Protein AF-0000000084926292 (afdb_homodimer)

pLDDT: mean 96.2, std 7.81, range [43.41, 99.0]

Nearest PDB structures (foldseek):
  8ide-assembly1_B  TM=8.780E-01  e=7.194E-19  Pandoravirus salinus
  8ide-assembly1_A  TM=8.470E-01  e=2.092E-17  Pandoravirus salinus
  1r4m-assembly2_C  TM=8.513E-01  e=4.628E-10  Homo sapiens
  1tt5-assembly2_C  TM=8.507E-01  e=5.243E-10  Homo sapiens
  3dbh-assembly1_C  TM=5.628E-01  e=2.990E-10  Homo sapiens

Organism: Caldicellulosiruptor owensensis (strain ATCC 700167 / DSM 13100 / OL) (NCBI:txid632518)

Secondary structure (DSSP, 8-state):
---HHHHSHHHHHHH-HHHHHHHHH-EEEEE--STTHHHHHHHHHHHT--EEEEE--PBP-GGGTTT-TT--GGGTTSBHHHHHHHHHHHH-TT-EEEEE-S---TTTHHHHHTT---SEEEE----HHHHHHHHHHHHHHT-EEEEE---TT---GGGEEEEEGGG--S-HHHHHHHHHHHHTT----EEEEE-SPPPPP-GGG--S----TTPPP--TTHHHHHHHHHHHHHHIIIII--/---HHHHSHHHHHHH-HHHHHHHHH-EEEEE--STTHHHHHHHHHHHT--EEEEE--PBP-GGGTTT-TT--GGGTTSBHHHHHHHHHHHH-TT-EEEEE-S---TTTHHHHHTT---SEEEE----HHHHHHHHHHHHHHT-EEEEE---TT---GGGEEEEEGGG--S-HHHHHHHHHHHHTT----EEEEE-SPPPPP-GGG--S-S--TTPPP--TTHHHHHHHHHHHHHHIIIII--

Solvent-accessible surface area (backbone atoms only — not comparable to full-atom values): 24594 Å² total; per-residue (Å²): 131,92,49,69,67,46,31,36,22,35,38,30,13,60,68,32,63,70,40,42,52,50,28,41,69,36,27,36,33,39,32,22,60,41,34,29,21,30,32,18,50,51,24,34,46,32,58,35,42,20,31,37,38,35,33,24,54,50,53,33,49,57,58,37,26,19,37,18,74,67,32,31,62,86,38,49,72,38,47,44,38,58,52,48,50,55,52,44,42,38,49,35,76,77,51,45,75,45,68,40,74,42,77,65,33,75,86,43,46,56,79,72,42,66,90,48,87,57,59,32,36,40,36,36,48,91,47,67,65,34,47,50,32,50,51,52,48,27,62,74,68,71,34,51,58,40,34,47,46,60,49,48,22,45,77,63,49,86,41,53,43,77,44,46,52,88,74,65,55,61,35,71,56,43,53,56,47,44,58,54,34,54,76,67,68,54,88,75,44,47,25,38,39,33,64,54,67,56,54,82,56,44,68,89,48,54,72,72,74,66,78,62,92,75,72,67,10,36,46,27,36,29,26,33,39,54,9,23,51,49,30,45,52,51,51,42,52,72,62,70,47,128,132,92,48,68,69,45,30,38,22,34,38,31,14,58,69,32,63,70,40,43,52,51,31,41,69,35,27,37,34,39,32,22,61,42,35,29,22,30,34,19,50,50,25,34,47,31,59,34,43,20,31,36,40,34,33,24,53,50,53,33,49,57,60,38,28,18,38,18,74,70,31,30,62,86,39,49,72,38,47,44,39,58,50,46,49,56,52,43,40,37,50,35,76,77,51,44,76,46,70,40,76,43,78,64,34,74,86,44,44,56,78,72,42,67,89,49,86,56,59,32,37,40,38,35,49,90,48,68,64,34,48,49,32,49,52,52,49,26,62,74,69,70,35,50,57,42,34,48,47,58,48,47,23,45,76,66,51,86,42,52,45,77,45,45,50,87,75,64,53,61,33,71,58,43,54,58,47,44,58,54,34,55,77,66,68,53,88,75,44,47,26,37,39,32,64,55,68,58,53,81,55,43,67,90,48,52,71,73,73,68,78,66,94,71,70,66,11,35,47,28,36,30,27,32,40,54,9,22,51,49,32,46,51,52,49,41,51,72,62,67,48,127

Sequence (484 aa):
MIGPADIFQRTMMLIGEDKIEKLSKAKVAVCGLGGVGSFAFEALVRCGVGNFVIVDKDRVVPTNLNRQLIATMPSIGRYKVEIARERAVEINPFVKIEIIPKKITSENIYEIFENVNLDYIVDAIDDIGAKVALIKFSSKENIKIISCMGMGNRINPLLVKVSDIYSTRYCPLAKKLRSILRKENIKSLKVVYSEEKPSKPDYRYLKEESEKKHVPASISFVPPVAGFIMAYEVVKDLVFGDMIGPADIFQRTMMLIGEDKIEKLSKAKVAVCGLGGVGSFAFEALVRCGVGNFVIVDKDRVVPTNLNRQLIATMPSIGRYKVEIARERAVEINPFVKIEIIPKKITSENIYEIFENVNLDYIVDAIDDIGAKVALIKFSSKENIKIISCMGMGNRINPLLVKVSDIYSTRYCPLAKKLRSILRKENIKSLKVVYSEEKPSKPDYRYLKEESEKKHVPASISFVPPVAGFIMAYEVVKDLVFGD

Radius of gyration: 21.44 Å; Cα contacts (8 Å, |Δi|>4): 1085; chains: 2; bounding box: 58×64×50 Å

Structure (mmCIF, N/CA/C/O backbone):
data_AF-0000000084926292-model_v1
#
loop_
_entity.id
_entity.type
_entity.pdbx_description
1 polymer 'UBA/THIF-type NAD/FAD binding protein'
#
loop_
_atom_site.group_PDB
_atom_site.id
_atom_site.type_symbol
_atom_site.label_atom_id
_atom_site.label_alt_id
_atom_site.label_comp_id
_atom_site.label_asym_id
_atom_site.label_entity_id
_atom_site.label_seq_id
_atom_site.pdbx_PDB_ins_code
_atom_site.Cartn_x
_atom_site.Cartn_y
_atom_site.Cartn_z
_atom_site.occupancy
_atom_site.B_iso_or_equiv
_atom_site.auth_seq_id
_atom_site.auth_comp_id
_atom_site.auth_asym_id
_atom_site.auth_atom_id
_atom_site.pdbx_PDB_model_num
ATOM 1 N N . MET A 1 1 ? -16.719 -12.109 21.391 1 83.19 1 MET A N 1
ATOM 2 C CA . MET A 1 1 ? -15.703 -12.609 20.469 1 83.19 1 MET A CA 1
ATOM 3 C C . MET A 1 1 ? -15.797 -11.898 19.109 1 83.19 1 MET A C 1
ATOM 5 O O . MET A 1 1 ? -16.891 -11.703 18.594 1 83.19 1 MET A O 1
ATOM 9 N N . ILE A 1 2 ? -14.719 -11.398 18.578 1 92.44 2 ILE A N 1
ATOM 10 C CA . ILE A 1 2 ? -14.711 -10.672 17.312 1 92.44 2 ILE A CA 1
ATOM 11 C C . ILE A 1 2 ? -14.906 -11.648 16.156 1 92.44 2 ILE A C 1
ATOM 13 O O . ILE A 1 2 ? -14.172 -12.633 16.047 1 92.44 2 ILE A O 1
ATOM 17 N N . GLY A 1 3 ? -15.992 -11.469 15.391 1 94.19 3 GLY A N 1
ATOM 18 C CA . GLY A 1 3 ? -16.266 -12.328 14.242 1 94.19 3 GLY A CA 1
ATOM 19 C C . GLY A 1 3 ? -15.984 -11.648 12.914 1 94.19 3 GLY A C 1
ATOM 20 O O . GLY A 1 3 ? -15.633 -10.469 12.875 1 94.19 3 GLY A O 1
ATOM 21 N N . PRO A 1 4 ? -16.125 -12.438 11.867 1 95.5 4 PRO A N 1
ATOM 22 C CA . PRO A 1 4 ? -15.883 -11.891 10.531 1 95.5 4 PRO A CA 1
ATOM 23 C C . PRO A 1 4 ? -16.719 -10.648 10.242 1 95.5 4 PRO A C 1
ATOM 25 O O . PRO A 1 4 ? -16.234 -9.711 9.609 1 95.5 4 PRO A O 1
ATOM 28 N N . ALA A 1 5 ? -17.938 -10.633 10.711 1 94 5 ALA A N 1
ATOM 29 C CA . ALA A 1 5 ? -18.844 -9.516 10.445 1 94 5 ALA A CA 1
ATOM 30 C C . ALA A 1 5 ? -18.328 -8.234 11.094 1 94 5 ALA A C 1
ATOM 32 O O . ALA A 1 5 ? -18.672 -7.129 10.664 1 94 5 ALA A O 1
ATOM 33 N N . ASP A 1 6 ? -17.562 -8.352 12.148 1 95.75 6 ASP A N 1
ATOM 34 C CA . ASP A 1 6 ? -16.969 -7.195 12.805 1 95.75 6 ASP A CA 1
ATOM 35 C C . ASP A 1 6 ? -15.797 -6.645 11.984 1 95.75 6 ASP A C 1
ATOM 37 O O . ASP A 1 6 ? -15.648 -5.426 11.852 1 95.75 6 ASP A O 1
ATOM 41 N N . ILE A 1 7 ? -15.023 -7.512 11.406 1 97.56 7 ILE A N 1
ATOM 42 C CA . ILE A 1 7 ? -13.82 -7.156 10.664 1 97.56 7 ILE A CA 1
ATOM 43 C C . ILE A 1 7 ? -14.195 -6.582 9.305 1 97.56 7 ILE A C 1
ATOM 45 O O . ILE A 1 7 ? -13.633 -5.578 8.867 1 97.56 7 ILE A O 1
ATOM 49 N N . PHE A 1 8 ? -15.258 -7.152 8.688 1 97.88 8 PHE A N 1
ATOM 50 C CA . PHE A 1 8 ? -15.484 -6.883 7.27 1 97.88 8 PHE A CA 1
ATOM 51 C C . PHE A 1 8 ? -16.734 -6.039 7.074 1 97.88 8 PHE A C 1
ATOM 53 O O . PHE A 1 8 ? -17.25 -5.93 5.957 1 97.88 8 PHE A O 1
ATOM 60 N N . GLN A 1 9 ? -17.219 -5.445 8.117 1 95.94 9 GLN A N 1
ATOM 61 C CA . GLN A 1 9 ? -18.453 -4.672 8.062 1 95.94 9 GLN A CA 1
ATOM 62 C C . GLN A 1 9 ? -18.359 -3.57 7.008 1 95.94 9 GLN A C 1
ATOM 64 O O . GLN A 1 9 ? -19.281 -3.398 6.207 1 95.94 9 GLN A O 1
ATOM 69 N N . ARG A 1 10 ? -17.234 -2.842 6.996 1 96.81 10 ARG A N 1
ATOM 70 C CA . ARG A 1 10 ? -17.094 -1.724 6.07 1 96.81 10 ARG A CA 1
ATOM 71 C C . ARG A 1 10 ? -16.969 -2.215 4.633 1 96.81 10 ARG A C 1
ATOM 73 O O . ARG A 1 10 ? -17.406 -1.544 3.703 1 96.81 10 ARG A O 1
ATOM 80 N N . THR A 1 11 ? -16.328 -3.373 4.445 1 98.31 11 THR A N 1
ATOM 81 C CA . THR A 1 11 ? -16.234 -3.971 3.119 1 98.31 11 THR A CA 1
ATOM 82 C C . THR A 1 11 ? -17.609 -4.449 2.645 1 98.31 11 THR A C 1
ATOM 84 O O . THR A 1 11 ? -17.969 -4.242 1.488 1 98.31 11 THR A O 1
ATOM 87 N N . MET A 1 12 ? -18.375 -5.047 3.572 1 97.62 12 MET A N 1
ATOM 88 C CA . MET A 1 12 ? -19.719 -5.531 3.252 1 97.62 12 MET A CA 1
ATOM 89 C C . MET A 1 12 ? -20.625 -4.387 2.816 1 97.62 12 MET A C 1
ATOM 91 O O . MET A 1 12 ? -21.438 -4.547 1.913 1 97.62 12 MET A O 1
ATOM 95 N N . MET A 1 13 ? -20.422 -3.248 3.424 1 97 13 MET A N 1
ATOM 96 C CA . MET A 1 13 ? -21.203 -2.062 3.064 1 97 13 MET A CA 1
ATOM 97 C C . MET A 1 13 ? -20.938 -1.656 1.619 1 97 13 MET A C 1
ATOM 99 O O . MET A 1 13 ? -21.766 -1.005 0.99 1 97 13 MET A O 1
ATOM 103 N N . LEU A 1 14 ? -19.781 -2.023 1.125 1 98.12 14 LEU A N 1
ATOM 104 C CA . LEU A 1 14 ? -19.359 -1.591 -0.202 1 98.12 14 LEU A CA 1
ATOM 105 C C . LEU A 1 14 ? -19.766 -2.607 -1.262 1 98.12 14 LEU A C 1
ATOM 107 O O . LEU A 1 14 ? -20.312 -2.238 -2.307 1 98.12 14 LEU A O 1
ATOM 111 N N . ILE A 1 15 ? -19.547 -3.957 -0.959 1 98 15 ILE A N 1
ATOM 112 C CA . ILE A 1 15 ? -19.672 -4.91 -2.057 1 98 15 ILE A CA 1
ATOM 113 C C . ILE A 1 15 ? -20.75 -5.93 -1.726 1 98 15 ILE A C 1
ATOM 115 O O . ILE A 1 15 ? -21.172 -6.715 -2.586 1 98 15 ILE A O 1
ATOM 119 N N . GLY A 1 16 ? -21.203 -5.973 -0.53 1 97.38 16 GLY A N 1
ATOM 120 C CA . GLY A 1 16 ? -22.281 -6.867 -0.142 1 97.38 16 GLY A CA 1
ATOM 121 C C . GLY A 1 16 ? -21.797 -8.133 0.539 1 97.38 16 GLY A C 1
ATOM 122 O O . GLY A 1 16 ? -20.641 -8.531 0.36 1 97.38 16 GLY A O 1
ATOM 123 N N . GLU A 1 17 ? -22.672 -8.734 1.275 1 97 17 GLU A N 1
ATOM 124 C CA . GLU A 1 17 ? -22.359 -9.922 2.062 1 97 17 GLU A CA 1
ATOM 125 C C . GLU A 1 17 ? -22.094 -11.125 1.162 1 97 17 GLU A C 1
ATOM 127 O O . GLU A 1 17 ? -21.234 -11.961 1.466 1 97 17 GLU A O 1
ATOM 132 N N . ASP A 1 18 ? -22.844 -11.242 0.11 1 97.25 18 ASP A N 1
ATOM 133 C CA . ASP A 1 18 ? -22.703 -12.367 -0.81 1 97.25 18 ASP A CA 1
ATOM 134 C C . ASP A 1 18 ? -21.312 -12.414 -1.417 1 97.25 18 ASP A C 1
ATOM 136 O O . ASP A 1 18 ? -20.75 -13.492 -1.609 1 97.25 18 ASP A O 1
ATOM 140 N N . LYS A 1 19 ? -20.766 -11.266 -1.646 1 98.06 19 LYS A N 1
ATOM 141 C CA . LYS A 1 19 ? -19.438 -11.203 -2.23 1 98.06 19 LYS A CA 1
ATOM 142 C C . LYS A 1 19 ? -18.359 -11.516 -1.188 1 98.06 19 LYS A C 1
ATOM 144 O O . LYS A 1 19 ? -17.344 -12.133 -1.504 1 98.06 19 LYS A O 1
ATOM 149 N N . ILE A 1 20 ? -18.594 -11.094 0.037 1 98.12 20 ILE A N 1
ATOM 150 C CA . ILE A 1 20 ? -17.688 -11.461 1.111 1 98.12 20 ILE A CA 1
ATOM 151 C C . ILE A 1 20 ? -17.688 -12.977 1.3 1 98.12 20 ILE A C 1
ATOM 153 O O . ILE A 1 20 ? -16.641 -13.586 1.521 1 98.12 20 ILE A O 1
ATOM 157 N N . GLU A 1 21 ? -18.812 -13.555 1.207 1 97.94 21 GLU A N 1
ATOM 158 C CA . GLU A 1 21 ? -18.922 -15.008 1.304 1 97.94 21 GLU A CA 1
ATOM 159 C C . GLU A 1 21 ? -18.156 -15.695 0.181 1 97.94 21 GLU A C 1
ATOM 161 O O . GLU A 1 21 ? -17.438 -16.688 0.417 1 97.94 21 GLU A O 1
ATOM 166 N N . LYS A 1 22 ? -18.297 -15.164 -0.975 1 98.19 22 LYS A N 1
ATOM 167 C CA . LYS A 1 22 ? -17.531 -15.703 -2.105 1 98.19 22 LYS A CA 1
ATOM 168 C C . LYS A 1 22 ? -16.031 -15.609 -1.856 1 98.19 22 LYS A C 1
ATOM 170 O O . LYS A 1 22 ? -15.305 -16.578 -2.1 1 98.19 22 LYS A O 1
ATOM 175 N N . LEU A 1 23 ? -15.609 -14.5 -1.37 1 98.69 23 LEU A N 1
ATOM 176 C CA . LEU A 1 23 ? -14.188 -14.305 -1.084 1 98.69 23 LEU A CA 1
ATOM 177 C C . LEU A 1 23 ? -13.711 -15.266 -0.003 1 98.69 23 LEU A C 1
ATOM 179 O O . LEU A 1 23 ? -12.609 -15.812 -0.094 1 98.69 23 LEU A O 1
ATOM 183 N N . SER A 1 24 ? -14.539 -15.477 0.991 1 98.5 24 SER A N 1
ATOM 184 C CA . SER A 1 24 ? -14.156 -16.328 2.111 1 98.5 24 SER A CA 1
ATOM 185 C C . SER A 1 24 ? -13.945 -17.766 1.659 1 98.5 24 SER A C 1
ATOM 187 O O . SER A 1 24 ? -13.203 -18.516 2.295 1 98.5 24 SER A O 1
ATOM 189 N N . LYS A 1 25 ? -14.484 -18.109 0.525 1 98.31 25 LYS A N 1
ATOM 190 C CA . LYS A 1 25 ? -14.391 -19.484 0.009 1 98.31 25 LYS A CA 1
ATOM 191 C C . LYS A 1 25 ? -13.297 -19.594 -1.053 1 98.31 25 LYS A C 1
ATOM 193 O O . LYS A 1 25 ? -12.883 -20.688 -1.414 1 98.31 25 LYS A O 1
ATOM 198 N N . ALA A 1 26 ? -12.875 -18.484 -1.549 1 98.62 26 ALA A N 1
ATOM 199 C CA . ALA A 1 26 ? -11.891 -18.469 -2.623 1 98.62 26 ALA A CA 1
ATOM 200 C C . ALA A 1 26 ? -10.523 -18.922 -2.115 1 98.62 26 ALA A C 1
ATOM 202 O O . ALA A 1 26 ? -10.188 -18.719 -0.947 1 98.62 26 ALA A O 1
ATOM 203 N N . LYS A 1 27 ? -9.766 -19.594 -2.943 1 98.81 27 LYS A N 1
ATOM 204 C CA . LYS A 1 27 ? -8.383 -20 -2.674 1 98.81 27 LYS A CA 1
ATOM 205 C C . LYS A 1 27 ? -7.418 -19.328 -3.645 1 98.81 27 LYS A C 1
ATOM 207 O O . LYS A 1 27 ? -7.496 -19.531 -4.855 1 98.81 27 LYS A O 1
ATOM 212 N N . VAL A 1 28 ? -6.512 -18.5 -3.117 1 98.94 28 VAL A N 1
ATOM 213 C CA . VAL A 1 28 ? -5.609 -17.688 -3.924 1 98.94 28 VAL A CA 1
ATOM 214 C C . VAL A 1 28 ? -4.16 -18.078 -3.623 1 98.94 28 VAL A C 1
ATOM 216 O O . VAL A 1 28 ? -3.771 -18.188 -2.459 1 98.94 28 VAL A O 1
ATOM 219 N N . ALA A 1 29 ? -3.387 -18.328 -4.648 1 98.94 29 ALA A N 1
ATOM 220 C CA . ALA A 1 29 ? -1.938 -18.453 -4.496 1 98.94 29 ALA A CA 1
ATOM 221 C C . ALA A 1 29 ? -1.252 -17.109 -4.652 1 98.94 29 ALA A C 1
ATOM 223 O O . ALA A 1 29 ? -1.528 -16.359 -5.602 1 98.94 29 ALA A O 1
ATOM 224 N N . VAL A 1 30 ? -0.462 -16.766 -3.727 1 99 30 VAL A N 1
ATOM 225 C CA . VAL A 1 30 ? 0.408 -15.602 -3.85 1 99 30 VAL A CA 1
A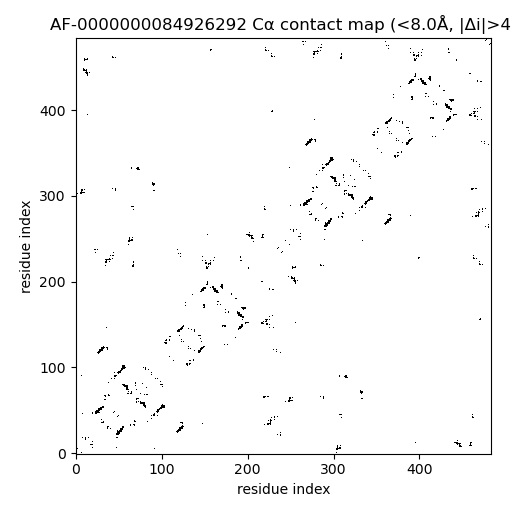TOM 226 C C . VAL A 1 30 ? 1.864 -16.047 -3.936 1 99 30 VAL A C 1
ATOM 228 O O . VAL A 1 30 ? 2.42 -16.562 -2.963 1 99 30 VAL A O 1
ATOM 231 N N . CYS A 1 31 ? 2.475 -15.844 -5.086 1 98.94 31 CYS A N 1
ATOM 232 C CA . CYS A 1 31 ? 3.838 -16.281 -5.359 1 98.94 31 CYS A CA 1
ATOM 233 C C . CYS A 1 31 ? 4.801 -15.102 -5.379 1 98.94 31 CYS A C 1
ATOM 235 O O . CYS A 1 31 ? 4.742 -14.266 -6.285 1 98.94 31 CYS A O 1
ATOM 237 N N . GLY A 1 32 ? 5.719 -15.094 -4.465 1 98.81 32 GLY A N 1
ATOM 238 C CA . GLY A 1 32 ? 6.555 -13.93 -4.219 1 98.81 32 GLY A CA 1
ATOM 239 C C . GLY A 1 32 ? 5.992 -13.008 -3.158 1 98.81 32 GLY A C 1
ATOM 240 O O . GLY A 1 32 ? 4.875 -12.5 -3.295 1 98.81 32 GLY A O 1
ATOM 241 N N . LEU A 1 33 ? 6.785 -12.805 -2.111 1 98.88 33 LEU A N 1
ATOM 242 C CA . LEU A 1 33 ? 6.328 -11.969 -1.007 1 98.88 33 LEU A CA 1
ATOM 243 C C . LEU A 1 33 ? 7.281 -10.805 -0.774 1 98.88 33 LEU A C 1
ATOM 245 O O . LEU A 1 33 ? 7.586 -10.461 0.372 1 98.88 33 LEU A O 1
ATOM 249 N N . GLY A 1 34 ? 7.789 -10.242 -1.88 1 98.56 34 GLY A N 1
ATOM 250 C CA . GLY A 1 34 ? 8.625 -9.055 -1.818 1 98.56 34 GLY A CA 1
ATOM 251 C C . GLY A 1 34 ? 7.836 -7.766 -1.711 1 98.56 34 GLY A C 1
ATOM 252 O O . GLY A 1 34 ? 6.84 -7.699 -0.986 1 98.56 34 GLY A O 1
ATOM 253 N N . GLY A 1 35 ? 8.344 -6.719 -2.396 1 98.75 35 GLY A N 1
ATOM 254 C CA . GLY A 1 35 ? 7.75 -5.391 -2.322 1 98.75 35 GLY A CA 1
ATOM 255 C C . GLY A 1 35 ? 6.359 -5.324 -2.922 1 98.75 35 GLY A C 1
ATOM 256 O O . GLY A 1 35 ? 5.559 -4.461 -2.549 1 98.75 35 GLY A O 1
ATOM 257 N N . VAL A 1 36 ? 6.062 -6.23 -3.828 1 98.94 36 VAL A N 1
ATOM 258 C CA . VAL A 1 36 ? 4.754 -6.258 -4.469 1 98.94 36 VAL A CA 1
ATOM 259 C C . VAL A 1 36 ? 3.857 -7.277 -3.773 1 98.94 36 VAL A C 1
ATOM 261 O O . VAL A 1 36 ? 2.809 -6.922 -3.229 1 98.94 36 VAL A O 1
ATOM 264 N N . GLY A 1 37 ? 4.316 -8.453 -3.643 1 98.94 37 GLY A N 1
ATOM 265 C CA . GLY A 1 37 ? 3.512 -9.578 -3.201 1 98.94 37 GLY A CA 1
ATOM 266 C C . GLY A 1 37 ? 3.074 -9.469 -1.752 1 98.94 37 GLY A C 1
ATOM 267 O O . GLY A 1 37 ? 1.975 -9.898 -1.396 1 98.94 37 GLY A O 1
ATOM 268 N N . SER A 1 38 ? 3.91 -8.93 -0.905 1 98.94 38 SER A N 1
ATOM 269 C CA . SER A 1 38 ? 3.543 -8.812 0.502 1 98.94 38 SER A CA 1
ATOM 270 C C . SER A 1 38 ? 2.363 -7.863 0.687 1 98.94 38 SER A C 1
ATOM 272 O O . SER A 1 38 ? 1.505 -8.086 1.543 1 98.94 38 SER A O 1
ATOM 274 N N . PHE A 1 39 ? 2.27 -6.828 -0.14 1 98.94 39 PHE A N 1
ATOM 275 C CA . PHE A 1 39 ? 1.164 -5.883 -0.045 1 98.94 39 PHE A CA 1
ATOM 276 C C . PHE A 1 39 ? -0.085 -6.441 -0.714 1 98.94 39 PHE A C 1
ATOM 278 O O . PHE A 1 39 ? -1.203 -6.199 -0.257 1 98.94 39 PHE A O 1
ATOM 285 N N . ALA A 1 40 ? 0.085 -7.176 -1.814 1 99 40 ALA A N 1
ATOM 286 C CA . ALA A 1 40 ? -1.059 -7.852 -2.42 1 99 40 ALA A CA 1
ATOM 287 C C . ALA A 1 40 ? -1.695 -8.836 -1.442 1 99 40 ALA A C 1
ATOM 289 O O . ALA A 1 40 ? -2.916 -8.844 -1.267 1 99 40 ALA A O 1
ATOM 290 N N . PHE A 1 41 ? -0.854 -9.617 -0.804 1 99 41 PHE A N 1
ATOM 291 C CA . PHE A 1 41 ? -1.299 -10.609 0.168 1 99 41 PHE A CA 1
ATOM 292 C C . PHE A 1 41 ? -2.033 -9.938 1.324 1 99 41 PHE A C 1
ATOM 294 O O . PHE A 1 41 ? -3.137 -10.352 1.688 1 99 41 PHE A O 1
ATOM 301 N N . GLU A 1 42 ? -1.422 -8.867 1.853 1 98.94 42 GLU A N 1
ATOM 302 C CA . GLU A 1 42 ? -2.035 -8.102 2.934 1 98.94 42 GLU A CA 1
ATOM 303 C C . GLU A 1 42 ? -3.424 -7.609 2.539 1 98.94 42 GLU A C 1
ATOM 305 O O . GLU A 1 42 ? -4.379 -7.75 3.305 1 98.94 42 GLU A O 1
ATOM 310 N N . ALA A 1 43 ? -3.502 -7.035 1.375 1 98.94 43 ALA A N 1
ATOM 311 C CA . ALA A 1 43 ? -4.762 -6.461 0.91 1 98.94 43 ALA A CA 1
ATOM 312 C C . ALA A 1 43 ? -5.836 -7.539 0.769 1 98.94 43 ALA A C 1
ATOM 314 O O . ALA A 1 43 ? -6.996 -7.32 1.128 1 98.94 43 ALA A O 1
ATOM 315 N N . LEU A 1 44 ? -5.465 -8.688 0.266 1 98.94 44 LEU A N 1
ATOM 316 C CA . LEU A 1 44 ? -6.414 -9.773 0.046 1 98.94 44 LEU A CA 1
ATOM 317 C C . LEU A 1 44 ? -6.891 -10.352 1.373 1 98.94 44 LEU A C 1
ATOM 319 O O . LEU A 1 44 ? -8.07 -10.695 1.519 1 98.94 44 LEU A O 1
ATOM 323 N N . VAL A 1 45 ? -5.965 -10.445 2.332 1 98.94 45 VAL A N 1
ATOM 324 C CA . VAL A 1 45 ? -6.344 -10.898 3.668 1 98.94 45 VAL A CA 1
ATOM 325 C C . VAL A 1 45 ? -7.359 -9.938 4.273 1 98.94 45 VAL A C 1
ATOM 327 O O . VAL A 1 45 ? -8.391 -10.359 4.793 1 98.94 45 VAL A O 1
ATOM 330 N N . ARG A 1 46 ? -7.098 -8.695 4.137 1 98.94 46 ARG A N 1
ATOM 331 C CA . ARG A 1 46 ? -7.934 -7.656 4.738 1 98.94 46 ARG A CA 1
ATOM 332 C C . ARG A 1 46 ? -9.273 -7.551 4.02 1 98.94 46 ARG A C 1
ATOM 334 O O . ARG A 1 46 ? -10.258 -7.074 4.594 1 98.94 46 ARG A O 1
ATOM 341 N N . CYS A 1 47 ? -9.289 -8.031 2.791 1 97.88 47 CYS A N 1
ATOM 342 C CA . CYS A 1 47 ? -10.508 -7.91 2 1 97.88 47 CYS A CA 1
ATOM 343 C C . CYS A 1 47 ? -11.453 -9.07 2.268 1 97.88 47 CYS A C 1
ATOM 345 O O . CYS A 1 47 ? -12.633 -9.016 1.922 1 97.88 47 CYS A O 1
ATOM 347 N N . GLY A 1 48 ? -10.906 -10.18 2.824 1 98.38 48 GLY A N 1
ATOM 348 C CA . GLY A 1 48 ? -11.805 -11.25 3.221 1 98.38 48 GLY A CA 1
ATOM 349 C C . GLY A 1 48 ? -11.562 -12.547 2.473 1 98.38 48 GLY A C 1
ATOM 350 O O . GLY A 1 48 ? -12.32 -13.508 2.619 1 98.38 48 GLY A O 1
ATOM 351 N N . VAL A 1 49 ? -10.508 -12.609 1.621 1 98.88 49 VAL A N 1
ATOM 352 C CA . VAL A 1 49 ? -10.156 -13.898 1.032 1 98.88 49 VAL A CA 1
ATOM 353 C C . VAL A 1 49 ? -9.828 -14.898 2.139 1 98.88 49 VAL A C 1
ATOM 355 O O . VAL A 1 49 ? -9.102 -14.578 3.082 1 98.88 49 VAL A O 1
ATOM 358 N N . GLY A 1 50 ? -10.328 -16.141 1.987 1 98.81 50 GLY A N 1
ATOM 359 C CA . GLY A 1 50 ? -10.297 -17.016 3.141 1 98.81 50 GLY A CA 1
ATOM 360 C C . GLY A 1 50 ? -9.195 -18.062 3.07 1 98.81 50 GLY A C 1
ATOM 361 O O . GLY A 1 50 ? -8.812 -18.641 4.09 1 98.81 50 GLY A O 1
ATOM 362 N N . ASN A 1 51 ? -8.734 -18.375 1.875 1 98.88 51 ASN A N 1
ATOM 363 C CA . ASN A 1 51 ? -7.766 -19.438 1.706 1 98.88 51 ASN A CA 1
ATOM 364 C C . ASN A 1 51 ? -6.594 -19.016 0.832 1 98.88 51 ASN A C 1
ATOM 366 O O . ASN A 1 51 ? -6.789 -18.375 -0.21 1 98.88 51 ASN A O 1
ATOM 370 N N . PHE A 1 52 ? -5.371 -19.438 1.361 1 98.88 52 PHE A N 1
ATOM 371 C CA . PHE A 1 52 ? -4.188 -19.016 0.616 1 98.88 52 PHE A CA 1
ATOM 372 C C . PHE A 1 52 ? -3.176 -20.156 0.534 1 98.88 52 PHE A C 1
ATOM 374 O O . PHE A 1 52 ? -3.109 -21 1.429 1 98.88 52 PHE A O 1
ATOM 381 N N . VAL A 1 53 ? -2.477 -20.156 -0.547 1 98.88 53 VAL A N 1
ATOM 382 C CA . VAL A 1 53 ? -1.148 -20.766 -0.641 1 98.88 53 VAL A CA 1
ATOM 383 C C . VAL A 1 53 ? -0.117 -19.672 -0.949 1 98.88 53 VAL A C 1
ATOM 385 O O . VAL A 1 53 ? -0.223 -18.984 -1.96 1 98.88 53 VAL A O 1
ATOM 388 N N . ILE A 1 54 ? 0.827 -19.516 -0.043 1 98.88 54 ILE A N 1
ATOM 389 C CA . ILE A 1 54 ? 1.843 -18.5 -0.307 1 98.88 54 ILE A CA 1
ATOM 390 C C . ILE A 1 54 ? 3.197 -19.188 -0.526 1 98.88 54 ILE A C 1
ATOM 392 O O . ILE A 1 54 ? 3.543 -20.141 0.174 1 98.88 54 ILE A O 1
ATOM 396 N N . VAL A 1 55 ? 3.924 -18.734 -1.569 1 98.88 55 VAL A N 1
ATOM 397 C CA . VAL A 1 55 ? 5.172 -19.359 -1.993 1 98.88 55 VAL A CA 1
ATOM 398 C C . VAL A 1 55 ? 6.27 -18.312 -2.088 1 98.88 55 VAL A C 1
ATOM 400 O O . VAL A 1 55 ? 6.129 -17.312 -2.814 1 98.88 55 VAL A O 1
ATOM 403 N N . ASP A 1 56 ? 7.309 -18.469 -1.428 1 98.81 56 ASP A N 1
ATOM 404 C CA . ASP A 1 56 ? 8.516 -17.656 -1.458 1 98.81 56 ASP A CA 1
ATOM 405 C C . ASP A 1 56 ? 9.688 -18.375 -0.804 1 98.81 56 ASP A C 1
ATOM 407 O O . ASP A 1 56 ? 9.57 -18.875 0.32 1 98.81 56 ASP A O 1
ATOM 411 N N . LYS A 1 57 ? 10.812 -18.391 -1.42 1 98.25 57 LYS A N 1
ATOM 412 C CA . LYS A 1 57 ? 11.953 -19.156 -0.923 1 98.25 57 LYS A CA 1
ATOM 413 C C . LYS A 1 57 ? 12.812 -18.312 0.015 1 98.25 57 LYS A C 1
ATOM 415 O O . LYS A 1 57 ? 13.695 -18.844 0.697 1 98.25 57 LYS A O 1
ATOM 420 N N . ASP A 1 58 ? 12.648 -17.031 0.037 1 98.31 58 ASP A N 1
ATOM 421 C CA . ASP A 1 58 ? 13.648 -16.141 0.608 1 98.31 58 ASP A CA 1
ATOM 422 C C . ASP A 1 58 ? 13.398 -15.914 2.098 1 98.31 58 ASP A C 1
ATOM 424 O O . ASP A 1 58 ? 12.273 -16.094 2.578 1 98.31 58 ASP A O 1
ATOM 428 N N . ARG A 1 59 ? 14.438 -15.531 2.701 1 98.75 59 ARG A N 1
ATOM 429 C CA . ARG A 1 59 ? 14.414 -14.961 4.047 1 98.75 59 ARG A CA 1
ATOM 430 C C . ARG A 1 59 ? 14.555 -13.445 3.998 1 98.75 59 ARG A C 1
ATOM 432 O O . ARG A 1 59 ? 15.086 -12.898 3.029 1 98.75 59 ARG A O 1
ATOM 439 N N . VAL A 1 60 ? 14.094 -12.797 5.031 1 98.69 60 VAL A N 1
ATOM 440 C CA . VAL A 1 60 ? 14.195 -11.344 5.098 1 98.69 60 VAL A CA 1
ATOM 441 C C . VAL A 1 60 ? 15.648 -10.93 5.324 1 98.69 60 VAL A C 1
ATOM 443 O O . 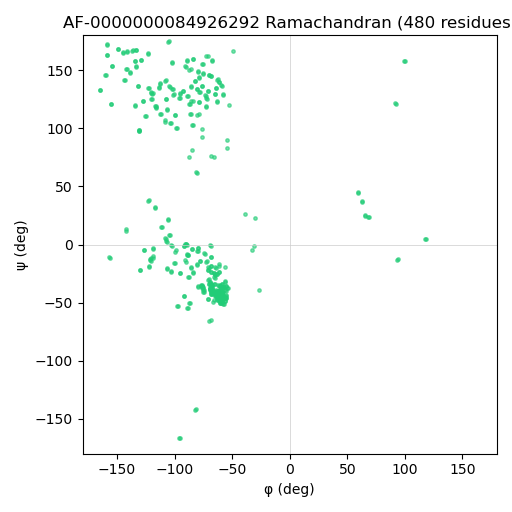VAL A 1 60 ? 16.344 -11.523 6.156 1 98.69 60 VAL A O 1
ATOM 446 N N . VAL A 1 61 ? 16.109 -10 4.555 1 97.5 61 VAL A N 1
ATOM 447 C CA . VAL A 1 61 ? 17.422 -9.398 4.734 1 97.5 61 VAL A CA 1
ATOM 448 C C . VAL A 1 61 ? 17.281 -7.883 4.887 1 97.5 61 VAL A C 1
ATOM 450 O O . VAL A 1 61 ? 16.234 -7.316 4.547 1 97.5 61 VAL A O 1
ATOM 453 N N . PRO A 1 62 ? 18.219 -7.191 5.34 1 97.31 62 PRO A N 1
ATOM 454 C CA . PRO A 1 62 ? 18.094 -5.773 5.68 1 97.31 62 PRO A CA 1
ATOM 455 C C . PRO A 1 62 ? 17.672 -4.918 4.488 1 97.31 62 PRO A C 1
ATOM 457 O O . PRO A 1 62 ? 16.922 -3.953 4.652 1 97.31 62 PRO A O 1
ATOM 460 N N . THR A 1 63 ? 18.125 -5.293 3.25 1 96.12 63 THR A N 1
ATOM 461 C CA . THR A 1 63 ? 17.828 -4.484 2.07 1 96.12 63 THR A CA 1
ATOM 462 C C . THR A 1 63 ? 16.344 -4.535 1.733 1 96.12 63 THR A C 1
ATOM 464 O O . THR A 1 63 ? 15.859 -3.752 0.914 1 96.12 63 THR A O 1
ATOM 467 N N . ASN A 1 64 ? 15.586 -5.473 2.412 1 98.25 64 ASN A N 1
ATOM 468 C CA . ASN A 1 64 ? 14.156 -5.59 2.174 1 98.25 64 ASN A CA 1
ATOM 469 C C . ASN A 1 64 ? 13.367 -4.531 2.941 1 98.25 64 ASN A C 1
ATOM 471 O O . ASN A 1 64 ? 12.203 -4.273 2.633 1 98.25 64 ASN A O 1
ATOM 475 N N . LEU A 1 65 ? 13.969 -3.898 3.941 1 98.75 65 LEU A N 1
ATOM 476 C CA . LEU A 1 65 ? 13.273 -3.033 4.887 1 98.75 65 LEU A CA 1
ATOM 477 C C . LEU A 1 65 ? 12.781 -1.765 4.203 1 98.75 65 LEU A C 1
ATOM 479 O O . LEU A 1 65 ? 11.805 -1.15 4.648 1 98.75 65 LEU A O 1
ATOM 483 N N . ASN A 1 66 ? 13.336 -1.45 3.066 1 98.44 66 ASN A N 1
ATOM 484 C CA . ASN A 1 66 ? 12.969 -0.193 2.422 1 98.44 66 ASN A CA 1
ATOM 485 C C . ASN A 1 66 ? 11.617 -0.295 1.718 1 98.44 66 ASN A C 1
ATOM 487 O O . ASN A 1 66 ? 11.023 0.721 1.354 1 98.44 66 ASN A O 1
ATOM 491 N N . ARG A 1 67 ? 11.133 -1.619 1.549 1 98.69 67 ARG A N 1
ATOM 492 C CA . ARG A 1 67 ? 9.945 -1.567 0.71 1 98.69 67 ARG A CA 1
ATOM 493 C C . ARG A 1 67 ? 9.055 -2.785 0.947 1 98.69 67 ARG A C 1
ATOM 495 O O . ARG A 1 67 ? 7.938 -2.855 0.426 1 98.69 67 ARG A O 1
ATOM 502 N N . GLN A 1 68 ? 9.453 -3.814 1.629 1 98.88 68 GLN A N 1
ATOM 503 C CA . GLN A 1 68 ? 8.641 -5.02 1.792 1 98.88 68 GLN A CA 1
ATOM 504 C C . GLN A 1 68 ? 7.852 -4.98 3.098 1 98.88 68 GLN A C 1
ATOM 506 O O . GLN A 1 68 ? 8.43 -4.785 4.172 1 98.88 68 GLN A O 1
ATOM 511 N N . LEU A 1 69 ? 6.594 -5.23 3.014 1 98.94 69 LEU A N 1
ATOM 512 C CA . LEU A 1 69 ? 5.672 -5.09 4.137 1 98.94 69 LEU A CA 1
ATOM 513 C C . LEU A 1 69 ? 6.113 -5.949 5.316 1 98.94 69 LEU A C 1
ATOM 515 O O . LEU A 1 69 ? 6.039 -5.516 6.469 1 98.94 69 LEU A O 1
ATOM 519 N N . ILE A 1 70 ? 6.629 -7.09 5.066 1 98.81 70 ILE A N 1
ATOM 520 C CA . ILE A 1 70 ? 6.895 -8.078 6.102 1 98.81 70 ILE A CA 1
ATOM 521 C C . ILE A 1 70 ? 8.281 -7.852 6.695 1 98.81 70 ILE A C 1
ATOM 523 O O . ILE A 1 70 ? 8.656 -8.492 7.676 1 98.81 70 ILE A O 1
ATOM 527 N N . ALA A 1 71 ? 9.055 -7.008 6.121 1 98.88 71 ALA A N 1
ATOM 528 C CA . ALA A 1 71 ? 10.438 -6.801 6.543 1 98.88 71 ALA A CA 1
ATOM 529 C C . ALA A 1 71 ? 10.516 -5.785 7.68 1 98.88 71 ALA A C 1
ATOM 531 O O . ALA A 1 71 ? 10.195 -4.609 7.488 1 98.88 71 ALA A O 1
ATOM 532 N N . THR A 1 72 ? 10.859 -6.184 8.812 1 98.81 72 THR A N 1
ATOM 533 C CA . THR A 1 72 ? 11.203 -5.41 10 1 98.81 72 THR A CA 1
ATOM 534 C C . THR A 1 72 ? 12.484 -5.945 10.641 1 98.81 72 THR A C 1
ATOM 536 O O . THR A 1 72 ? 12.977 -7.008 10.258 1 98.81 72 THR A O 1
ATOM 539 N N . MET A 1 73 ? 13.055 -5.195 11.555 1 98.62 73 MET A N 1
ATOM 540 C CA . MET A 1 73 ? 14.289 -5.621 12.219 1 98.62 73 MET A CA 1
ATOM 541 C C . MET A 1 73 ? 14.109 -6.996 12.852 1 98.62 73 MET A C 1
ATOM 543 O O . MET A 1 73 ? 14.938 -7.887 12.656 1 98.62 73 MET A O 1
ATOM 547 N N . PRO A 1 74 ? 12.969 -7.246 13.539 1 98.5 74 PRO A N 1
ATOM 548 C CA . PRO A 1 74 ? 12.797 -8.555 14.18 1 98.5 74 PRO A CA 1
ATOM 549 C C . PRO A 1 74 ? 12.594 -9.68 13.18 1 98.5 74 PRO A C 1
ATOM 551 O O . PRO A 1 74 ? 12.766 -10.859 13.523 1 98.5 74 PRO A O 1
ATOM 554 N N . SER A 1 75 ? 12.203 -9.383 11.969 1 98.69 75 SER A N 1
ATOM 555 C CA . SER A 1 75 ? 11.891 -10.438 11.008 1 98.69 75 SER A CA 1
ATOM 556 C C . SER A 1 75 ? 13.125 -10.859 10.227 1 98.69 75 SER A C 1
ATOM 558 O O . SER A 1 75 ? 13.109 -11.867 9.516 1 98.69 75 SER A O 1
ATOM 560 N N . ILE A 1 76 ? 14.211 -10.109 10.398 1 98.62 76 ILE A N 1
ATOM 561 C CA . ILE A 1 76 ? 15.43 -10.414 9.648 1 98.62 76 ILE A CA 1
ATOM 562 C C . ILE A 1 76 ? 15.867 -11.844 9.938 1 98.62 76 ILE A C 1
ATOM 564 O O . ILE A 1 76 ? 15.93 -12.266 11.094 1 98.62 76 ILE A O 1
ATOM 568 N N . GLY A 1 77 ? 16.125 -12.602 8.836 1 98.69 77 GLY A N 1
ATOM 569 C CA . GLY A 1 77 ? 16.594 -13.969 8.945 1 98.69 77 GLY A CA 1
ATOM 570 C C . GLY A 1 77 ? 15.477 -14.992 8.906 1 98.69 77 GLY A C 1
ATOM 571 O O . GLY A 1 77 ? 15.727 -16.188 8.734 1 98.69 77 GLY A O 1
ATOM 572 N N . ARG A 1 78 ? 14.258 -14.57 9.047 1 98.81 78 ARG A N 1
ATOM 573 C CA . ARG A 1 78 ? 13.109 -15.469 9.031 1 98.81 78 ARG A CA 1
ATOM 574 C C . ARG A 1 78 ? 12.562 -15.633 7.613 1 98.81 78 ARG A C 1
ATOM 576 O O . ARG A 1 78 ? 12.719 -14.742 6.773 1 98.81 78 ARG A O 1
ATOM 583 N N . TYR A 1 79 ? 11.945 -16.734 7.352 1 98.94 79 TYR A N 1
ATOM 584 C CA . TYR A 1 79 ? 11.32 -16.953 6.051 1 98.94 79 TYR A CA 1
ATOM 585 C C . TYR A 1 79 ? 10.18 -15.969 5.824 1 98.94 79 TYR A C 1
ATOM 587 O O . TYR A 1 79 ? 9.336 -15.773 6.703 1 98.94 79 TYR A O 1
ATOM 595 N N . LYS A 1 80 ? 10.18 -15.422 4.645 1 98.88 80 LYS A N 1
ATOM 596 C CA . LYS A 1 80 ? 9.148 -14.445 4.301 1 98.88 80 LYS A CA 1
ATOM 597 C C . LYS A 1 80 ? 7.754 -15.055 4.434 1 98.88 80 LYS A C 1
ATOM 599 O O . LYS A 1 80 ? 6.832 -14.406 4.926 1 98.88 80 LYS A O 1
ATOM 604 N N . VAL A 1 81 ? 7.582 -16.312 4.102 1 98.94 81 VAL A N 1
ATOM 605 C CA . VAL A 1 81 ? 6.273 -16.969 4.117 1 98.94 81 VAL A CA 1
ATOM 606 C C . VAL A 1 81 ? 5.793 -17.125 5.559 1 98.94 81 VAL A C 1
ATOM 608 O O . VAL A 1 81 ? 4.598 -17.016 5.836 1 98.94 81 VAL A O 1
ATOM 611 N N . GLU A 1 82 ? 6.672 -17.312 6.473 1 98.94 82 GLU A N 1
ATOM 612 C CA . GLU A 1 82 ? 6.301 -17.469 7.875 1 98.94 82 GLU A CA 1
ATOM 613 C C . GLU A 1 82 ? 5.816 -16.141 8.469 1 98.94 82 GLU A C 1
ATOM 615 O O . GLU A 1 82 ? 4.793 -16.094 9.148 1 98.94 82 GLU A O 1
ATOM 620 N N . ILE A 1 83 ? 6.57 -15.125 8.211 1 98.94 83 ILE A N 1
ATOM 621 C CA . ILE A 1 83 ? 6.219 -13.797 8.711 1 98.94 83 ILE A CA 1
ATOM 622 C C . ILE A 1 83 ? 4.871 -13.367 8.133 1 98.94 83 ILE A C 1
ATOM 624 O O . ILE A 1 83 ? 4.027 -12.836 8.852 1 98.94 83 ILE A O 1
ATOM 628 N N . ALA A 1 84 ? 4.707 -13.633 6.816 1 98.94 84 ALA A N 1
ATOM 629 C CA . ALA A 1 84 ? 3.463 -13.266 6.148 1 98.94 84 ALA A CA 1
ATOM 630 C C . ALA A 1 84 ? 2.271 -13.984 6.77 1 98.94 84 ALA A C 1
ATOM 632 O O . ALA A 1 84 ? 1.228 -13.375 7.016 1 98.94 84 ALA A O 1
ATOM 633 N N . ARG A 1 85 ? 2.414 -15.234 7.035 1 98.94 85 ARG A N 1
ATOM 634 C CA . ARG A 1 85 ? 1.337 -16.016 7.641 1 98.94 85 ARG A CA 1
ATOM 635 C C . ARG A 1 85 ? 1.002 -15.484 9.031 1 98.94 85 ARG A C 1
ATOM 637 O O . ARG A 1 85 ? -0.171 -15.32 9.375 1 98.94 85 ARG A O 1
ATOM 644 N N . GLU A 1 86 ? 2.014 -15.258 9.828 1 98.88 86 GLU A N 1
ATOM 645 C CA . GLU A 1 86 ? 1.801 -14.766 11.188 1 98.88 86 GLU A CA 1
ATOM 646 C C . GLU A 1 86 ? 1.023 -13.453 11.18 1 98.88 86 GLU A C 1
ATOM 648 O O . GLU A 1 86 ? 0.052 -13.297 11.922 1 98.88 86 GLU A O 1
ATOM 653 N N . ARG A 1 87 ? 1.413 -12.586 10.312 1 98.88 87 ARG A N 1
ATOM 654 C CA . ARG A 1 87 ? 0.739 -11.297 10.234 1 98.88 87 ARG A CA 1
ATOM 655 C C . ARG A 1 87 ? -0.694 -11.453 9.734 1 98.88 87 ARG A C 1
ATOM 657 O O . ARG A 1 87 ? -1.613 -10.828 10.266 1 98.88 87 ARG A O 1
ATOM 664 N N . ALA A 1 88 ? -0.846 -12.281 8.758 1 98.94 88 ALA A N 1
ATOM 665 C CA . ALA A 1 88 ? -2.18 -12.5 8.203 1 98.94 88 ALA A CA 1
ATOM 666 C C . ALA A 1 88 ? -3.148 -12.992 9.273 1 98.94 88 ALA A C 1
ATOM 668 O O . ALA A 1 88 ? -4.285 -12.523 9.352 1 98.94 88 ALA A O 1
ATOM 669 N N . VAL A 1 89 ? -2.709 -13.852 10.094 1 98.88 89 VAL A N 1
ATOM 670 C CA . VAL A 1 89 ? -3.545 -14.43 11.141 1 98.88 89 VAL A CA 1
ATOM 671 C C . VAL A 1 89 ? -3.885 -13.359 12.18 1 98.88 89 VAL A C 1
ATOM 673 O O . VAL A 1 89 ? -4.984 -13.359 12.742 1 98.88 89 VAL A O 1
ATOM 676 N N . GLU A 1 90 ? -2.947 -12.445 12.422 1 98.75 90 GLU A N 1
ATOM 677 C CA . GLU A 1 90 ? -3.203 -11.336 13.336 1 98.75 90 GLU A CA 1
ATOM 678 C C . GLU A 1 90 ? -4.238 -10.375 12.766 1 98.75 90 GLU A C 1
ATOM 680 O O . GLU A 1 90 ? -4.879 -9.633 13.516 1 98.75 90 GLU A O 1
ATOM 685 N N . ILE A 1 91 ? -4.398 -10.336 11.477 1 98.81 91 ILE A N 1
ATOM 686 C CA . ILE A 1 91 ? -5.355 -9.453 10.82 1 98.81 91 ILE A CA 1
ATOM 687 C C . ILE A 1 91 ? -6.723 -10.133 10.75 1 98.81 91 ILE A C 1
ATOM 689 O O . ILE A 1 91 ? -7.738 -9.539 11.109 1 98.81 91 ILE A O 1
ATOM 693 N N . ASN A 1 92 ? -6.711 -11.344 10.266 1 98.62 92 ASN A N 1
ATOM 694 C CA . ASN A 1 92 ? -7.895 -12.188 10.094 1 98.62 92 ASN A CA 1
ATOM 695 C C . ASN A 1 92 ? -7.68 -13.586 10.664 1 98.62 92 ASN A C 1
ATOM 697 O O . ASN A 1 92 ? -7.148 -14.461 9.984 1 98.62 92 ASN A O 1
ATOM 701 N N . PRO A 1 93 ? -8.148 -13.789 11.836 1 98.38 93 PRO A N 1
ATOM 702 C CA . PRO A 1 93 ? -7.887 -15.078 12.492 1 98.38 93 PRO A CA 1
ATOM 703 C C . PRO A 1 93 ? -8.617 -16.234 11.82 1 98.38 93 PRO A C 1
ATOM 705 O O . PRO A 1 93 ? -8.383 -17.406 12.172 1 98.38 93 PRO A O 1
ATOM 708 N N . PHE A 1 94 ? -9.383 -16 10.812 1 98.19 94 PHE A N 1
ATOM 709 C CA . PHE A 1 94 ? -10.188 -17.031 10.18 1 98.19 94 PHE A CA 1
ATOM 710 C C . PHE A 1 94 ? -9.539 -17.5 8.883 1 98.19 94 PHE A C 1
ATOM 712 O O . PHE A 1 94 ? -10.055 -18.406 8.219 1 98.19 94 PHE A O 1
ATOM 719 N N . VAL A 1 95 ? -8.453 -16.953 8.523 1 98.75 95 VAL A N 1
ATOM 720 C CA . VAL A 1 95 ? -7.82 -17.266 7.246 1 98.75 95 VAL A CA 1
ATOM 721 C C . VAL A 1 95 ? -7.07 -18.594 7.355 1 98.75 95 VAL A C 1
ATOM 723 O O . VAL A 1 95 ? -6.531 -18.922 8.414 1 98.75 95 VAL A O 1
ATOM 726 N N . LYS A 1 96 ? -7.082 -19.359 6.32 1 98.75 96 LYS A N 1
ATOM 727 C CA . LYS A 1 96 ? -6.285 -20.578 6.176 1 98.75 96 LYS A CA 1
ATOM 728 C C . LYS A 1 96 ? -5.141 -20.375 5.188 1 98.75 96 LYS A C 1
ATOM 730 O O . LYS A 1 96 ? -5.363 -20 4.031 1 98.75 96 LYS A O 1
ATOM 735 N N . ILE A 1 97 ? -3.918 -20.672 5.684 1 98.88 97 ILE A N 1
ATOM 736 C CA . ILE A 1 97 ? -2.76 -20.344 4.859 1 98.88 97 ILE A CA 1
ATOM 737 C C . ILE A 1 97 ? -1.789 -21.516 4.84 1 98.88 97 ILE A C 1
ATOM 739 O O . ILE A 1 97 ? -1.315 -21.953 5.891 1 98.88 97 ILE A O 1
ATOM 743 N N . GLU A 1 98 ? -1.556 -22 3.717 1 98.62 98 GLU A N 1
ATOM 744 C CA . GLU A 1 98 ? -0.449 -22.922 3.486 1 98.62 98 GLU A CA 1
ATOM 745 C C . GLU A 1 98 ? 0.803 -22.188 3.029 1 98.62 98 GLU A C 1
ATOM 747 O O . GLU A 1 98 ? 0.736 -21.328 2.146 1 98.62 98 GLU A O 1
ATOM 752 N N . ILE A 1 99 ? 1.92 -22.484 3.629 1 98.75 99 ILE A N 1
ATOM 753 C CA . ILE A 1 99 ? 3.156 -21.797 3.268 1 98.75 99 ILE A CA 1
ATOM 754 C C . ILE A 1 99 ? 4.113 -22.781 2.598 1 98.75 99 ILE A C 1
ATOM 756 O O . ILE A 1 99 ? 4.188 -23.938 2.988 1 98.75 99 ILE A O 1
ATOM 760 N N . ILE A 1 100 ? 4.785 -22.344 1.564 1 98.56 100 ILE A N 1
ATOM 761 C CA . ILE A 1 100 ? 5.746 -23.141 0.814 1 98.56 100 ILE A CA 1
ATOM 762 C C . ILE A 1 100 ? 7.039 -22.359 0.626 1 98.56 100 ILE A C 1
ATOM 764 O O . ILE A 1 100 ? 7.152 -21.547 -0.294 1 98.56 100 ILE A O 1
ATOM 768 N N . PRO A 1 101 ? 8.07 -22.594 1.467 1 98.5 101 PRO A N 1
ATOM 769 C CA . PRO A 1 101 ? 9.344 -21.891 1.362 1 98.5 101 PRO A CA 1
ATOM 770 C C . PRO A 1 101 ? 10.266 -22.484 0.301 1 98.5 101 PRO A C 1
ATOM 772 O O . PRO A 1 101 ? 11.383 -22.906 0.613 1 98.5 101 PRO A O 1
ATOM 775 N N . LYS A 1 102 ? 9.812 -22.453 -0.98 1 97.88 102 LYS A N 1
ATOM 776 C CA . LYS A 1 102 ? 10.547 -23.016 -2.109 1 97.88 102 LYS A CA 1
ATOM 777 C C . LYS A 1 102 ? 10.555 -22.047 -3.293 1 97.88 102 LYS A C 1
ATOM 779 O O . LYS A 1 102 ? 9.734 -21.125 -3.363 1 97.88 102 LYS A O 1
ATOM 784 N N . LYS A 1 103 ? 11.516 -22.281 -4.086 1 97.5 103 LYS A N 1
ATOM 785 C CA . LYS A 1 103 ? 11.523 -21.625 -5.391 1 97.5 103 LYS A CA 1
ATOM 786 C C . LYS A 1 103 ? 10.617 -22.359 -6.379 1 97.5 103 LYS A C 1
ATOM 788 O O . LYS A 1 103 ? 10.625 -23.594 -6.445 1 97.5 103 LYS A O 1
ATOM 793 N N . ILE A 1 104 ? 9.812 -21.656 -7.105 1 98.06 104 ILE A N 1
ATOM 794 C CA . ILE A 1 104 ? 8.984 -22.25 -8.148 1 98.06 104 ILE A CA 1
ATOM 795 C C . ILE A 1 104 ? 9.828 -22.5 -9.398 1 98.06 104 ILE A C 1
ATOM 797 O O . ILE A 1 104 ? 10.594 -21.641 -9.828 1 98.06 104 ILE A O 1
ATOM 801 N N . THR A 1 105 ? 9.75 -23.656 -9.938 1 97.75 105 THR A N 1
ATOM 802 C CA . THR A 1 105 ? 10.383 -24.031 -11.188 1 97.75 105 THR A CA 1
ATOM 803 C C . THR A 1 105 ? 9.422 -24.844 -12.062 1 97.75 105 THR A C 1
ATOM 805 O O . THR A 1 105 ? 8.352 -25.234 -11.602 1 97.75 105 THR A O 1
ATOM 808 N N . SER A 1 106 ? 9.836 -25 -13.328 1 96.69 106 SER A N 1
ATOM 809 C CA . SER A 1 106 ? 9.039 -25.812 -14.234 1 96.69 106 SER A CA 1
ATOM 810 C C . SER A 1 106 ? 8.945 -27.25 -13.727 1 96.69 106 SER A C 1
ATOM 812 O O . SER A 1 106 ? 7.953 -27.938 -13.992 1 96.69 106 SER A O 1
ATOM 814 N N . GLU A 1 107 ? 9.891 -27.672 -12.93 1 97.19 107 GLU A N 1
ATOM 815 C CA . GLU A 1 107 ? 9.961 -29.062 -12.477 1 97.19 107 GLU A CA 1
ATOM 816 C C . GLU A 1 107 ? 9.062 -29.297 -11.258 1 97.19 107 GLU A C 1
ATOM 818 O O . GLU A 1 107 ? 8.586 -30.406 -11.039 1 97.19 107 GLU A O 1
ATOM 823 N N . ASN A 1 108 ? 8.758 -28.25 -10.508 1 97.5 108 ASN A N 1
ATOM 824 C CA . ASN A 1 108 ? 8.078 -28.516 -9.242 1 97.5 108 ASN A CA 1
ATOM 825 C C . ASN A 1 108 ? 6.703 -27.859 -9.195 1 97.5 108 ASN A C 1
ATOM 827 O O . ASN A 1 108 ? 5.977 -28 -8.211 1 97.5 108 ASN A O 1
ATOM 831 N N . ILE A 1 109 ? 6.383 -27.125 -10.211 1 97.06 109 ILE A N 1
ATOM 832 C CA . ILE A 1 109 ? 5.164 -26.328 -10.219 1 97.06 109 ILE A CA 1
ATOM 833 C C . ILE A 1 109 ? 3.957 -27.234 -9.969 1 97.06 109 ILE A C 1
ATOM 835 O O . ILE A 1 109 ? 3.053 -26.875 -9.211 1 97.06 109 ILE A O 1
ATOM 839 N N . TYR A 1 110 ? 3.865 -28.422 -10.477 1 96.25 110 TYR A N 1
ATOM 840 C CA . TYR A 1 110 ? 2.732 -29.328 -10.297 1 96.25 110 TYR A CA 1
ATOM 841 C C . TYR A 1 110 ? 2.762 -29.969 -8.914 1 96.25 110 TYR A C 1
ATOM 843 O O . TYR A 1 110 ? 1.711 -30.234 -8.328 1 96.25 110 TYR A O 1
ATOM 851 N N . GLU A 1 111 ? 3.918 -30.219 -8.461 1 96.19 111 GLU A N 1
ATOM 852 C CA . GLU A 1 111 ? 4.027 -30.703 -7.082 1 96.19 111 GLU A CA 1
ATOM 853 C C . GLU A 1 111 ? 3.453 -29.672 -6.102 1 96.19 111 GLU A C 1
ATOM 855 O O . GLU A 1 111 ? 2.812 -30.047 -5.117 1 96.19 111 GLU A O 1
ATOM 860 N N . ILE A 1 112 ? 3.654 -28.438 -6.395 1 96.75 112 ILE A N 1
ATOM 861 C CA . ILE A 1 112 ? 3.23 -27.359 -5.516 1 96.75 112 ILE A CA 1
ATOM 862 C C . ILE A 1 112 ? 1.719 -27.172 -5.621 1 96.75 112 ILE A C 1
ATOM 864 O O . ILE A 1 112 ? 1.036 -27 -4.605 1 96.75 112 ILE A O 1
ATOM 868 N N . PHE A 1 113 ? 1.157 -27.25 -6.855 1 96.75 113 PHE A N 1
ATOM 869 C CA . PHE A 1 113 ? -0.186 -26.703 -7.02 1 96.75 113 PHE A CA 1
ATOM 870 C C . PHE A 1 113 ? -1.15 -27.781 -7.496 1 96.75 113 PHE A C 1
ATOM 872 O O . PHE A 1 113 ? -2.365 -27.578 -7.52 1 96.75 113 PHE A O 1
ATOM 879 N N . GLU A 1 114 ? -0.749 -28.953 -7.984 1 87.69 114 GLU A N 1
ATOM 880 C CA . GLU A 1 114 ? -1.596 -29.922 -8.672 1 87.69 114 GLU A CA 1
ATOM 881 C C . GLU A 1 114 ? -2.793 -30.312 -7.812 1 87.69 114 GLU A C 1
ATOM 883 O O . GLU A 1 114 ? -3.895 -30.516 -8.328 1 87.69 114 GLU A O 1
ATOM 888 N N . ASN A 1 115 ? -2.648 -30.406 -6.551 1 88.25 115 ASN A N 1
ATOM 889 C CA . ASN A 1 115 ? -3.762 -30.844 -5.715 1 88.25 115 ASN A CA 1
ATOM 890 C C . ASN A 1 115 ? -4.367 -29.672 -4.938 1 88.25 115 ASN A C 1
ATOM 892 O O . ASN A 1 115 ? -5.016 -29.891 -3.91 1 88.25 115 ASN A O 1
ATOM 896 N N . VAL A 1 116 ? -4.043 -28.562 -5.547 1 89.62 116 VAL A N 1
ATOM 897 C CA . VAL A 1 116 ? -4.562 -27.359 -4.902 1 89.62 116 VAL A CA 1
ATOM 898 C C . VAL A 1 116 ? -5.691 -26.766 -5.742 1 89.62 116 VAL A C 1
ATOM 900 O O . VAL A 1 116 ? -5.516 -26.516 -6.938 1 89.62 116 VAL A O 1
ATOM 903 N N . ASN A 1 117 ? -6.949 -26.797 -5.449 1 95.19 117 ASN A N 1
ATOM 904 C CA . ASN A 1 117 ? -8.086 -26.203 -6.141 1 95.19 117 ASN A CA 1
ATOM 905 C C . ASN A 1 117 ? -8.062 -24.688 -6.062 1 95.19 117 ASN A C 1
ATOM 907 O O . ASN A 1 117 ? -8.906 -24.078 -5.398 1 95.19 117 ASN A O 1
ATOM 911 N N . LEU A 1 118 ? -7.129 -24.094 -6.91 1 98.25 118 LEU A N 1
ATOM 912 C CA . LEU A 1 118 ? -6.926 -22.641 -6.891 1 98.25 118 LEU A CA 1
ATOM 913 C C . LEU A 1 118 ? -7.98 -21.938 -7.734 1 98.25 118 LEU A C 1
ATOM 915 O O . LEU A 1 118 ? -8.328 -22.406 -8.82 1 98.25 118 LEU A O 1
ATOM 919 N N . ASP A 1 119 ? -8.414 -20.797 -7.188 1 98.38 119 ASP A N 1
ATOM 920 C CA . ASP A 1 119 ? -9.305 -19.938 -7.957 1 98.38 119 ASP A CA 1
ATOM 921 C C . ASP A 1 119 ? -8.523 -18.844 -8.68 1 98.38 119 ASP A C 1
ATOM 923 O O . ASP A 1 119 ? -8.977 -18.312 -9.695 1 98.38 119 ASP A O 1
ATOM 927 N N . TYR A 1 120 ? -7.336 -18.5 -8.148 1 98.81 120 TYR A N 1
ATOM 928 C CA . TYR A 1 120 ? -6.59 -17.359 -8.68 1 98.81 120 TYR A CA 1
ATOM 929 C C . TYR A 1 120 ? -5.117 -17.453 -8.305 1 98.81 120 TYR A C 1
ATOM 931 O O . TYR A 1 120 ? -4.773 -17.953 -7.23 1 98.81 120 TYR A O 1
ATOM 939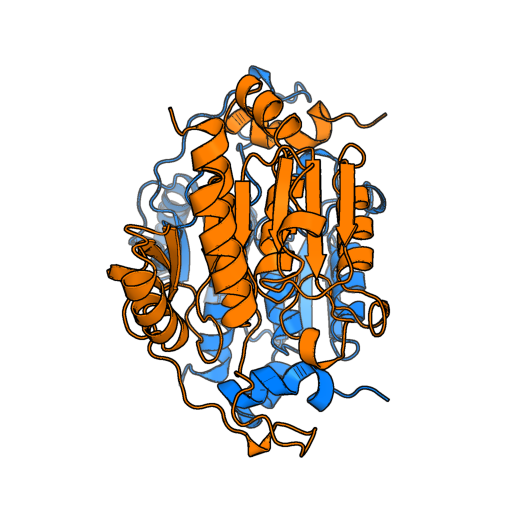 N N . ILE A 1 121 ? -4.238 -17 -9.164 1 98.94 121 ILE A N 1
ATOM 940 C CA . ILE A 1 121 ? -2.809 -16.922 -8.898 1 98.94 121 ILE A CA 1
ATOM 941 C C . ILE A 1 121 ? -2.34 -15.469 -8.992 1 98.94 121 ILE A C 1
ATOM 943 O O . ILE A 1 121 ? -2.613 -14.789 -9.984 1 98.94 121 ILE A O 1
ATOM 947 N N . VAL A 1 122 ? -1.729 -15.023 -7.965 1 98.94 122 VAL A N 1
ATOM 948 C CA . VAL A 1 122 ? -1.023 -13.742 -7.953 1 98.94 122 VAL A CA 1
ATOM 949 C C . VAL A 1 122 ? 0.475 -13.977 -8.133 1 98.94 122 VAL A C 1
ATOM 951 O O . VAL A 1 122 ? 1.134 -14.523 -7.242 1 98.94 122 VAL A O 1
ATOM 954 N N . ASP A 1 123 ? 0.987 -13.555 -9.273 1 98.94 123 ASP A N 1
ATOM 955 C CA . ASP A 1 123 ? 2.398 -13.719 -9.602 1 98.94 123 ASP A CA 1
ATOM 956 C C . ASP A 1 123 ? 3.178 -12.438 -9.328 1 98.94 123 ASP A C 1
ATOM 958 O O . ASP A 1 123 ? 3.166 -11.508 -10.141 1 98.94 123 ASP A O 1
ATOM 962 N N . ALA A 1 124 ? 3.84 -12.438 -8.234 1 98.88 124 ALA A N 1
ATOM 963 C CA . ALA A 1 124 ? 4.691 -11.312 -7.848 1 98.88 124 ALA A CA 1
ATOM 964 C C . ALA A 1 124 ? 6.152 -11.75 -7.746 1 98.88 124 ALA A C 1
ATOM 966 O O . ALA A 1 124 ? 6.895 -11.25 -6.891 1 98.88 124 ALA A O 1
ATOM 967 N N . ILE A 1 125 ? 6.547 -12.68 -8.555 1 97.69 125 ILE A N 1
ATOM 968 C CA . ILE A 1 125 ? 7.914 -13.188 -8.586 1 97.69 125 ILE A CA 1
ATOM 969 C C . ILE A 1 125 ? 8.758 -12.32 -9.523 1 97.69 125 ILE A C 1
ATOM 971 O O . ILE A 1 125 ? 8.25 -11.766 -10.5 1 97.69 125 ILE A O 1
ATOM 975 N N . ASP A 1 126 ? 10.039 -12.188 -9.289 1 91.88 126 ASP A N 1
ATOM 976 C CA . ASP A 1 126 ? 10.891 -11.367 -10.148 1 91.88 126 ASP A CA 1
ATOM 977 C C . ASP A 1 126 ? 11.789 -12.242 -11.023 1 91.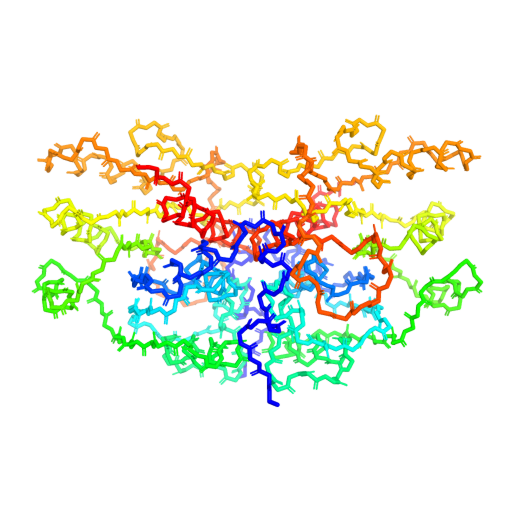88 126 ASP A C 1
ATOM 979 O O . ASP A 1 126 ? 12.516 -11.734 -11.875 1 91.88 126 ASP A O 1
ATOM 983 N N . ASP A 1 127 ? 11.672 -13.508 -10.938 1 93.25 127 ASP A N 1
ATOM 984 C CA . ASP A 1 127 ? 12.453 -14.461 -11.719 1 93.25 127 ASP A CA 1
ATOM 985 C C . ASP A 1 127 ? 11.695 -14.891 -12.977 1 93.25 127 ASP A C 1
ATOM 987 O O . ASP A 1 127 ? 10.594 -15.43 -12.891 1 93.25 127 ASP A O 1
ATOM 991 N N . ILE A 1 128 ? 12.344 -14.75 -14.133 1 96.06 128 ILE A N 1
ATOM 992 C CA . ILE A 1 128 ? 11.68 -14.984 -15.414 1 96.06 128 ILE A CA 1
ATOM 993 C C . ILE A 1 128 ? 11.281 -16.453 -15.531 1 96.06 128 ILE A C 1
ATOM 995 O O . ILE A 1 128 ? 10.18 -16.766 -15.977 1 96.06 128 ILE A O 1
ATOM 999 N N . GLY A 1 129 ? 12.172 -17.359 -15.148 1 96.88 129 GLY A N 1
ATOM 1000 C CA . GLY A 1 129 ? 11.875 -18.781 -15.234 1 96.88 129 GLY A CA 1
ATOM 1001 C C . GLY A 1 129 ? 10.672 -19.188 -14.406 1 96.88 129 GLY A C 1
ATOM 1002 O O . GLY A 1 129 ? 9.812 -19.938 -14.875 1 96.88 129 GLY A O 1
ATOM 1003 N N . ALA A 1 130 ? 10.648 -18.75 -13.211 1 97.62 130 ALA A N 1
ATOM 1004 C CA . ALA A 1 130 ? 9.531 -19.047 -12.312 1 97.62 130 ALA A CA 1
ATOM 1005 C C . ALA A 1 130 ? 8.227 -18.453 -12.844 1 97.62 130 ALA A C 1
ATOM 1007 O O . ALA A 1 130 ? 7.176 -19.094 -12.773 1 97.62 130 ALA A O 1
ATOM 1008 N N . LYS A 1 131 ? 8.266 -17.219 -13.375 1 98.19 131 LYS A N 1
ATOM 1009 C CA . LYS A 1 131 ? 7.09 -16.578 -13.961 1 98.19 131 LYS A CA 1
ATOM 1010 C C . LYS A 1 131 ? 6.527 -17.422 -15.109 1 98.19 131 LYS A C 1
ATOM 1012 O O . LYS A 1 131 ? 5.316 -17.625 -15.195 1 98.19 131 LYS A O 1
ATOM 1017 N N . VAL A 1 132 ? 7.441 -17.812 -15.938 1 98.44 132 VAL A N 1
ATOM 1018 C CA . VAL A 1 132 ? 7.031 -18.578 -17.109 1 98.44 132 VAL A CA 1
ATOM 1019 C C . VAL A 1 132 ? 6.391 -19.891 -16.672 1 98.44 132 VAL A C 1
ATOM 1021 O O . VAL A 1 132 ? 5.344 -20.281 -17.188 1 98.44 132 VAL A O 1
ATOM 1024 N N . ALA A 1 133 ? 7.004 -20.547 -15.734 1 98.25 133 ALA A N 1
ATOM 1025 C CA . ALA A 1 133 ? 6.457 -21.797 -15.211 1 98.25 133 ALA A CA 1
ATOM 1026 C C . ALA A 1 133 ? 5.047 -21.594 -14.672 1 98.25 133 ALA A C 1
ATOM 1028 O O . ALA A 1 133 ? 4.145 -22.391 -14.953 1 98.25 133 ALA A O 1
ATOM 1029 N N . LEU A 1 134 ? 4.867 -20.578 -13.953 1 98.5 134 LEU A N 1
ATOM 1030 C CA . LEU A 1 134 ? 3.584 -20.281 -13.328 1 98.5 134 LEU A CA 1
ATOM 1031 C C . LEU A 1 134 ? 2.523 -19.969 -14.383 1 98.5 134 LEU A C 1
ATOM 1033 O O . LEU A 1 134 ? 1.396 -20.469 -14.297 1 98.5 134 LEU A O 1
ATOM 1037 N N . ILE A 1 135 ? 2.852 -19.125 -15.305 1 98.69 135 ILE A N 1
ATOM 1038 C CA . ILE A 1 135 ? 1.929 -18.688 -16.344 1 98.69 135 ILE A CA 1
ATOM 1039 C C . ILE A 1 135 ? 1.519 -19.875 -17.203 1 98.69 135 ILE A C 1
ATOM 1041 O O . ILE A 1 135 ? 0.338 -20.047 -17.531 1 98.69 135 ILE A O 1
ATOM 1045 N N . LYS A 1 136 ? 2.484 -20.734 -17.547 1 98 136 LYS A N 1
ATOM 1046 C CA . LYS A 1 136 ? 2.174 -21.922 -18.328 1 98 136 LYS A CA 1
ATOM 1047 C C . LYS A 1 136 ? 1.237 -22.859 -17.562 1 98 136 LYS A C 1
ATOM 1049 O O . LYS A 1 136 ? 0.289 -23.391 -18.125 1 98 136 LYS A O 1
ATOM 1054 N N . PHE A 1 137 ? 1.523 -23.031 -16.344 1 97.75 137 PHE A N 1
ATOM 1055 C CA . PHE A 1 137 ? 0.687 -23.875 -15.492 1 97.75 137 PHE A CA 1
ATOM 1056 C C . PHE A 1 137 ? -0.74 -23.344 -15.445 1 97.75 137 PHE A C 1
ATOM 1058 O O . PHE A 1 137 ? -1.696 -24.094 -15.625 1 97.75 137 PHE A O 1
ATOM 1065 N N . SER A 1 138 ? -0.847 -22.016 -15.156 1 98 138 SER A N 1
ATOM 1066 C CA . SER A 1 138 ? -2.164 -21.406 -15.07 1 98 138 SER A CA 1
ATOM 1067 C C . SER A 1 138 ? -2.939 -21.578 -16.375 1 98 138 SER A C 1
ATOM 1069 O O . SER A 1 138 ? -4.145 -21.844 -16.359 1 98 138 SER A O 1
ATOM 1071 N N . SER A 1 139 ? -2.262 -21.328 -17.484 1 97.5 139 SER A N 1
ATOM 1072 C CA . SER A 1 139 ? -2.887 -21.484 -18.797 1 97.5 139 SER A CA 1
ATOM 1073 C C . SER A 1 139 ? -3.371 -22.906 -19.016 1 97.5 139 SER A C 1
ATOM 1075 O O . SER A 1 139 ? -4.5 -23.125 -19.453 1 97.5 139 SER A O 1
ATOM 1077 N N . LYS A 1 140 ? -2.545 -23.859 -18.703 1 96.12 140 LYS A N 1
ATOM 1078 C CA . LYS A 1 140 ? -2.861 -25.281 -18.922 1 96.12 140 LYS A CA 1
ATOM 1079 C C . LYS A 1 140 ? -4.039 -25.703 -18.047 1 96.12 140 LYS A C 1
ATOM 1081 O O . LYS A 1 140 ? -4.91 -26.453 -18.5 1 96.12 140 LYS A O 1
ATOM 1086 N N . GLU A 1 141 ? -4.055 -25.266 -16.844 1 97 141 GLU A N 1
ATOM 1087 C CA . GLU A 1 141 ? -5.066 -25.703 -15.883 1 97 141 GLU A CA 1
ATOM 1088 C C . GLU A 1 141 ? -6.27 -24.766 -15.891 1 97 141 GLU A C 1
ATOM 1090 O O . GLU A 1 141 ? -7.211 -24.953 -15.117 1 97 141 GLU A O 1
ATOM 1095 N N . ASN A 1 142 ? -6.258 -23.734 -16.688 1 96.44 142 ASN A N 1
ATOM 1096 C CA . ASN A 1 142 ? -7.328 -22.75 -16.812 1 96.44 142 ASN A CA 1
ATOM 1097 C C . ASN A 1 142 ? -7.621 -22.062 -15.492 1 96.44 142 ASN A C 1
ATOM 1099 O O . ASN A 1 142 ? -8.773 -22 -15.055 1 96.44 142 ASN A O 1
ATOM 1103 N N . ILE A 1 143 ? -6.578 -21.656 -14.797 1 97.81 143 ILE A N 1
ATOM 1104 C CA . ILE A 1 143 ? -6.68 -20.891 -13.555 1 97.81 143 ILE A CA 1
ATOM 1105 C C . ILE A 1 143 ? -6.391 -19.422 -13.836 1 97.81 143 ILE A C 1
ATOM 1107 O O . ILE A 1 143 ? -5.426 -19.094 -14.531 1 97.81 143 ILE A O 1
ATOM 1111 N N . LYS A 1 144 ? -7.203 -18.516 -13.32 1 98.31 144 LYS A N 1
ATOM 1112 C CA . LYS A 1 144 ? -6.969 -17.078 -13.484 1 98.31 144 LYS A CA 1
ATOM 1113 C C . LYS A 1 144 ? -5.645 -16.672 -12.844 1 98.31 144 LYS A C 1
ATOM 1115 O O . LYS A 1 144 ? -5.277 -17.172 -11.781 1 98.31 144 LYS A O 1
ATOM 1120 N N . ILE A 1 145 ? -4.934 -15.766 -13.562 1 98.81 145 ILE A N 1
ATOM 1121 C CA . ILE A 1 145 ? -3.643 -15.305 -13.062 1 98.81 145 ILE A CA 1
ATOM 1122 C C . ILE A 1 145 ? -3.459 -13.828 -13.391 1 98.81 145 ILE A C 1
ATOM 1124 O O . ILE A 1 145 ? -3.906 -13.352 -14.438 1 98.81 145 ILE A O 1
ATOM 1128 N N . ILE A 1 146 ? -2.873 -13.086 -12.477 1 98.94 146 ILE A N 1
ATOM 1129 C CA . ILE A 1 146 ? -2.336 -11.75 -12.727 1 98.94 146 ILE A CA 1
ATOM 1130 C C . ILE A 1 146 ? -0.848 -11.719 -12.383 1 98.94 146 ILE A C 1
ATOM 1132 O O . ILE A 1 146 ? -0.431 -12.273 -11.359 1 98.94 146 ILE A O 1
ATOM 1136 N N . SER A 1 147 ? -0.074 -11.148 -13.234 1 98.94 147 SER A N 1
ATOM 1137 C CA . SER A 1 147 ? 1.373 -11.109 -13.047 1 98.94 147 SER A CA 1
ATOM 1138 C C . SER A 1 147 ? 1.888 -9.68 -12.977 1 98.94 147 SER A C 1
ATOM 1140 O O . SER A 1 147 ? 1.469 -8.82 -13.758 1 98.94 147 SER A O 1
ATOM 1142 N N . CYS A 1 148 ? 2.689 -9.422 -11.977 1 98.94 148 CYS A N 1
ATOM 1143 C CA . CYS A 1 148 ? 3.311 -8.109 -11.859 1 98.94 148 CYS A CA 1
ATOM 1144 C C . CYS A 1 148 ? 4.598 -8.039 -12.68 1 98.94 148 CYS A C 1
ATOM 1146 O O . CYS A 1 148 ? 5.391 -8.984 -12.672 1 98.94 148 CYS A O 1
ATOM 1148 N N . MET A 1 149 ? 4.785 -6.949 -13.406 1 98.62 149 MET A N 1
ATOM 1149 C CA . MET A 1 149 ? 6.027 -6.73 -14.148 1 98.62 149 MET A CA 1
ATOM 1150 C C . MET A 1 149 ? 6.992 -5.867 -13.336 1 98.62 149 MET A C 1
ATOM 1152 O O . MET A 1 149 ? 6.875 -5.777 -12.117 1 98.62 149 MET A O 1
ATOM 1156 N N . GLY A 1 150 ? 8.023 -5.363 -13.969 1 97.31 150 GLY A N 1
ATOM 1157 C CA . GLY A 1 150 ? 9.07 -4.68 -13.227 1 97.31 150 GLY A CA 1
ATOM 1158 C C . GLY A 1 150 ? 8.594 -3.402 -12.555 1 97.31 150 GLY A C 1
ATOM 1159 O O . GLY A 1 150 ? 8.039 -2.52 -13.219 1 97.31 150 GLY A O 1
ATOM 1160 N N . MET A 1 151 ? 8.891 -3.252 -11.234 1 98.44 151 MET A N 1
ATOM 1161 C CA . MET A 1 151 ? 8.508 -2.062 -10.484 1 98.44 151 MET A CA 1
ATOM 1162 C C . MET A 1 151 ? 9.742 -1.345 -9.938 1 98.44 151 MET A C 1
ATOM 1164 O O . MET A 1 151 ? 9.641 -0.231 -9.422 1 98.44 151 MET A O 1
ATOM 1168 N N . GLY A 1 152 ? 10.93 -1.999 -10.031 1 97.94 152 GLY A N 1
ATOM 1169 C CA . GLY A 1 152 ? 12.172 -1.379 -9.609 1 97.94 152 GLY A CA 1
ATOM 1170 C C . GLY A 1 152 ? 12.648 -0.294 -10.562 1 97.94 152 GLY A C 1
ATOM 1171 O O . GLY A 1 152 ? 12.141 -0.177 -11.68 1 97.94 152 GLY A O 1
ATOM 1172 N N . ASN A 1 153 ? 13.516 0.51 -10.078 1 98.06 153 ASN A N 1
ATOM 1173 C CA . ASN A 1 153 ? 14.148 1.567 -10.859 1 98.06 153 ASN A CA 1
ATOM 1174 C C . ASN A 1 153 ? 13.141 2.621 -11.305 1 98.06 153 ASN A C 1
ATOM 1176 O O . ASN A 1 153 ? 13.32 3.256 -12.344 1 98.06 153 ASN A O 1
ATOM 1180 N N . ARG A 1 154 ? 12.078 2.703 -10.562 1 98.31 154 ARG A N 1
ATOM 1181 C CA . ARG A 1 154 ? 11 3.646 -10.852 1 98.31 154 ARG A CA 1
ATOM 1182 C C . ARG A 1 154 ? 10.641 4.457 -9.609 1 98.31 154 ARG A C 1
ATOM 1184 O O . ARG A 1 154 ? 10.883 4.02 -8.484 1 98.31 154 ARG A O 1
ATOM 1191 N N . ILE A 1 155 ? 10 5.625 -9.812 1 98.06 155 ILE A N 1
ATOM 1192 C CA . ILE A 1 155 ? 9.758 6.516 -8.68 1 98.06 155 ILE A CA 1
ATOM 1193 C C . ILE A 1 155 ? 8.289 6.934 -8.656 1 98.06 155 ILE A C 1
ATOM 1195 O O . ILE A 1 155 ? 7.762 7.316 -7.609 1 98.06 155 ILE A O 1
ATOM 1199 N N . ASN A 1 156 ? 7.598 6.848 -9.781 1 98.56 156 ASN A N 1
ATOM 1200 C CA . ASN A 1 156 ? 6.258 7.414 -9.883 1 98.56 156 ASN A CA 1
ATOM 1201 C C . ASN A 1 156 ? 5.184 6.336 -9.812 1 98.56 156 ASN A C 1
ATOM 1203 O O . ASN A 1 156 ? 4.91 5.656 -10.805 1 98.56 156 ASN A O 1
ATOM 1207 N N . PRO A 1 157 ? 4.512 6.223 -8.703 1 98.81 157 PRO A N 1
ATOM 1208 C CA . PRO A 1 157 ? 3.49 5.184 -8.57 1 98.81 157 PRO A CA 1
ATOM 1209 C C . PRO A 1 157 ? 2.234 5.477 -9.383 1 98.81 157 PRO A C 1
ATOM 1211 O O . PRO A 1 157 ? 1.394 4.594 -9.57 1 98.81 157 PRO A O 1
ATOM 1214 N N . LEU A 1 158 ? 2.061 6.715 -9.859 1 98.75 158 LEU A N 1
ATOM 1215 C CA . LEU A 1 158 ? 0.864 7.121 -10.594 1 98.75 158 LEU A CA 1
ATOM 1216 C C . LEU A 1 158 ? 0.857 6.531 -12 1 98.75 158 LEU A C 1
ATOM 1218 O O . LEU A 1 158 ? -0.161 6.582 -12.688 1 98.75 158 LEU A O 1
ATOM 1222 N N . LEU A 1 159 ? 1.959 5.91 -12.391 1 98.69 159 LEU A N 1
ATOM 1223 C CA . LEU A 1 159 ? 2.074 5.41 -13.75 1 98.69 159 LEU A CA 1
ATOM 1224 C C . LEU A 1 159 ? 1.907 3.895 -13.789 1 98.69 159 LEU A C 1
ATOM 1226 O O . LEU A 1 159 ? 2.146 3.266 -14.82 1 98.69 159 LEU A O 1
ATOM 1230 N N . VAL A 1 160 ? 1.53 3.295 -12.695 1 98.88 160 VAL A N 1
ATOM 1231 C CA . VAL A 1 160 ? 1.218 1.872 -12.633 1 98.88 160 VAL A CA 1
ATOM 1232 C C . VAL A 1 160 ? -0.154 1.616 -13.25 1 98.88 160 VAL A C 1
ATOM 1234 O O . VAL A 1 160 ? -1.117 2.328 -12.961 1 98.88 160 VAL A O 1
ATOM 1237 N N . LYS A 1 161 ? -0.239 0.566 -14.055 1 98.19 161 LYS A N 1
ATOM 1238 C CA . LYS A 1 161 ? -1.458 0.276 -14.805 1 98.19 161 LYS A CA 1
ATOM 1239 C C . LYS A 1 161 ? -1.684 -1.229 -14.93 1 98.19 161 LYS A C 1
ATOM 1241 O O . LYS A 1 161 ? -0.786 -2.021 -14.641 1 98.19 161 LYS A O 1
ATOM 1246 N N . VAL A 1 162 ? -2.93 -1.54 -15.312 1 98.81 162 VAL A N 1
ATOM 1247 C CA . VAL A 1 162 ? -3.291 -2.906 -15.672 1 98.81 162 VAL A CA 1
ATOM 1248 C C . VAL A 1 162 ? -3.412 -3.027 -17.188 1 98.81 162 VAL A C 1
ATOM 1250 O O . VAL A 1 162 ? -3.945 -2.133 -17.844 1 98.81 162 VAL A O 1
ATOM 1253 N N . SER A 1 163 ? -2.879 -4.062 -17.75 1 98.62 163 SER A N 1
ATOM 1254 C CA . SER A 1 163 ? -2.918 -4.258 -19.188 1 98.62 163 SER A CA 1
ATOM 1255 C C . SER A 1 163 ? -2.721 -5.723 -19.562 1 98.62 163 SER A C 1
ATOM 1257 O O . SER A 1 163 ? -2.586 -6.578 -18.688 1 98.62 163 SER A O 1
ATOM 1259 N N . ASP A 1 164 ? -2.908 -5.98 -20.828 1 98.81 164 ASP A N 1
ATOM 1260 C CA . ASP A 1 164 ? -2.389 -7.23 -21.375 1 98.81 164 ASP A CA 1
ATOM 1261 C C . ASP A 1 164 ? -0.875 -7.156 -21.562 1 98.81 164 ASP A C 1
ATOM 1263 O O . ASP A 1 164 ? -0.336 -6.102 -21.906 1 98.81 164 ASP A O 1
ATOM 1267 N N . ILE A 1 165 ? -0.28 -8.273 -21.391 1 98.75 165 ILE A N 1
ATOM 1268 C CA . ILE A 1 165 ? 1.176 -8.328 -21.484 1 98.75 165 ILE A CA 1
ATOM 1269 C C . ILE A 1 165 ? 1.634 -7.793 -22.844 1 98.75 165 ILE A C 1
ATOM 1271 O O . ILE A 1 165 ? 2.672 -7.137 -22.938 1 98.75 165 ILE A O 1
ATOM 1275 N N . TYR A 1 166 ? 0.894 -7.949 -23.844 1 98.56 166 TYR A N 1
ATOM 1276 C CA . TYR A 1 166 ? 1.321 -7.637 -25.203 1 98.56 166 TYR A CA 1
ATOM 1277 C C . TYR A 1 166 ? 1.112 -6.16 -25.5 1 98.56 166 TYR A C 1
ATOM 1279 O O . TYR A 1 166 ? 1.543 -5.672 -26.547 1 98.56 166 TYR A O 1
ATOM 1287 N N . SER A 1 167 ? 0.537 -5.363 -24.594 1 98.44 167 SER A N 1
ATOM 1288 C CA . SER A 1 167 ? 0.327 -3.93 -24.766 1 98.44 167 SER A CA 1
ATOM 1289 C C . SER A 1 167 ? 1.271 -3.125 -23.875 1 98.44 167 SER A C 1
ATOM 1291 O O . SER A 1 167 ? 1.148 -1.903 -23.781 1 98.44 167 SER A O 1
ATOM 1293 N N . THR A 1 168 ? 2.156 -3.828 -23.219 1 98.31 168 THR A N 1
ATOM 1294 C CA . THR A 1 168 ? 3.061 -3.164 -22.281 1 98.31 168 THR A CA 1
ATOM 1295 C C . THR A 1 168 ? 4.164 -2.428 -23.031 1 98.31 168 THR A C 1
ATOM 1297 O O . THR A 1 168 ? 4.508 -2.789 -24.156 1 98.31 168 THR A O 1
ATOM 1300 N N . ARG A 1 169 ? 4.695 -1.398 -22.344 1 96.94 169 ARG A N 1
ATOM 1301 C CA . ARG A 1 169 ? 5.809 -0.619 -22.875 1 96.94 169 ARG A CA 1
ATOM 1302 C C . ARG A 1 169 ? 6.785 -0.24 -21.766 1 96.94 169 ARG A C 1
ATOM 1304 O O . ARG A 1 169 ? 6.422 -0.231 -20.594 1 96.94 169 ARG A O 1
ATOM 1311 N N . TYR A 1 170 ? 7.992 -0.08 -22.078 1 94.81 170 TYR A N 1
ATOM 1312 C CA . TYR A 1 170 ? 9.055 0.486 -21.25 1 94.81 170 TYR A CA 1
ATOM 1313 C C . TYR A 1 170 ? 9.391 -0.442 -20.078 1 94.81 170 TYR A C 1
ATOM 1315 O O . TYR A 1 170 ? 9.797 0.016 -19.016 1 94.81 170 TYR A O 1
ATOM 1323 N N . CYS A 1 171 ? 9.109 -1.688 -20.203 1 96.69 171 CYS A N 1
ATOM 1324 C CA . CYS A 1 171 ? 9.438 -2.645 -19.156 1 96.69 171 CYS A CA 1
ATOM 1325 C C . CYS A 1 171 ? 10.281 -3.787 -19.688 1 96.69 171 CYS A C 1
ATOM 1327 O O . CYS A 1 171 ? 9.781 -4.645 -20.422 1 96.69 171 CYS A O 1
ATOM 1329 N N . PRO A 1 172 ? 11.516 -3.852 -19.312 1 95.75 172 PRO A N 1
ATOM 1330 C CA . PRO A 1 172 ? 12.398 -4.91 -19.797 1 95.75 172 PRO A CA 1
ATOM 1331 C C . PRO A 1 172 ? 11.906 -6.309 -19.438 1 95.75 172 PRO A C 1
ATOM 1333 O O . PRO A 1 172 ? 12.008 -7.234 -20.25 1 95.75 172 PRO A O 1
ATOM 1336 N N . LEU A 1 173 ? 11.422 -6.469 -18.281 1 97.12 173 LEU A N 1
ATOM 1337 C CA . LEU A 1 173 ? 10.891 -7.762 -17.859 1 97.12 173 LEU A CA 1
ATOM 1338 C C . LEU A 1 173 ? 9.727 -8.188 -18.75 1 97.12 173 LEU A C 1
ATOM 1340 O O . LEU A 1 173 ? 9.672 -9.336 -19.203 1 97.12 173 LEU A O 1
ATOM 1344 N N . ALA A 1 174 ? 8.797 -7.281 -18.969 1 98.06 174 ALA A N 1
ATOM 1345 C CA . ALA A 1 174 ? 7.652 -7.57 -19.828 1 98.06 174 ALA A CA 1
ATOM 1346 C C . ALA A 1 174 ? 8.102 -7.91 -21.25 1 98.06 174 ALA A C 1
ATOM 1348 O O . ALA A 1 174 ? 7.539 -8.805 -21.875 1 98.06 174 ALA A O 1
ATOM 1349 N N . LYS A 1 175 ? 9.07 -7.156 -21.703 1 97.94 175 LYS A N 1
ATOM 1350 C CA . LYS A 1 175 ? 9.594 -7.398 -23.047 1 97.94 175 LYS A CA 1
ATOM 1351 C C . LYS A 1 175 ? 10.094 -8.836 -23.188 1 97.94 175 LYS A C 1
ATOM 1353 O O . LYS A 1 175 ? 9.719 -9.539 -24.125 1 97.94 175 LYS A O 1
ATOM 1358 N N . LYS A 1 176 ? 10.906 -9.227 -22.266 1 97.75 176 LYS A N 1
ATOM 1359 C CA . LYS A 1 176 ? 11.461 -10.578 -22.281 1 97.75 176 LYS A CA 1
ATOM 1360 C C . LYS A 1 176 ? 10.352 -11.617 -22.172 1 97.75 176 LYS A C 1
ATOM 1362 O O . LYS A 1 176 ? 10.367 -12.633 -22.875 1 97.75 176 LYS A O 1
ATOM 1367 N N . LEU A 1 177 ? 9.414 -11.375 -21.312 1 98.25 177 LEU A N 1
ATOM 1368 C CA . LEU A 1 177 ? 8.32 -12.312 -21.078 1 98.25 177 LEU A CA 1
ATOM 1369 C C . LEU A 1 177 ? 7.445 -12.438 -22.328 1 98.25 177 LEU A C 1
ATOM 1371 O O . LEU A 1 177 ? 7.004 -13.531 -22.672 1 98.25 177 LEU A O 1
ATOM 1375 N N . ARG A 1 178 ? 7.152 -11.305 -23 1 97.94 178 ARG A N 1
ATOM 1376 C CA . ARG A 1 178 ? 6.348 -11.336 -24.219 1 97.94 178 ARG A CA 1
ATOM 1377 C C . ARG A 1 178 ? 6.969 -12.258 -25.266 1 97.94 178 ARG A C 1
ATOM 1379 O O . ARG A 1 178 ? 6.266 -13.055 -25.891 1 97.94 178 ARG A O 1
ATOM 1386 N N . SER A 1 179 ? 8.227 -12.109 -25.406 1 98.06 179 SER A N 1
ATOM 1387 C CA . SER A 1 179 ? 8.922 -12.938 -26.391 1 98.06 179 SER A CA 1
ATOM 1388 C C . SER A 1 179 ? 8.766 -14.422 -26.062 1 98.06 179 SER A C 1
ATOM 1390 O O . SER A 1 179 ? 8.484 -15.227 -26.953 1 98.06 179 SER A O 1
ATOM 1392 N N . ILE A 1 180 ? 8.922 -14.758 -24.859 1 98.38 180 ILE A N 1
ATOM 1393 C CA . ILE A 1 180 ? 8.836 -16.156 -24.422 1 98.38 180 ILE A CA 1
ATOM 1394 C C . ILE A 1 180 ? 7.402 -16.656 -24.562 1 98.38 180 ILE A C 1
ATOM 1396 O O . ILE A 1 180 ? 7.168 -17.75 -25.062 1 98.38 180 ILE A O 1
ATOM 1400 N N . LEU A 1 181 ? 6.449 -15.812 -24.172 1 98.25 181 LEU A N 1
ATOM 1401 C CA . LEU A 1 181 ? 5.055 -16.234 -24.141 1 98.25 181 LEU A CA 1
ATOM 1402 C C . LEU A 1 181 ? 4.512 -16.406 -25.562 1 98.25 181 LEU A C 1
ATOM 1404 O O . LEU A 1 181 ? 3.658 -17.266 -25.797 1 98.25 181 LEU A O 1
ATOM 1408 N N . ARG A 1 182 ? 5.02 -15.648 -26.5 1 97.81 182 ARG A N 1
ATOM 1409 C CA . ARG A 1 182 ? 4.656 -15.852 -27.891 1 97.81 182 ARG A CA 1
ATOM 1410 C C . ARG A 1 182 ? 5.07 -17.234 -28.375 1 97.81 182 ARG A C 1
ATOM 1412 O O . ARG A 1 182 ? 4.297 -17.922 -29.047 1 97.81 182 ARG A O 1
ATOM 1419 N N . LYS A 1 183 ? 6.219 -17.594 -28 1 97.62 183 LYS A N 1
ATOM 1420 C CA . LYS A 1 183 ? 6.734 -18.906 -28.391 1 97.62 183 LYS A CA 1
ATOM 1421 C C . LYS A 1 183 ? 5.922 -20.031 -27.75 1 97.62 183 LYS A C 1
ATOM 1423 O O . LYS A 1 183 ? 5.781 -21.109 -28.312 1 97.62 183 LYS A O 1
ATOM 1428 N N . GLU A 1 184 ? 5.371 -19.734 -26.625 1 96.75 184 GLU A N 1
ATOM 1429 C CA . GLU A 1 184 ? 4.59 -20.719 -25.891 1 96.75 184 GLU A CA 1
ATOM 1430 C C . GLU A 1 184 ? 3.117 -20.656 -26.281 1 96.75 184 GLU A C 1
ATOM 1432 O O . GLU A 1 184 ? 2.285 -21.359 -25.719 1 96.75 184 GLU A O 1
ATOM 1437 N N . ASN A 1 185 ? 2.764 -19.797 -27.172 1 96.5 185 ASN A N 1
ATOM 1438 C CA . ASN A 1 185 ? 1.414 -19.641 -27.719 1 96.5 185 ASN A CA 1
ATOM 1439 C C . ASN A 1 185 ? 0.426 -19.234 -26.625 1 96.5 185 ASN A C 1
ATOM 1441 O O . ASN A 1 185 ? -0.676 -19.781 -26.547 1 96.5 185 ASN A O 1
ATOM 1445 N N . ILE A 1 186 ? 0.878 -18.422 -25.75 1 97.81 186 ILE A N 1
ATOM 1446 C CA . ILE A 1 186 ? -0.004 -17.797 -24.766 1 97.81 186 ILE A CA 1
ATOM 1447 C C . ILE A 1 186 ? -0.586 -16.516 -25.359 1 97.81 186 ILE A C 1
ATOM 1449 O O . ILE A 1 186 ? 0.151 -15.57 -25.672 1 97.81 186 ILE A O 1
ATOM 1453 N N . LYS A 1 187 ? -1.86 -16.438 -25.438 1 96.5 187 LYS A N 1
ATOM 1454 C CA . LYS A 1 187 ? -2.51 -15.398 -26.234 1 96.5 187 LYS A CA 1
ATOM 1455 C C . LYS A 1 187 ? -2.73 -14.133 -25.422 1 96.5 187 LYS A C 1
ATOM 1457 O O . LYS A 1 187 ? -2.889 -13.047 -25.984 1 96.5 187 LYS A O 1
ATOM 1462 N N . SER A 1 188 ? -2.865 -14.32 -24.156 1 98.25 188 SER A N 1
ATOM 1463 C CA . SER A 1 188 ? -3.133 -13.172 -23.297 1 98.25 188 SER A CA 1
ATOM 1464 C C . SER A 1 188 ? -2.656 -13.43 -21.875 1 98.25 188 SER A C 1
ATOM 1466 O O . SER A 1 188 ? -2.525 -14.578 -21.453 1 98.25 188 SER A O 1
ATOM 1468 N N . LEU A 1 189 ? -2.361 -12.43 -21.203 1 98.75 189 LEU A N 1
ATOM 1469 C CA . LEU A 1 189 ? -1.99 -12.43 -19.797 1 98.75 189 LEU A CA 1
ATOM 1470 C C . LEU A 1 189 ? -2.281 -11.078 -19.156 1 98.75 189 LEU A C 1
ATOM 1472 O O . LEU A 1 189 ? -1.787 -10.047 -19.609 1 98.75 189 LEU A O 1
ATOM 1476 N N . LYS A 1 190 ? -3.104 -11.086 -18.156 1 98.81 190 LYS A N 1
ATOM 1477 C CA . LYS A 1 190 ? -3.361 -9.875 -17.391 1 98.81 190 LYS A CA 1
ATOM 1478 C C . LYS A 1 190 ? -2.16 -9.5 -16.531 1 98.81 190 LYS A C 1
ATOM 1480 O O . LYS A 1 190 ? -1.674 -10.32 -15.742 1 98.81 190 LYS A O 1
ATOM 1485 N N . VAL A 1 191 ? -1.655 -8.227 -16.688 1 98.94 191 VAL A N 1
ATOM 1486 C CA . VAL A 1 191 ? -0.463 -7.836 -15.938 1 98.94 191 VAL A CA 1
ATOM 1487 C C . VAL A 1 191 ? -0.674 -6.465 -15.305 1 98.94 191 VAL A C 1
ATOM 1489 O O . VAL A 1 191 ? -1.526 -5.691 -15.75 1 98.94 191 VAL A O 1
ATOM 1492 N N . VAL A 1 192 ? -0.014 -6.238 -14.242 1 98.94 192 VAL A N 1
ATOM 1493 C CA . VAL A 1 192 ? 0.232 -4.906 -13.703 1 98.94 192 VAL A CA 1
ATOM 1494 C C . VAL A 1 192 ? 1.645 -4.453 -14.062 1 98.94 192 VAL A C 1
ATOM 1496 O O . VAL A 1 192 ? 2.609 -5.195 -13.875 1 98.94 192 VAL A O 1
ATOM 1499 N N . TYR A 1 193 ? 1.792 -3.307 -14.602 1 98.75 193 TYR A N 1
ATOM 1500 C CA . TYR A 1 193 ? 3.102 -2.785 -14.977 1 98.75 193 TYR A CA 1
ATOM 1501 C C . TYR A 1 193 ? 3.133 -1.266 -14.875 1 98.75 193 TYR A C 1
ATOM 1503 O O . TYR A 1 193 ? 2.109 -0.634 -14.602 1 98.75 193 TYR A O 1
ATOM 1511 N N . SER A 1 194 ? 4.328 -0.685 -14.961 1 98.75 194 SER A N 1
ATOM 1512 C CA . SER A 1 194 ? 4.5 0.765 -14.945 1 98.75 194 SER A CA 1
ATOM 1513 C C . SER A 1 194 ? 4.887 1.295 -16.312 1 98.75 194 SER A C 1
ATOM 1515 O O . SER A 1 194 ? 5.723 0.702 -17 1 98.75 194 SER A O 1
ATOM 1517 N N . GLU A 1 195 ? 4.348 2.418 -16.656 1 98 195 GLU A N 1
ATOM 1518 C CA . GLU A 1 195 ? 4.691 3.055 -17.922 1 98 195 GLU A CA 1
ATOM 1519 C C . GLU A 1 195 ? 5.879 3.998 -17.766 1 98 195 GLU A C 1
ATOM 1521 O O . GLU A 1 195 ? 6.309 4.637 -18.734 1 98 195 GLU A O 1
ATOM 1526 N N . GLU A 1 196 ? 6.383 4.059 -16.562 1 98.44 196 GLU A N 1
ATOM 1527 C CA . GLU A 1 196 ? 7.59 4.848 -16.328 1 98.44 196 GLU A CA 1
ATOM 1528 C C . GLU A 1 196 ? 8.82 4.148 -16.906 1 98.44 196 GLU A C 1
ATOM 1530 O O . GLU A 1 196 ? 9.078 2.982 -16.594 1 98.44 196 GLU A O 1
ATOM 1535 N N . LYS A 1 197 ? 9.594 4.898 -17.719 1 97.62 197 LYS A N 1
ATOM 1536 C CA . LYS A 1 197 ? 10.883 4.352 -18.141 1 97.62 197 LYS A CA 1
ATOM 1537 C C . LYS A 1 197 ? 11.805 4.141 -16.953 1 97.62 197 LYS A C 1
ATOM 1539 O O . LYS A 1 197 ? 12.031 5.062 -16.156 1 97.62 197 LYS A O 1
ATOM 1544 N N . PRO A 1 198 ? 12.266 2.961 -16.781 1 97.44 198 PRO A N 1
ATOM 1545 C CA . PRO A 1 198 ? 13.133 2.721 -15.625 1 97.44 198 PRO A CA 1
ATOM 1546 C C . PRO A 1 198 ? 14.43 3.527 -15.68 1 97.44 198 PRO A C 1
ATOM 1548 O O . PRO A 1 198 ? 15.008 3.699 -16.75 1 97.44 198 PRO A O 1
ATOM 1551 N N . SER A 1 199 ? 14.867 4.016 -14.531 1 96.81 199 SER A N 1
ATOM 1552 C CA . SER A 1 199 ? 16.156 4.699 -14.422 1 96.81 199 SER A CA 1
ATOM 1553 C C . SER A 1 199 ? 17.297 3.703 -14.25 1 96.81 199 SER A C 1
ATOM 1555 O O . SER A 1 199 ? 17.062 2.549 -13.883 1 96.81 199 SER A O 1
ATOM 1557 N N . LYS A 1 200 ? 18.484 4.16 -14.562 1 95.31 200 LYS A N 1
ATOM 1558 C CA . LYS A 1 200 ? 19.656 3.346 -14.297 1 95.31 200 LYS A CA 1
ATOM 1559 C C . LYS A 1 200 ? 20.047 3.406 -12.82 1 95.31 200 LYS A C 1
ATOM 1561 O O . LYS A 1 200 ? 20.297 4.484 -12.281 1 95.31 200 LYS A O 1
ATOM 1566 N N . PRO A 1 201 ? 20.094 2.316 -12.195 1 96.06 201 PRO A N 1
ATOM 1567 C CA . PRO A 1 201 ? 20.5 2.338 -10.789 1 96.06 201 PRO A CA 1
ATOM 1568 C C . PRO A 1 201 ? 21.969 2.711 -10.594 1 96.06 201 PRO A C 1
ATOM 1570 O O . PRO A 1 201 ? 22.797 2.391 -11.445 1 96.06 201 PRO A O 1
ATOM 1573 N N . ASP A 1 202 ? 22.297 3.432 -9.531 1 95.19 202 ASP A N 1
ATOM 1574 C CA . ASP A 1 202 ? 23.688 3.701 -9.133 1 95.19 202 ASP A CA 1
ATOM 1575 C C . ASP A 1 202 ? 24.25 2.555 -8.297 1 95.19 202 ASP A C 1
ATOM 1577 O O . ASP A 1 202 ? 24.047 2.508 -7.082 1 95.19 202 ASP A O 1
ATOM 1581 N N . TYR A 1 203 ? 25.047 1.727 -8.883 1 93.06 203 TYR A N 1
ATOM 1582 C CA . TYR A 1 203 ? 25.5 0.484 -8.266 1 93.06 203 TYR A CA 1
ATOM 1583 C C . TYR A 1 203 ? 26.641 0.742 -7.281 1 93.06 203 TYR A C 1
ATOM 1585 O O . TYR A 1 203 ? 27.078 -0.169 -6.574 1 93.06 203 TYR A O 1
ATOM 1593 N N . ARG A 1 204 ? 27.188 2.068 -7.18 1 92.56 204 ARG A N 1
ATOM 1594 C CA . ARG A 1 204 ? 28.203 2.418 -6.188 1 92.56 204 ARG A CA 1
ATOM 1595 C C . ARG A 1 204 ? 27.672 2.223 -4.773 1 92.56 204 ARG A C 1
ATOM 1597 O O . ARG A 1 204 ? 28.438 2.039 -3.832 1 92.56 204 ARG A O 1
ATOM 1604 N N . TYR A 1 205 ? 26.266 2.119 -4.656 1 92.25 205 TYR A N 1
ATOM 1605 C CA . TYR A 1 205 ? 25.656 2.051 -3.33 1 92.25 205 TYR A CA 1
ATOM 1606 C C . TYR A 1 205 ? 25.312 0.614 -2.965 1 92.25 205 TYR A C 1
ATOM 1608 O O . TYR A 1 205 ? 24.875 0.341 -1.843 1 92.25 205 TYR A O 1
ATOM 1616 N N . LEU A 1 206 ? 25.484 -0.29 -3.889 1 89 206 LEU A N 1
ATOM 1617 C CA . LEU A 1 206 ? 25.234 -1.693 -3.582 1 89 206 LEU A CA 1
ATOM 1618 C C . LEU A 1 206 ? 26.406 -2.305 -2.818 1 89 206 LEU A C 1
ATOM 1620 O O . LEU A 1 206 ? 27.531 -2.307 -3.307 1 89 206 LEU A O 1
ATOM 1624 N N . LYS A 1 207 ? 26.328 -2.689 -1.579 1 81.38 207 LYS A N 1
ATOM 1625 C CA . LYS A 1 207 ? 27.391 -3.203 -0.72 1 81.38 207 LYS A CA 1
ATOM 1626 C C . LYS A 1 207 ? 27.828 -4.594 -1.161 1 81.38 207 LYS A C 1
ATOM 1628 O O . LYS A 1 207 ? 29.016 -4.91 -1.147 1 81.38 207 LYS A O 1
ATOM 1633 N N . GLU A 1 208 ? 26.938 -5.535 -1.035 1 67.94 208 GLU A N 1
ATOM 1634 C CA . GLU A 1 208 ? 27.344 -6.887 -1.394 1 67.94 208 GLU A CA 1
ATOM 1635 C C . GLU A 1 208 ? 27.906 -6.938 -2.816 1 67.94 208 GLU A C 1
ATOM 1637 O O . GLU A 1 208 ? 27.266 -6.441 -3.75 1 67.94 208 GLU A O 1
ATOM 1642 N N . GLU A 1 209 ? 29.328 -6.715 -2.814 1 54.56 209 GLU A N 1
ATOM 1643 C CA . GLU A 1 209 ? 30.047 -6.848 -4.07 1 54.56 209 GLU A CA 1
ATOM 1644 C C . GLU A 1 209 ? 29.391 -7.879 -4.984 1 54.56 209 GLU A C 1
ATOM 1646 O O . GLU A 1 209 ? 30 -8.328 -5.961 1 54.56 209 GLU A O 1
ATOM 1651 N N . SER A 1 210 ? 28.312 -8.492 -4.492 1 46.16 210 SER A N 1
ATOM 1652 C CA . SER A 1 210 ? 27.891 -9.445 -5.504 1 46.16 210 SER A CA 1
ATOM 1653 C C . SER A 1 210 ? 27.719 -8.773 -6.863 1 46.16 210 SER A C 1
ATOM 1655 O O . SER A 1 210 ? 27.297 -7.617 -6.945 1 46.16 210 SER A O 1
ATOM 1657 N N . GLU A 1 211 ? 28.469 -9.258 -7.777 1 45.59 211 GLU A N 1
ATOM 1658 C CA . GLU A 1 211 ? 28.531 -9.07 -9.227 1 45.59 211 GLU A CA 1
ATOM 1659 C C . GLU A 1 211 ? 27.141 -8.805 -9.812 1 45.59 211 GLU A C 1
ATOM 1661 O O . GLU A 1 211 ? 27 -8.664 -11.023 1 45.59 211 GLU A O 1
ATOM 1666 N N . LYS A 1 212 ? 26.047 -8.859 -9.023 1 56.41 212 LYS A N 1
ATOM 1667 C CA . LYS A 1 212 ? 24.875 -9.117 -9.852 1 56.41 212 LYS A CA 1
ATOM 1668 C C . LYS A 1 212 ? 24.328 -7.816 -10.438 1 56.41 212 LYS A C 1
ATOM 1670 O O . LYS A 1 212 ? 23.734 -7.004 -9.719 1 56.41 212 LYS A O 1
ATOM 1675 N N . LYS A 1 213 ? 24.906 -7.328 -11.5 1 62.19 213 LYS A N 1
ATOM 1676 C CA . LYS A 1 213 ? 24.5 -6.305 -12.461 1 62.19 213 LYS A CA 1
ATOM 1677 C C . LYS A 1 213 ? 23 -6.398 -12.758 1 62.19 213 LYS A C 1
ATOM 1679 O O . LYS A 1 213 ? 22.5 -5.734 -13.672 1 62.19 213 LYS A O 1
ATOM 1684 N N . HIS A 1 214 ? 22.219 -6.977 -11.711 1 81.88 214 HIS A N 1
ATOM 1685 C CA . HIS A 1 214 ? 20.844 -7.098 -12.148 1 81.88 214 HIS A CA 1
ATOM 1686 C C . HIS A 1 214 ? 19.875 -6.809 -11.008 1 81.88 214 HIS A C 1
ATOM 1688 O O . HIS A 1 214 ? 18.656 -6.965 -11.156 1 81.88 214 HIS A O 1
ATOM 1694 N N . VAL A 1 215 ? 20.516 -6.234 -9.859 1 90 215 VAL A N 1
ATOM 1695 C CA . VAL A 1 215 ? 19.641 -5.91 -8.742 1 90 215 VAL A CA 1
ATOM 1696 C C . VAL A 1 215 ? 19 -4.539 -8.961 1 90 215 VAL A C 1
ATOM 1698 O O . VAL A 1 215 ? 19.703 -3.537 -9.109 1 90 215 VAL A O 1
ATOM 1701 N N . PRO A 1 216 ? 17.719 -4.457 -8.961 1 95.25 216 PRO A N 1
ATOM 1702 C CA . PRO A 1 216 ? 17.094 -3.162 -9.219 1 95.25 216 PRO A CA 1
ATOM 1703 C C . PRO A 1 216 ? 17.078 -2.252 -7.992 1 95.25 216 PRO A C 1
ATOM 1705 O O . PRO A 1 216 ? 17.062 -2.738 -6.859 1 95.25 216 PRO A O 1
ATOM 1708 N N . ALA A 1 217 ? 17.141 -0.921 -8.203 1 97.44 217 ALA A N 1
ATOM 1709 C CA . ALA A 1 217 ? 16.781 0.061 -7.188 1 97.44 217 ALA A CA 1
ATOM 1710 C C . ALA A 1 217 ? 15.281 0.02 -6.902 1 97.44 217 ALA A C 1
ATOM 1712 O O . ALA A 1 217 ? 14.508 -0.536 -7.688 1 97.44 217 ALA A O 1
ATOM 1713 N N . SER A 1 218 ? 14.93 0.494 -5.754 1 98.12 218 SER A N 1
ATOM 1714 C CA . SER A 1 218 ? 13.508 0.493 -5.402 1 98.12 218 SER A CA 1
ATOM 1715 C C . SER A 1 218 ? 13.211 1.519 -4.312 1 98.12 218 SER A C 1
ATOM 1717 O O . SER A 1 218 ? 14.125 2.012 -3.648 1 98.12 218 SER A O 1
ATOM 1719 N N . ILE A 1 219 ? 11.969 1.814 -4.211 1 98.38 219 ILE A N 1
ATOM 1720 C CA . ILE A 1 219 ? 11.508 2.762 -3.203 1 98.38 219 ILE A CA 1
ATOM 1721 C C . ILE A 1 219 ? 10.18 2.285 -2.621 1 98.38 219 ILE A C 1
ATOM 1723 O O . ILE A 1 219 ? 9.516 1.422 -3.201 1 98.38 219 ILE A O 1
ATOM 1727 N N . SER A 1 220 ? 9.781 2.826 -1.579 1 98.81 220 SER A N 1
ATOM 1728 C CA . SER A 1 220 ? 8.797 2.244 -0.676 1 98.81 220 SER A CA 1
ATOM 1729 C C . SER A 1 220 ? 7.379 2.449 -1.203 1 98.81 220 SER A C 1
ATOM 1731 O O . SER A 1 220 ? 6.414 1.949 -0.618 1 98.81 220 SER A O 1
ATOM 1733 N N . PHE A 1 221 ? 7.164 3.152 -2.322 1 98.75 221 PHE A N 1
ATOM 1734 C CA . PHE A 1 221 ? 5.77 3.455 -2.633 1 98.75 221 PHE A CA 1
ATOM 1735 C C . PHE A 1 221 ? 5.418 3.004 -4.047 1 98.75 221 PHE A C 1
ATOM 1737 O O . PHE A 1 221 ? 4.246 2.998 -4.426 1 98.75 221 PHE A O 1
ATOM 1744 N N . VAL A 1 222 ? 6.316 2.506 -4.848 1 98.88 222 VAL A N 1
ATOM 1745 C CA . VAL A 1 222 ? 5.961 2.057 -6.191 1 98.88 222 VAL A CA 1
ATOM 1746 C C . VAL A 1 222 ? 5.535 0.592 -6.152 1 98.88 222 VAL A C 1
ATOM 1748 O O . VAL A 1 222 ? 4.414 0.255 -6.539 1 98.88 222 VAL A O 1
ATOM 1751 N N . PRO A 1 223 ? 6.418 -0.332 -5.594 1 98.88 223 PRO A N 1
ATOM 1752 C CA . PRO A 1 223 ? 6.012 -1.74 -5.594 1 98.88 223 PRO A CA 1
ATOM 1753 C C . PRO A 1 223 ? 4.727 -1.983 -4.805 1 98.88 223 PRO A C 1
ATOM 1755 O O . PRO A 1 223 ? 3.85 -2.721 -5.262 1 98.88 223 PRO A O 1
ATOM 1758 N N . PRO A 1 224 ? 4.512 -1.307 -3.633 1 98.94 224 PRO A N 1
ATOM 1759 C CA . PRO A 1 224 ? 3.279 -1.549 -2.883 1 98.94 224 PRO A CA 1
ATOM 1760 C C . PRO A 1 224 ? 2.025 -1.18 -3.674 1 98.94 224 PRO A C 1
ATOM 1762 O O . PRO 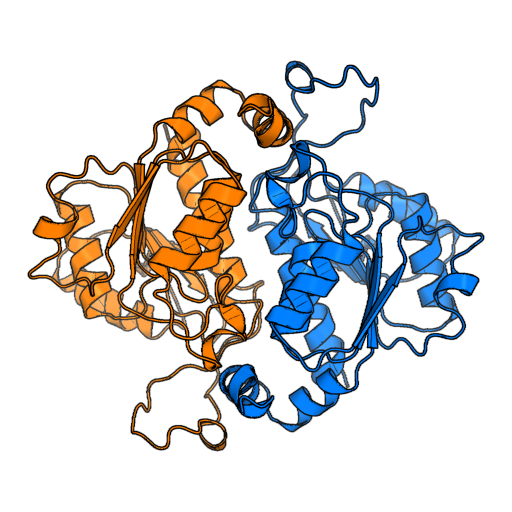A 1 224 ? 1.03 -1.907 -3.635 1 98.94 224 PRO A O 1
ATOM 1765 N N . VAL A 1 225 ? 2.078 -0.063 -4.395 1 98.94 225 VAL A N 1
ATOM 1766 C CA . VAL A 1 225 ? 0.922 0.354 -5.184 1 98.94 225 VAL A CA 1
ATOM 1767 C C . VAL A 1 225 ? 0.566 -0.733 -6.195 1 98.94 225 VAL A C 1
ATOM 1769 O O . VAL A 1 225 ? -0.608 -1.069 -6.367 1 98.94 225 VAL A O 1
ATOM 1772 N N . ALA A 1 226 ? 1.577 -1.312 -6.828 1 98.94 226 ALA A N 1
ATOM 1773 C CA . ALA A 1 226 ? 1.337 -2.43 -7.734 1 98.94 226 ALA A CA 1
ATOM 1774 C C . ALA A 1 226 ? 0.656 -3.588 -7.008 1 98.94 226 ALA A C 1
ATOM 1776 O O . ALA A 1 226 ? -0.263 -4.211 -7.547 1 98.94 226 ALA A O 1
ATOM 1777 N N . GLY A 1 227 ? 1.08 -3.883 -5.793 1 98.94 227 GLY A N 1
ATOM 1778 C CA . GLY A 1 227 ? 0.474 -4.941 -5.004 1 98.94 227 GLY A CA 1
ATOM 1779 C C . GLY A 1 227 ? -1 -4.715 -4.73 1 98.94 227 GLY A C 1
ATOM 1780 O O . GLY A 1 227 ? -1.812 -5.629 -4.875 1 98.94 227 GLY A O 1
ATOM 1781 N N . PHE A 1 228 ? -1.336 -3.52 -4.379 1 98.94 228 PHE A N 1
ATOM 1782 C CA . PHE A 1 228 ? -2.725 -3.193 -4.074 1 98.94 228 PHE A CA 1
ATOM 1783 C C . PHE A 1 228 ? -3.58 -3.246 -5.336 1 98.94 228 PHE A C 1
ATOM 1785 O O . PHE A 1 228 ? -4.746 -3.646 -5.285 1 98.94 228 PHE A O 1
ATOM 1792 N N . ILE A 1 229 ? -3 -2.834 -6.48 1 98.94 229 ILE A N 1
ATOM 1793 C CA . ILE A 1 229 ? -3.727 -2.896 -7.742 1 98.94 229 ILE A CA 1
ATOM 1794 C C . ILE A 1 229 ? -3.967 -4.355 -8.133 1 98.94 229 ILE A C 1
ATOM 1796 O O . ILE A 1 229 ? -5.039 -4.703 -8.633 1 98.94 229 ILE A O 1
ATOM 1800 N N . MET A 1 230 ? -3.002 -5.23 -7.871 1 98.94 230 MET A N 1
ATOM 1801 C CA . MET A 1 230 ? -3.205 -6.656 -8.109 1 98.94 230 MET A CA 1
ATOM 1802 C C . MET A 1 230 ? -4.355 -7.191 -7.266 1 98.94 230 MET A C 1
ATOM 1804 O O . MET A 1 230 ? -5.207 -7.934 -7.766 1 98.94 230 MET A O 1
ATOM 1808 N N . ALA A 1 231 ? -4.395 -6.82 -6.004 1 98.94 231 ALA A N 1
ATOM 1809 C CA . ALA A 1 231 ? -5.473 -7.258 -5.121 1 98.94 231 ALA A CA 1
ATOM 1810 C C . ALA A 1 231 ? -6.832 -6.805 -5.648 1 98.94 231 ALA A C 1
ATOM 1812 O O . ALA A 1 231 ? -7.797 -7.57 -5.633 1 98.94 231 ALA A O 1
ATOM 1813 N N . TYR A 1 232 ? -6.879 -5.582 -6.16 1 98.94 232 TYR A N 1
ATOM 1814 C CA . TYR A 1 232 ? -8.102 -5.055 -6.762 1 98.94 232 TYR A CA 1
ATOM 1815 C C . TYR A 1 232 ? -8.555 -5.93 -7.922 1 98.94 232 TYR A C 1
ATOM 1817 O O . TYR A 1 232 ? -9.727 -6.309 -7.996 1 98.94 232 TYR A O 1
ATOM 1825 N N . GLU A 1 233 ? -7.648 -6.273 -8.773 1 98.88 233 GLU A N 1
ATOM 1826 C CA . GLU A 1 233 ? -7.984 -7.059 -9.953 1 98.88 233 GLU A CA 1
ATOM 1827 C C . GLU A 1 233 ? -8.445 -8.461 -9.57 1 98.88 233 GLU A C 1
ATOM 1829 O O . GLU A 1 233 ? -9.352 -9.016 -10.188 1 98.88 233 GLU A O 1
ATOM 1834 N N . VAL A 1 234 ? -7.801 -9.07 -8.57 1 98.88 234 VAL A N 1
ATOM 1835 C CA . VAL A 1 234 ? -8.188 -10.391 -8.078 1 98.88 234 VAL A CA 1
ATOM 1836 C C . VAL A 1 234 ? -9.617 -10.352 -7.562 1 98.88 234 VAL A C 1
ATOM 1838 O O . VAL A 1 234 ? -10.445 -11.188 -7.941 1 98.88 234 VAL A O 1
ATOM 1841 N N . VAL A 1 235 ? -9.906 -9.383 -6.715 1 98.69 235 VAL A N 1
ATOM 1842 C CA . VAL A 1 235 ? -11.234 -9.258 -6.113 1 98.69 235 VAL A CA 1
ATOM 1843 C C . VAL A 1 235 ? -12.273 -8.992 -7.203 1 98.69 235 VAL A C 1
ATOM 1845 O O . VAL A 1 235 ? -13.336 -9.609 -7.219 1 98.69 235 VAL A O 1
ATOM 1848 N N . LYS A 1 236 ? -11.938 -8.086 -8.117 1 98.19 236 LYS A N 1
ATOM 1849 C CA . LYS A 1 236 ? -12.82 -7.777 -9.234 1 98.19 236 LYS A CA 1
ATOM 1850 C C . LYS A 1 236 ? -13.172 -9.039 -10.016 1 98.19 236 LYS A C 1
ATOM 1852 O O . LYS A 1 236 ? -14.352 -9.289 -10.297 1 98.19 236 LYS A O 1
ATOM 1857 N N . ASP A 1 237 ? -12.203 -9.859 -10.32 1 98.25 237 ASP A N 1
ATOM 1858 C CA . ASP A 1 237 ? -12.398 -11.078 -11.102 1 98.25 237 ASP A CA 1
ATOM 1859 C C . ASP A 1 237 ? -13.195 -12.117 -10.312 1 98.25 237 ASP A C 1
ATOM 1861 O O . ASP A 1 237 ? -14.023 -12.828 -10.883 1 98.25 237 ASP A O 1
ATOM 1865 N N . LEU A 1 238 ? -12.93 -12.188 -9.016 1 97.94 238 LEU A N 1
ATOM 1866 C CA . LEU A 1 238 ? -13.539 -13.219 -8.188 1 97.94 238 LEU A CA 1
ATOM 1867 C C . LEU A 1 238 ? -15.008 -12.891 -7.902 1 97.94 238 LEU A C 1
ATOM 1869 O O . LEU A 1 238 ? -15.844 -13.797 -7.836 1 97.94 238 LEU A O 1
ATOM 1873 N N . VAL A 1 239 ? -15.328 -11.523 -7.715 1 94.75 239 VAL A N 1
ATOM 1874 C CA . VAL A 1 239 ? -16.656 -11.297 -7.152 1 94.75 239 VAL A CA 1
ATOM 1875 C C . VAL A 1 239 ? -17.469 -10.422 -8.102 1 94.75 239 VAL A C 1
ATOM 1877 O O . VAL A 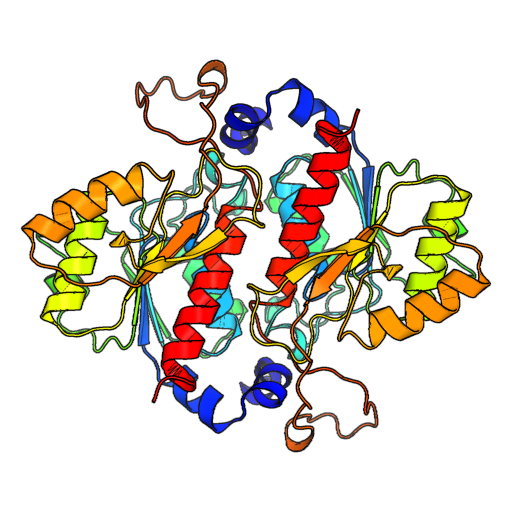1 239 ? -18.688 -10.32 -7.965 1 94.75 239 VAL A O 1
ATOM 1880 N N . PHE A 1 240 ? -16.844 -9.719 -9.016 1 87.56 240 PHE A N 1
ATOM 1881 C CA . PHE A 1 240 ? -17.594 -8.906 -9.969 1 87.56 240 PHE A CA 1
ATOM 1882 C C . PHE A 1 240 ? -17.578 -9.539 -11.359 1 87.56 240 PHE A C 1
ATOM 1884 O O . PHE A 1 240 ? -18.297 -9.109 -12.258 1 87.56 240 PHE A O 1
ATOM 1891 N N . GLY A 1 241 ? -16.578 -10.453 -11.641 1 76 241 GLY A N 1
ATOM 1892 C CA . GLY A 1 241 ? -16.391 -11.062 -12.945 1 76 241 GLY A CA 1
ATOM 1893 C C . GLY A 1 241 ? -17.406 -12.156 -13.242 1 76 241 GLY A C 1
ATOM 1894 O O . GLY A 1 241 ? -17.875 -12.844 -12.336 1 76 241 GLY A O 1
ATOM 1895 N N . ASP A 1 242 ? -18.547 -11.93 -14.031 1 55.03 242 ASP A N 1
ATOM 1896 C CA . ASP A 1 242 ? -19.438 -12.977 -14.531 1 55.03 242 ASP A CA 1
ATOM 1897 C C . ASP A 1 242 ? -18.625 -14.125 -15.141 1 55.03 242 ASP A C 1
ATOM 1899 O O . ASP A 1 242 ? -17.531 -13.914 -15.664 1 55.03 242 ASP A O 1
ATOM 1903 N N . MET B 1 1 ? 26.422 -4.637 13.094 1 83 1 MET B N 1
ATOM 1904 C CA . MET B 1 1 ? 25.234 -3.857 13.414 1 83 1 MET B CA 1
ATOM 1905 C C . MET B 1 1 ? 24.594 -3.291 12.148 1 83 1 MET B C 1
ATOM 1907 O O . MET B 1 1 ? 25.297 -2.805 11.258 1 83 1 MET B O 1
ATOM 1911 N N . ILE B 1 2 ? 23.328 -3.445 11.945 1 92.31 2 ILE B N 1
ATOM 1912 C CA . ILE B 1 2 ? 22.641 -2.975 10.75 1 92.31 2 ILE B CA 1
ATOM 1913 C C . ILE B 1 2 ? 22.516 -1.453 10.789 1 92.31 2 ILE B C 1
ATOM 1915 O O . ILE B 1 2 ? 22.031 -0.888 11.773 1 92.31 2 ILE B O 1
ATOM 1919 N N . GLY B 1 3 ? 23.125 -0.779 9.797 1 94.06 3 GLY B N 1
ATOM 1920 C CA . GLY B 1 3 ? 23.062 0.672 9.727 1 94.06 3 GLY B CA 1
ATOM 1921 C C . GLY B 1 3 ? 22.125 1.175 8.641 1 94.06 3 GLY B C 1
ATOM 1922 O O . GLY B 1 3 ? 21.562 0.383 7.887 1 94.06 3 GLY B O 1
ATOM 1923 N N . PRO B 1 4 ? 21.953 2.486 8.633 1 95.44 4 PRO B N 1
ATOM 1924 C CA . PRO B 1 4 ? 21.078 3.082 7.629 1 95.44 4 PRO B CA 1
ATOM 1925 C C . PRO B 1 4 ? 21.438 2.676 6.203 1 95.44 4 PRO B C 1
ATOM 1927 O O . PRO B 1 4 ? 20.547 2.447 5.375 1 95.44 4 PRO B O 1
ATOM 1930 N N . ALA B 1 5 ? 22.719 2.564 5.93 1 94 5 ALA B N 1
ATOM 1931 C CA . ALA B 1 5 ? 23.172 2.232 4.586 1 94 5 ALA B CA 1
ATOM 1932 C C . ALA B 1 5 ? 22.734 0.828 4.184 1 94 5 ALA B C 1
ATOM 1934 O O . ALA B 1 5 ? 22.641 0.516 2.996 1 94 5 ALA B O 1
ATOM 1935 N N . ASP B 1 6 ? 22.516 -0.035 5.137 1 95.75 6 ASP B N 1
ATOM 1936 C CA . ASP B 1 6 ? 22.016 -1.381 4.871 1 95.75 6 ASP B CA 1
ATOM 1937 C C . ASP B 1 6 ? 20.531 -1.357 4.523 1 95.75 6 ASP B C 1
ATOM 1939 O O . ASP B 1 6 ? 20.078 -2.074 3.625 1 95.75 6 ASP B O 1
ATOM 1943 N N . ILE B 1 7 ? 19.781 -0.527 5.191 1 97.62 7 ILE B N 1
ATOM 1944 C CA . ILE B 1 7 ? 18.328 -0.452 5.055 1 97.62 7 ILE B CA 1
ATOM 1945 C C . ILE B 1 7 ? 17.969 0.271 3.756 1 97.62 7 ILE B C 1
ATOM 1947 O O . ILE B 1 7 ? 17.078 -0.156 3.025 1 97.62 7 ILE B O 1
ATOM 1951 N N . PHE B 1 8 ? 18.781 1.309 3.414 1 97.94 8 PHE B N 1
ATOM 1952 C CA . PHE B 1 8 ? 18.328 2.232 2.379 1 97.94 8 PHE B CA 1
ATOM 1953 C C . PHE B 1 8 ? 19.172 2.096 1.124 1 97.94 8 PHE B C 1
ATOM 1955 O O . PHE B 1 8 ? 19.141 2.959 0.245 1 97.94 8 PHE B O 1
ATOM 1962 N N . GLN B 1 9 ? 19.922 1.037 1.022 1 95.94 9 GLN B N 1
ATOM 1963 C CA . GLN B 1 9 ? 20.828 0.842 -0.1 1 95.94 9 GLN B CA 1
ATOM 1964 C C . GLN B 1 9 ? 20.078 0.898 -1.431 1 95.94 9 GLN B C 1
ATOM 1966 O O . GLN B 1 9 ? 20.516 1.573 -2.365 1 95.94 9 GLN B O 1
ATOM 1971 N N . ARG B 1 10 ? 18.922 0.215 -1.493 1 96.81 10 ARG B N 1
ATOM 1972 C CA . ARG B 1 10 ? 18.172 0.159 -2.746 1 96.81 10 ARG B CA 1
ATOM 1973 C C . ARG B 1 10 ? 17.562 1.517 -3.08 1 96.81 10 ARG B C 1
ATOM 1975 O O . ARG B 1 10 ? 17.438 1.875 -4.254 1 96.81 10 ARG B O 1
ATOM 1982 N N . THR B 1 11 ? 17.156 2.262 -2.061 1 98.38 11 THR B N 1
ATOM 1983 C CA . THR B 1 11 ? 16.641 3.611 -2.27 1 98.38 11 THR B CA 1
ATOM 1984 C C . THR B 1 11 ? 17.75 4.547 -2.74 1 98.38 11 THR B C 1
ATOM 1986 O O . THR B 1 11 ? 17.547 5.348 -3.656 1 98.38 11 THR B O 1
ATOM 1989 N N . MET B 1 12 ? 18.953 4.395 -2.139 1 97.69 12 MET B N 1
ATOM 1990 C CA . MET B 1 12 ? 20.094 5.219 -2.512 1 97.69 12 MET B CA 1
ATOM 1991 C C . MET B 1 12 ? 20.484 4.988 -3.971 1 97.69 12 MET B C 1
ATOM 1993 O O . MET B 1 12 ? 20.859 5.926 -4.672 1 97.69 12 MET B O 1
ATOM 1997 N N . MET B 1 13 ? 20.328 3.766 -4.406 1 97.06 13 MET B N 1
ATOM 1998 C CA . MET B 1 13 ? 20.625 3.43 -5.797 1 97.06 13 MET B CA 1
ATOM 1999 C C . MET B 1 13 ? 19.703 4.188 -6.746 1 97.06 13 MET B C 1
ATOM 2001 O O . MET B 1 13 ? 20.047 4.41 -7.906 1 97.06 13 MET B O 1
ATOM 2005 N N . LEU B 1 14 ? 18.547 4.551 -6.246 1 98.19 14 LEU B N 1
ATOM 2006 C CA . LEU B 1 14 ? 17.516 5.172 -7.082 1 98.19 14 LEU B CA 1
ATOM 2007 C C . LEU B 1 14 ? 17.641 6.691 -7.059 1 98.19 14 LEU B C 1
ATOM 2009 O O . LEU B 1 14 ? 17.609 7.34 -8.109 1 98.19 14 LEU B O 1
ATOM 2013 N N . ILE B 1 15 ? 17.859 7.289 -5.812 1 98 15 ILE B N 1
ATOM 2014 C CA . ILE B 1 15 ? 17.703 8.734 -5.738 1 98 15 ILE B CA 1
ATOM 2015 C C . ILE B 1 15 ? 19.016 9.367 -5.262 1 98 15 ILE B C 1
ATOM 2017 O O . ILE B 1 15 ? 19.172 10.594 -5.301 1 98 15 ILE B O 1
ATOM 2021 N N . GLY B 1 16 ? 19.922 8.602 -4.781 1 97.44 16 GLY B N 1
ATOM 2022 C CA . GLY B 1 16 ? 21.219 9.109 -4.367 1 97.44 16 GLY B CA 1
ATOM 2023 C C . GLY B 1 16 ? 21.328 9.312 -2.867 1 97.44 16 GLY B C 1
ATOM 2024 O O . GLY B 1 16 ? 20.312 9.469 -2.182 1 97.44 16 GLY B O 1
ATOM 2025 N N . GLU B 1 17 ? 22.547 9.328 -2.408 1 97 17 GLU B N 1
ATOM 2026 C CA . GLU B 1 17 ? 22.844 9.445 -0.984 1 97 17 GLU B CA 1
ATOM 2027 C C . GLU B 1 17 ? 22.469 10.828 -0.455 1 97 17 GLU B C 1
ATOM 2029 O O . GLU B 1 17 ? 22.016 10.961 0.68 1 97 17 GLU B O 1
ATOM 2034 N N . ASP B 1 18 ? 22.719 11.844 -1.222 1 97.19 18 ASP B N 1
ATOM 2035 C CA . ASP B 1 18 ? 22.438 13.219 -0.816 1 97.19 18 ASP B CA 1
ATOM 2036 C C . ASP B 1 18 ? 20.953 13.406 -0.512 1 97.19 18 ASP B C 1
ATOM 2038 O O . ASP B 1 18 ? 20.594 14.125 0.424 1 97.19 18 ASP B O 1
ATOM 2042 N N . LYS B 1 19 ? 20.141 12.727 -1.257 1 98.06 19 LYS B N 1
ATOM 2043 C CA . LYS B 1 19 ? 18.703 12.852 -1.045 1 98.06 19 LYS B CA 1
ATOM 2044 C C . LYS B 1 19 ? 18.25 12.055 0.182 1 98.06 19 LYS B C 1
ATOM 2046 O O . LYS B 1 19 ? 17.344 12.477 0.904 1 98.06 19 LYS B O 1
ATOM 2051 N N . ILE B 1 20 ? 18.891 10.922 0.404 1 98.12 20 ILE B N 1
ATOM 2052 C CA . ILE B 1 20 ? 18.609 10.18 1.623 1 98.12 20 ILE B CA 1
ATOM 2053 C C . ILE B 1 20 ? 19 11.008 2.842 1 98.12 20 ILE B C 1
ATOM 2055 O O . ILE B 1 20 ? 18.297 11.016 3.852 1 98.12 20 ILE B O 1
ATOM 2059 N N . GLU B 1 21 ? 20.094 11.672 2.75 1 97.94 21 GLU B N 1
ATOM 2060 C CA . GLU B 1 21 ? 20.516 12.547 3.836 1 97.94 21 GLU B CA 1
ATOM 2061 C C . GLU B 1 21 ? 19.5 13.664 4.082 1 97.94 21 GLU B C 1
ATOM 2063 O O . GLU B 1 21 ? 19.188 13.977 5.234 1 97.94 21 GLU B O 1
ATOM 2068 N N . LYS B 1 22 ? 19.031 14.219 3.031 1 98.12 22 LYS B N 1
ATOM 2069 C CA . LYS B 1 22 ? 18 15.242 3.156 1 98.12 22 LYS B CA 1
ATOM 2070 C C . LYS B 1 22 ? 16.766 14.695 3.85 1 98.12 22 LYS B C 1
ATOM 2072 O O . LYS B 1 22 ? 16.219 15.336 4.746 1 98.12 22 LYS B O 1
ATOM 2077 N N . LEU B 1 23 ? 16.359 13.539 3.463 1 98.69 23 LEU B N 1
ATOM 2078 C CA . LEU B 1 23 ? 15.188 12.906 4.059 1 98.69 23 LEU B CA 1
ATOM 2079 C C . LEU B 1 23 ? 15.414 12.625 5.539 1 98.69 23 LEU B C 1
ATOM 2081 O O . LEU B 1 23 ? 14.516 12.812 6.359 1 98.69 23 LEU B O 1
ATOM 2085 N N . SER B 1 24 ? 16.609 12.188 5.867 1 98.44 24 SER B N 1
ATOM 2086 C CA . SER B 1 24 ? 16.922 11.828 7.242 1 98.44 24 SER B CA 1
ATOM 2087 C C . SER B 1 24 ? 16.828 13.039 8.164 1 98.44 24 SER B C 1
ATOM 2089 O O . SER B 1 24 ? 16.594 12.891 9.367 1 98.44 24 SER B O 1
ATOM 2091 N N . LYS B 1 25 ? 16.906 14.203 7.609 1 98.31 25 LYS B N 1
ATOM 2092 C CA . LYS B 1 25 ? 16.891 15.438 8.391 1 98.31 25 LYS B CA 1
ATOM 2093 C C . LYS B 1 25 ? 15.5 16.078 8.375 1 98.31 25 LYS B C 1
ATOM 2095 O O . LYS B 1 25 ? 15.211 16.953 9.18 1 98.31 25 LYS B O 1
ATOM 2100 N N . ALA B 1 26 ? 14.688 15.648 7.473 1 98.62 26 ALA B N 1
ATOM 2101 C CA . ALA B 1 26 ? 13.359 16.234 7.32 1 98.62 26 ALA B CA 1
ATOM 2102 C C . ALA B 1 26 ? 12.461 15.875 8.5 1 98.62 26 ALA B C 1
ATOM 2104 O O . ALA B 1 26 ? 12.609 14.805 9.094 1 98.62 26 ALA B O 1
ATOM 2105 N N . LYS B 1 27 ? 11.578 16.766 8.883 1 98.81 27 LYS B N 1
ATOM 2106 C CA . LYS B 1 27 ? 10.555 16.531 9.898 1 98.81 27 LYS B CA 1
ATOM 2107 C C . LYS B 1 27 ? 9.156 16.625 9.297 1 98.81 27 LYS B C 1
ATOM 2109 O O . LYS B 1 27 ? 8.758 17.672 8.789 1 98.81 27 LYS B O 1
ATOM 2114 N N . VAL B 1 28 ? 8.406 15.531 9.344 1 98.94 28 VAL B N 1
ATOM 2115 C CA . VAL B 1 28 ? 7.102 15.422 8.703 1 98.94 28 VAL B CA 1
ATOM 2116 C C . VAL B 1 28 ? 6.027 15.141 9.75 1 98.94 28 VAL B C 1
ATOM 2118 O O . VAL B 1 28 ? 6.195 14.266 10.602 1 98.94 28 VAL B O 1
ATOM 2121 N N . ALA B 1 29 ? 4.969 15.906 9.734 1 98.94 29 ALA B N 1
ATOM 2122 C CA . ALA B 1 29 ? 3.777 15.578 10.516 1 98.94 29 ALA B CA 1
ATOM 2123 C C . ALA B 1 29 ? 2.83 14.688 9.719 1 98.94 29 ALA B C 1
ATOM 2125 O O . ALA B 1 29 ? 2.527 14.977 8.555 1 98.94 29 ALA B O 1
ATOM 2126 N N . VAL B 1 30 ? 2.443 13.625 10.281 1 99 30 VAL B N 1
ATOM 2127 C CA . VAL B 1 30 ? 1.387 12.797 9.719 1 99 30 VAL B CA 1
ATOM 2128 C C . VAL B 1 30 ? 0.154 12.844 10.617 1 99 30 VAL B C 1
ATOM 2130 O O . VAL B 1 30 ? 0.177 12.336 11.742 1 99 30 VAL B O 1
ATOM 2133 N N . CYS B 1 31 ? -0.911 13.445 10.117 1 98.94 31 CYS B N 1
ATOM 2134 C CA . CYS B 1 31 ? -2.141 13.641 10.875 1 98.94 31 CYS B CA 1
ATOM 2135 C C . CYS B 1 31 ? -3.24 12.703 10.391 1 98.94 31 CYS B C 1
ATOM 2137 O O . CYS B 1 31 ? -3.74 12.852 9.273 1 98.94 31 CYS B O 1
ATOM 2139 N N . GLY B 1 32 ? -3.67 11.844 11.25 1 98.81 32 GLY B N 1
ATOM 2140 C CA . GLY B 1 32 ? -4.543 10.75 10.867 1 98.81 32 GLY B CA 1
ATOM 2141 C C . GLY B 1 32 ? -3.787 9.484 10.5 1 98.81 32 GLY B C 1
ATOM 2142 O O . GLY B 1 32 ? -2.957 9.492 9.586 1 98.81 32 GLY B O 1
ATOM 2143 N N . LEU B 1 33 ? -4.09 8.414 11.219 1 98.88 33 LEU B N 1
ATOM 2144 C CA . LEU B 1 33 ? -3.389 7.156 10.984 1 98.88 33 LEU B CA 1
ATOM 2145 C C . LEU B 1 33 ? -4.371 6.043 10.641 1 98.88 33 LEU B C 1
ATOM 2147 O O . LEU B 1 33 ? -4.219 4.91 11.109 1 98.88 33 LEU B O 1
ATOM 2151 N N . GLY B 1 34 ? -5.41 6.402 9.875 1 98.5 34 GLY B N 1
ATOM 2152 C CA . GLY B 1 34 ? -6.371 5.426 9.391 1 98.5 34 GLY B CA 1
ATOM 2153 C C . GLY B 1 34 ? -5.891 4.688 8.156 1 98.5 34 GLY B C 1
ATOM 2154 O O . GLY B 1 34 ? -4.723 4.305 8.07 1 98.5 34 GLY B O 1
ATOM 2155 N N . GLY B 1 35 ? -6.84 4.43 7.227 1 98.75 35 GLY B N 1
ATOM 2156 C CA . GLY B 1 35 ? -6.562 3.648 6.031 1 98.75 35 GLY B CA 1
ATOM 2157 C C . GLY B 1 35 ? -5.594 4.332 5.086 1 98.75 35 GLY B C 1
ATOM 2158 O O . GLY B 1 35 ? -4.902 3.668 4.312 1 98.75 35 GLY B O 1
ATOM 2159 N N . VAL B 1 36 ? -5.52 5.645 5.164 1 98.94 36 VAL B N 1
ATOM 2160 C CA . VAL B 1 36 ? -4.625 6.406 4.297 1 98.94 36 VAL B CA 1
ATOM 2161 C C . VAL B 1 36 ? -3.33 6.719 5.039 1 98.94 36 VAL B C 1
ATOM 2163 O O . VAL B 1 36 ? -2.248 6.301 4.621 1 98.94 36 VAL B O 1
ATOM 2166 N N . GLY B 1 37 ? -3.443 7.281 6.172 1 98.94 37 GLY B N 1
ATOM 2167 C CA . GLY B 1 37 ? -2.316 7.836 6.902 1 98.94 37 GLY B CA 1
ATOM 2168 C C . GLY B 1 37 ? -1.344 6.777 7.395 1 98.94 37 GLY B C 1
ATOM 2169 O O . GLY B 1 37 ? -0.134 7.012 7.434 1 98.94 37 GLY B O 1
ATOM 2170 N N . SER B 1 38 ? -1.838 5.629 7.773 1 98.94 38 SER B N 1
ATOM 2171 C CA . SER B 1 38 ? -0.949 4.582 8.266 1 98.94 38 SER B CA 1
ATOM 2172 C C . SER B 1 38 ? -0.021 4.082 7.16 1 98.94 38 SER B C 1
ATOM 2174 O O . SER B 1 38 ? 1.144 3.77 7.418 1 98.94 38 SER B O 1
ATOM 2176 N N . PHE B 1 39 ? -0.5 4.059 5.926 1 98.94 39 PHE B N 1
ATOM 2177 C CA . PHE B 1 39 ? 0.324 3.613 4.809 1 98.94 39 PHE B CA 1
ATOM 2178 C C . PHE B 1 39 ? 1.263 4.723 4.352 1 98.94 39 PHE B C 1
ATOM 2180 O O . PHE B 1 39 ? 2.393 4.457 3.938 1 98.94 39 PHE B O 1
ATOM 2187 N N . ALA B 1 40 ? 0.802 5.977 4.391 1 99 40 ALA B N 1
ATOM 2188 C CA . ALA B 1 40 ? 1.696 7.094 4.094 1 99 40 ALA B CA 1
ATOM 2189 C C . ALA B 1 40 ? 2.871 7.125 5.066 1 99 40 ALA B C 1
ATOM 2191 O O . ALA B 1 40 ? 4.027 7.25 4.652 1 99 40 ALA B O 1
ATOM 2192 N N . PHE B 1 41 ? 2.561 6.969 6.332 1 99 41 PHE B N 1
ATOM 2193 C CA . PHE B 1 41 ? 3.564 6.977 7.387 1 99 41 PHE B CA 1
ATOM 2194 C C . PHE B 1 41 ? 4.566 5.844 7.188 1 99 41 PHE B C 1
ATOM 2196 O O . PHE B 1 41 ? 5.777 6.066 7.223 1 99 41 PHE B O 1
ATOM 2203 N N . GLU B 1 42 ? 4.027 4.645 6.93 1 98.94 42 GLU B N 1
ATOM 2204 C CA . GLU B 1 42 ? 4.867 3.482 6.668 1 98.94 42 GLU B CA 1
ATOM 2205 C C . GLU B 1 42 ? 5.824 3.742 5.508 1 98.94 42 GLU B C 1
ATOM 2207 O O . GLU B 1 42 ? 7.023 3.463 5.613 1 98.94 42 GLU B O 1
ATOM 2212 N N . ALA B 1 43 ? 5.285 4.25 4.449 1 98.94 43 ALA B N 1
ATOM 2213 C CA . ALA B 1 43 ? 6.086 4.488 3.25 1 98.94 43 ALA B CA 1
ATOM 2214 C C . ALA B 1 43 ? 7.195 5.5 3.523 1 98.94 43 ALA B C 1
ATOM 2216 O O . ALA B 1 43 ? 8.328 5.328 3.061 1 98.94 43 ALA B O 1
ATOM 2217 N N . LEU B 1 44 ? 6.891 6.531 4.266 1 98.94 44 LEU B N 1
ATOM 2218 C CA . LEU B 1 44 ? 7.859 7.582 4.555 1 98.94 44 LEU B CA 1
ATOM 2219 C C . LEU B 1 44 ? 8.961 7.066 5.48 1 98.94 44 LEU B C 1
ATOM 2221 O O . LEU B 1 44 ? 10.125 7.422 5.316 1 98.94 44 LEU B O 1
ATOM 2225 N N . VAL B 1 45 ? 8.57 6.227 6.438 1 98.94 45 VAL B N 1
ATOM 2226 C CA . VAL B 1 45 ? 9.555 5.605 7.316 1 98.94 45 VAL B CA 1
ATOM 2227 C C . VAL B 1 45 ? 10.508 4.742 6.488 1 98.94 45 VAL B C 1
ATOM 2229 O O . VAL B 1 45 ? 11.734 4.84 6.641 1 98.94 45 VAL B O 1
ATOM 2232 N N . ARG B 1 46 ? 9.969 3.998 5.605 1 98.94 46 ARG B N 1
ATOM 2233 C CA . ARG B 1 46 ? 10.742 3.062 4.801 1 98.94 46 ARG B CA 1
ATOM 2234 C C . ARG B 1 46 ? 11.609 3.803 3.783 1 98.94 46 ARG B C 1
ATOM 2236 O O . ARG B 1 46 ? 12.617 3.277 3.318 1 98.94 46 ARG B O 1
ATOM 2243 N N . CYS B 1 47 ? 11.195 5.027 3.488 1 97.88 47 CYS B N 1
ATOM 2244 C CA . CYS B 1 47 ? 11.914 5.789 2.471 1 97.88 47 CYS B CA 1
ATOM 2245 C C . CYS B 1 47 ? 13.109 6.52 3.074 1 97.88 47 CYS B C 1
ATOM 2247 O O . CYS B 1 47 ? 13.992 6.973 2.35 1 97.88 47 CYS B O 1
ATOM 2249 N N . GLY B 1 48 ? 13.078 6.707 4.41 1 98.38 48 GLY B N 1
ATOM 2250 C CA . GLY B 1 48 ? 14.266 7.281 5.027 1 98.38 48 GLY B CA 1
ATOM 2251 C C . GLY B 1 48 ? 14 8.609 5.703 1 98.38 48 GLY B C 1
ATOM 2252 O O . GLY B 1 48 ? 14.93 9.273 6.172 1 98.38 48 GLY B O 1
ATOM 2253 N N . VAL B 1 49 ? 12.727 9.07 5.754 1 98.88 49 VAL B N 1
ATOM 2254 C CA . VAL B 1 49 ? 12.422 10.25 6.555 1 98.88 49 VAL B CA 1
ATOM 2255 C C . VAL B 1 49 ? 12.805 10 8.016 1 98.88 49 VAL B C 1
ATOM 2257 O O . VAL B 1 49 ? 12.492 8.945 8.57 1 98.88 49 VAL B O 1
ATOM 2260 N N . GLY B 1 50 ? 13.438 11 8.648 1 98.81 50 GLY B N 1
ATOM 2261 C CA . GLY B 1 50 ? 14.078 10.695 9.922 1 98.81 50 GLY B CA 1
ATOM 2262 C C . GLY B 1 50 ? 13.289 11.188 11.117 1 98.81 50 GLY B C 1
ATOM 2263 O O . GLY B 1 50 ? 13.492 10.727 12.242 1 98.81 50 GLY B O 1
ATOM 2264 N N . ASN B 1 51 ? 12.445 12.195 10.914 1 98.88 51 ASN B N 1
ATOM 2265 C CA . ASN B 1 51 ? 11.742 12.805 12.031 1 98.88 51 ASN B CA 1
ATOM 2266 C C . ASN B 1 51 ? 10.25 12.938 11.742 1 98.88 51 ASN B C 1
ATOM 2268 O O . ASN B 1 51 ? 9.852 13.344 10.648 1 98.88 51 ASN B O 1
ATOM 2272 N N . PHE B 1 52 ? 9.477 12.562 12.859 1 98.88 52 PHE B N 1
ATOM 2273 C CA . PHE B 1 52 ? 8.039 12.602 12.656 1 98.88 52 PHE B CA 1
ATOM 2274 C C . PHE B 1 52 ? 7.34 13.18 13.883 1 98.88 52 PHE B C 1
ATOM 2276 O O . PHE B 1 52 ? 7.828 13.047 15.008 1 98.88 52 PHE B O 1
ATOM 2283 N N . VAL B 1 53 ? 6.262 13.852 13.609 1 98.88 53 VAL B N 1
ATOM 2284 C CA . VAL B 1 53 ? 5.168 14.031 14.562 1 98.88 53 VAL B CA 1
ATOM 2285 C C . VAL B 1 53 ? 3.908 13.359 14.031 1 98.88 53 VAL B C 1
ATOM 2287 O O . VAL B 1 53 ? 3.434 13.688 12.938 1 98.88 53 VAL B O 1
ATOM 2290 N N . ILE B 1 54 ? 3.42 12.391 14.789 1 98.88 54 ILE B N 1
ATOM 2291 C CA . ILE B 1 54 ? 2.203 11.727 14.328 1 98.88 54 ILE B CA 1
ATOM 2292 C C . ILE B 1 54 ? 1.054 12.039 15.281 1 98.88 54 ILE B C 1
ATOM 2294 O O . ILE B 1 54 ? 1.237 12.047 16.5 1 98.88 54 ILE B O 1
ATOM 2298 N N . VAL B 1 55 ? -0.115 12.383 14.719 1 98.88 55 VAL B N 1
ATOM 2299 C CA . VAL B 1 55 ? -1.268 12.844 15.484 1 98.88 55 VAL B CA 1
ATOM 2300 C C . VAL B 1 55 ? -2.496 12.016 15.117 1 98.88 55 VAL B C 1
ATOM 2302 O O . VAL B 1 55 ? -2.881 11.953 13.945 1 98.88 55 VAL B O 1
ATOM 2305 N N . ASP B 1 56 ? -3.105 11.414 16.016 1 98.81 56 ASP B N 1
ATOM 2306 C CA . ASP B 1 56 ? -4.355 10.672 15.898 1 98.81 56 ASP B CA 1
ATOM 2307 C C . ASP B 1 56 ? -4.965 10.406 17.281 1 98.81 56 ASP B C 1
ATOM 2309 O O . ASP B 1 56 ? -4.285 9.922 18.188 1 98.81 56 ASP B O 1
ATOM 2313 N N . LYS B 1 57 ? -6.223 10.641 17.438 1 98.25 57 LYS B N 1
ATOM 2314 C CA . LYS B 1 57 ? -6.859 10.523 18.75 1 98.25 57 LYS B CA 1
ATOM 2315 C C . LYS B 1 57 ? -7.402 9.117 18.969 1 98.25 57 LYS B C 1
ATOM 2317 O O . LYS B 1 57 ? -7.793 8.766 20.078 1 98.25 57 LYS B O 1
ATOM 2322 N N . ASP B 1 58 ? -7.5 8.312 17.953 1 98.31 58 ASP B N 1
ATOM 2323 C CA . ASP B 1 58 ? -8.32 7.109 18 1 98.31 58 ASP B CA 1
ATOM 2324 C C . ASP B 1 58 ? -7.523 5.914 18.516 1 98.31 58 ASP B C 1
ATOM 2326 O O . ASP B 1 58 ? -6.293 5.906 18.438 1 98.31 58 ASP B O 1
ATOM 2330 N N . ARG B 1 59 ? -8.273 5.012 18.984 1 98.75 59 ARG B N 1
ATOM 2331 C CA . ARG B 1 59 ? -7.809 3.656 19.25 1 98.75 59 ARG B CA 1
ATOM 2332 C C . ARG B 1 59 ? -8.266 2.693 18.172 1 98.75 59 ARG B C 1
ATOM 2334 O O . ARG B 1 59 ? -9.25 2.951 17.469 1 98.75 59 ARG B O 1
ATOM 2341 N N . VAL B 1 60 ? -7.551 1.605 18.016 1 98.69 60 VAL B N 1
ATOM 2342 C CA . VAL B 1 60 ? -7.914 0.61 17.016 1 98.69 60 VAL B CA 1
ATOM 2343 C C . VAL B 1 60 ? -9.18 -0.12 17.438 1 98.69 60 VAL B C 1
ATOM 2345 O O . VAL B 1 60 ? -9.32 -0.505 18.609 1 98.69 60 VAL B O 1
ATOM 2348 N N . VAL B 1 61 ? -10.102 -0.235 16.547 1 97.56 61 VAL B N 1
ATOM 2349 C CA . VAL B 1 61 ? -11.305 -1.029 16.75 1 97.56 61 VAL B CA 1
ATOM 2350 C C . VAL B 1 61 ? -11.422 -2.08 15.648 1 97.56 61 VAL B C 1
ATOM 2352 O O . VAL B 1 61 ? -10.758 -1.978 14.609 1 97.56 61 VAL B O 1
ATOM 2355 N N . PRO B 1 62 ? -12.219 -3.055 15.766 1 97.31 62 PRO B N 1
ATOM 2356 C CA . PRO B 1 62 ? -12.258 -4.188 14.836 1 97.31 62 PRO B CA 1
ATOM 2357 C C . PRO B 1 62 ? -12.555 -3.762 13.398 1 97.31 62 PRO B C 1
ATOM 2359 O O . PRO B 1 62 ? -12.016 -4.344 12.453 1 97.31 62 PRO B O 1
ATOM 2362 N N . THR B 1 63 ? -13.398 -2.697 13.211 1 96.19 63 THR B N 1
ATOM 2363 C CA . THR B 1 63 ? -13.797 -2.279 11.875 1 96.19 63 THR B CA 1
ATOM 2364 C C . THR B 1 63 ? -12.609 -1.692 11.117 1 96.19 63 THR B C 1
ATOM 2366 O O . THR B 1 63 ? -12.68 -1.492 9.898 1 96.19 63 THR B O 1
ATOM 2369 N N . ASN B 1 64 ? -11.469 -1.435 11.844 1 98.25 64 ASN B N 1
ATOM 2370 C CA . ASN B 1 64 ? -10.273 -0.887 11.203 1 98.25 64 ASN B CA 1
ATOM 2371 C C . ASN B 1 64 ? -9.477 -1.971 10.492 1 98.25 64 ASN B C 1
ATOM 2373 O O . ASN B 1 64 ? -8.625 -1.669 9.648 1 98.25 64 ASN B O 1
ATOM 2377 N N . LEU B 1 65 ? -9.711 -3.242 10.805 1 98.75 65 LEU B N 1
ATOM 2378 C CA . LEU B 1 65 ? -8.875 -4.355 10.359 1 98.75 65 LEU B CA 1
ATOM 2379 C C . LEU B 1 65 ? -8.992 -4.559 8.852 1 98.75 65 LEU B C 1
ATOM 2381 O O . LEU B 1 65 ? -8.078 -5.086 8.227 1 98.75 65 LEU B O 1
ATOM 2385 N N . ASN B 1 66 ? -10.023 -4.023 8.258 1 98.44 66 ASN B N 1
ATOM 2386 C CA . ASN B 1 66 ? -10.234 -4.273 6.84 1 98.44 66 ASN B CA 1
ATOM 2387 C C . ASN B 1 66 ? -9.312 -3.408 5.98 1 98.44 66 ASN B C 1
ATOM 2389 O O . ASN B 1 66 ? -9.148 -3.668 4.785 1 98.44 66 ASN B O 1
ATOM 2393 N N . ARG B 1 67 ? -8.68 -2.336 6.672 1 98.69 67 ARG B N 1
ATOM 2394 C CA . ARG B 1 67 ? -7.992 -1.501 5.691 1 98.69 67 ARG B CA 1
ATOM 2395 C C . ARG B 1 67 ? -6.863 -0.71 6.344 1 98.69 67 ARG B C 1
ATOM 2397 O O . ARG B 1 67 ? -6.09 -0.044 5.656 1 98.69 67 ARG B O 1
ATOM 2404 N N . GLN B 1 68 ? -6.719 -0.645 7.641 1 98.88 68 GLN B N 1
ATOM 2405 C CA . GLN B 1 68 ? -5.691 0.171 8.273 1 98.88 68 GLN B CA 1
ATOM 2406 C C . GLN B 1 68 ? -4.453 -0.659 8.594 1 98.88 68 GLN B C 1
ATOM 2408 O O . GLN B 1 68 ? -4.543 -1.695 9.258 1 98.88 68 GLN B O 1
ATOM 2413 N N . LEU B 1 69 ? -3.318 -0.185 8.211 1 98.94 69 LEU B N 1
ATOM 2414 C CA . LEU B 1 69 ? -2.061 -0.92 8.297 1 98.94 69 LEU B CA 1
ATOM 2415 C C . LEU B 1 69 ? -1.777 -1.337 9.734 1 98.94 69 LEU B C 1
ATOM 2417 O O . LEU B 1 69 ? -1.309 -2.449 9.984 1 98.94 69 LEU B O 1
ATOM 2421 N N . ILE B 1 70 ? -2.098 -0.529 10.664 1 98.81 70 ILE B N 1
ATOM 2422 C CA . ILE B 1 70 ? -1.69 -0.723 12.055 1 98.81 70 ILE B CA 1
ATOM 2423 C C . ILE B 1 70 ? -2.717 -1.59 12.781 1 98.81 70 ILE B C 1
ATOM 2425 O O . ILE B 1 70 ? -2.506 -1.983 13.93 1 98.81 70 ILE B O 1
ATOM 2429 N N . ALA B 1 71 ? -3.814 -1.865 12.172 1 98.88 71 ALA B N 1
ATOM 2430 C CA . ALA B 1 71 ? -4.902 -2.588 12.828 1 98.88 71 ALA B CA 1
ATOM 2431 C C . ALA B 1 71 ? -4.707 -4.098 12.703 1 98.88 71 ALA B C 1
ATOM 2433 O O . ALA B 1 71 ? -4.742 -4.645 11.602 1 98.88 71 ALA B O 1
ATOM 2434 N N . THR B 1 72 ? -4.457 -4.754 13.742 1 98.81 72 THR B N 1
ATOM 2435 C CA . THR B 1 72 ? -4.422 -6.199 13.93 1 98.81 72 THR B CA 1
ATOM 2436 C C . THR B 1 72 ? -5.172 -6.598 15.195 1 98.81 72 THR B C 1
ATOM 2438 O O . THR B 1 72 ? -5.555 -5.734 15.992 1 98.81 72 THR B O 1
ATOM 2441 N N . MET B 1 73 ? -5.449 -7.871 15.359 1 98.62 73 MET B N 1
ATOM 2442 C CA . MET B 1 73 ? -6.168 -8.344 16.547 1 98.62 73 MET B CA 1
ATOM 2443 C C . MET B 1 73 ? -5.461 -7.906 17.828 1 98.62 73 MET B C 1
ATOM 2445 O O . MET B 1 73 ? -6.094 -7.352 18.719 1 98.62 73 MET B O 1
ATOM 2449 N N . PRO B 1 74 ? -4.121 -8.008 17.891 1 98.5 74 PRO B N 1
ATOM 2450 C CA . PRO B 1 74 ? -3.432 -7.621 19.125 1 98.5 74 PRO B CA 1
ATOM 2451 C C . PRO B 1 74 ? -3.439 -6.109 19.344 1 98.5 74 PRO B C 1
ATOM 2453 O O . PRO B 1 74 ? -3.213 -5.652 20.469 1 98.5 74 PRO B O 1
ATOM 2456 N N . SER B 1 75 ? -3.666 -5.328 18.312 1 98.69 75 SER B N 1
ATOM 2457 C CA . SER B 1 75 ? -3.574 -3.879 18.469 1 98.69 75 SER B CA 1
ATOM 2458 C C . SER B 1 75 ? -4.914 -3.283 18.891 1 98.69 75 SER B C 1
ATOM 2460 O O . SER B 1 75 ? -4.988 -2.107 19.25 1 98.69 75 SER B O 1
ATOM 2462 N N . ILE B 1 76 ? -5.953 -4.109 18.891 1 98.62 76 ILE B N 1
ATOM 2463 C CA . ILE B 1 76 ? -7.281 -3.611 19.234 1 98.62 76 ILE B CA 1
ATOM 2464 C C . ILE B 1 76 ? -7.258 -2.998 20.625 1 98.62 76 ILE B C 1
ATOM 2466 O O . ILE B 1 76 ? -6.738 -3.602 21.578 1 98.62 76 ILE B O 1
ATOM 2470 N N . GLY B 1 77 ? -7.781 -1.745 20.719 1 98.69 77 GLY B N 1
ATOM 2471 C CA . GLY B 1 77 ? -7.871 -1.054 21.984 1 98.69 77 GLY B CA 1
ATOM 2472 C C . GLY B 1 77 ? -6.688 -0.142 22.266 1 98.69 77 GLY B C 1
ATOM 2473 O O . GLY B 1 77 ? -6.734 0.695 23.156 1 98.69 77 GLY B O 1
ATOM 2474 N N . ARG B 1 78 ? -5.645 -0.265 21.516 1 98.88 78 ARG B N 1
ATOM 2475 C CA . ARG B 1 78 ? -4.449 0.557 21.688 1 98.88 78 ARG B CA 1
ATOM 2476 C C . ARG B 1 78 ? -4.531 1.823 20.844 1 98.88 78 ARG B C 1
ATOM 2478 O O . ARG B 1 78 ? -5.203 1.843 19.812 1 98.88 78 ARG B O 1
ATOM 2485 N N . TYR B 1 79 ? -3.867 2.85 21.266 1 98.94 79 TYR B N 1
ATOM 2486 C CA . TYR B 1 79 ? -3.816 4.082 20.484 1 98.94 79 TYR B CA 1
ATOM 2487 C C . TYR B 1 79 ? -3.107 3.857 19.156 1 98.94 79 TYR B C 1
ATOM 2489 O O . TYR B 1 79 ? -2.039 3.244 19.109 1 98.94 79 TYR B O 1
ATOM 2497 N N . LYS B 1 80 ? -3.717 4.375 18.125 1 98.88 80 LYS B N 1
ATOM 2498 C CA . LYS B 1 80 ? -3.146 4.223 16.781 1 98.88 80 LYS B CA 1
ATOM 2499 C C . LYS B 1 80 ? -1.733 4.797 16.719 1 98.88 80 LYS B C 1
ATOM 2501 O O . LYS B 1 80 ? -0.845 4.199 16.109 1 98.88 80 LYS B O 1
ATOM 2506 N N . VAL B 1 81 ? -1.461 5.887 17.406 1 98.94 81 VAL B N 1
ATOM 2507 C CA . VAL B 1 81 ? -0.164 6.555 17.344 1 98.94 81 VAL B CA 1
ATOM 2508 C C . VAL B 1 81 ? 0.896 5.684 18.016 1 98.94 81 VAL B C 1
ATOM 2510 O O . VAL B 1 81 ? 2.051 5.656 17.578 1 98.94 81 VAL B O 1
ATOM 2513 N N . GLU B 1 82 ? 0.547 4.949 19 1 98.94 82 GLU B N 1
ATOM 2514 C CA . GLU B 1 82 ? 1.495 4.082 19.703 1 98.94 82 GLU B CA 1
ATOM 2515 C C . GLU B 1 82 ? 1.899 2.898 18.828 1 98.94 82 GLU B C 1
ATOM 2517 O O . GLU B 1 82 ? 3.084 2.574 18.719 1 98.94 82 GLU B O 1
ATOM 2522 N N . ILE B 1 83 ? 0.914 2.285 18.25 1 98.94 83 ILE B N 1
ATOM 2523 C CA . ILE B 1 83 ? 1.165 1.139 17.375 1 98.94 83 ILE B CA 1
ATOM 2524 C C . ILE B 1 83 ? 2.027 1.567 16.203 1 98.94 83 ILE B C 1
ATOM 2526 O O . ILE B 1 83 ? 2.969 0.865 15.82 1 98.94 83 ILE B O 1
ATOM 2530 N N . ALA B 1 84 ? 1.671 2.744 15.633 1 98.94 84 ALA B N 1
ATOM 2531 C CA . ALA B 1 84 ? 2.416 3.26 14.484 1 98.94 84 ALA B CA 1
ATOM 2532 C C . ALA B 1 84 ? 3.879 3.504 14.844 1 98.94 84 ALA B C 1
ATOM 2534 O O . ALA B 1 84 ? 4.781 3.146 14.086 1 98.94 84 ALA B O 1
ATOM 2535 N N . ARG B 1 85 ? 4.117 4.078 15.969 1 98.94 85 ARG B N 1
ATOM 2536 C CA . ARG B 1 85 ? 5.48 4.344 16.406 1 98.94 85 ARG B CA 1
ATOM 2537 C C . ARG B 1 85 ? 6.258 3.045 16.609 1 98.94 85 ARG B C 1
ATOM 2539 O O . ARG B 1 85 ? 7.402 2.93 16.172 1 98.94 85 ARG B O 1
ATOM 2546 N N . GLU B 1 86 ? 5.656 2.102 17.281 1 98.88 86 GLU B N 1
ATOM 2547 C CA . GLU B 1 86 ? 6.316 0.825 17.531 1 98.88 86 GLU B CA 1
ATOM 2548 C C . GLU B 1 86 ? 6.73 0.15 16.234 1 98.88 86 GLU B C 1
ATOM 2550 O O . GLU B 1 86 ? 7.871 -0.3 16.094 1 98.88 86 GLU B O 1
ATOM 2555 N N . ARG B 1 87 ? 5.84 0.153 15.297 1 98.88 87 ARG B N 1
ATOM 2556 C CA . ARG B 1 87 ? 6.141 -0.474 14.016 1 98.88 87 ARG B CA 1
ATOM 2557 C C . ARG B 1 87 ? 7.23 0.291 13.273 1 98.88 87 ARG B C 1
ATOM 2559 O O . ARG B 1 87 ? 8.133 -0.313 12.695 1 98.88 87 ARG B O 1
ATOM 2566 N N . ALA B 1 88 ? 7.117 1.583 13.312 1 98.94 88 ALA B N 1
ATOM 2567 C CA . ALA B 1 88 ? 8.102 2.408 12.617 1 98.94 88 ALA B CA 1
ATOM 2568 C C . ALA B 1 88 ? 9.508 2.129 13.141 1 98.94 88 ALA B C 1
ATOM 2570 O O . ALA B 1 88 ? 10.453 2.004 12.352 1 98.94 88 ALA B O 1
ATOM 2571 N N . VAL B 1 89 ? 9.648 1.974 14.391 1 98.88 89 VAL B N 1
ATOM 2572 C CA . VAL B 1 89 ? 10.945 1.737 15.016 1 98.88 89 VAL B CA 1
ATOM 2573 C C . VAL B 1 89 ? 11.461 0.355 14.625 1 98.88 89 VAL B C 1
ATOM 2575 O O . VAL B 1 89 ? 12.672 0.163 14.445 1 98.88 89 VAL B O 1
ATOM 2578 N N . GLU B 1 90 ? 10.547 -0.599 14.461 1 98.75 90 GLU B N 1
ATOM 2579 C CA . GLU B 1 90 ? 10.93 -1.935 14.016 1 98.75 90 GLU B CA 1
ATOM 2580 C C . GLU B 1 90 ? 11.406 -1.918 12.57 1 98.75 90 GLU B C 1
ATOM 2582 O O . GLU B 1 90 ? 12.141 -2.812 12.141 1 98.75 90 GLU B O 1
ATOM 2587 N N . ILE B 1 91 ? 11 -0.952 11.805 1 98.81 91 ILE B N 1
ATOM 2588 C CA . ILE B 1 91 ? 11.391 -0.832 10.398 1 98.81 91 ILE B CA 1
ATOM 2589 C C . ILE B 1 91 ? 12.703 -0.062 10.297 1 98.81 91 ILE B C 1
ATOM 2591 O O . ILE B 1 91 ? 13.633 -0.502 9.617 1 98.81 91 ILE B O 1
ATOM 2595 N N . ASN B 1 92 ? 12.75 1.063 10.945 1 98.62 92 ASN B N 1
ATOM 2596 C CA . ASN B 1 92 ? 13.891 1.969 10.977 1 98.62 92 ASN B CA 1
ATOM 2597 C C . ASN B 1 92 ? 14.234 2.389 12.406 1 98.62 92 ASN B C 1
ATOM 2599 O O . ASN B 1 92 ? 13.656 3.346 12.93 1 98.62 92 ASN B O 1
ATOM 2603 N N . PRO B 1 93 ? 15.18 1.753 12.969 1 98.31 93 PRO B N 1
ATOM 2604 C CA . PRO B 1 93 ? 15.484 2.029 14.375 1 98.31 93 PRO B CA 1
ATOM 2605 C C . PRO B 1 93 ? 16.094 3.416 14.586 1 98.31 93 PRO B C 1
ATOM 2607 O O . PRO B 1 93 ? 16.266 3.848 15.727 1 98.31 93 PRO B O 1
ATOM 2610 N N . PHE B 1 94 ? 16.281 4.172 13.562 1 98.12 94 PHE B N 1
ATOM 2611 C CA . PHE B 1 94 ? 16.953 5.469 13.664 1 98.12 94 PHE B CA 1
ATOM 2612 C C . PHE B 1 94 ? 15.93 6.602 13.602 1 98.12 94 PHE B C 1
ATOM 2614 O O . PH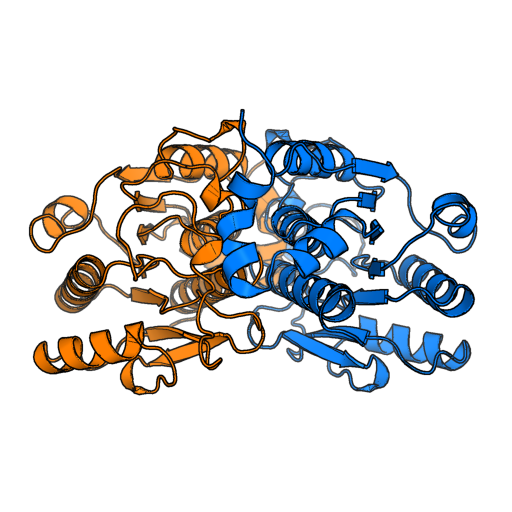E B 1 94 ? 16.297 7.777 13.719 1 98.12 94 PHE B O 1
ATOM 2621 N N . VAL B 1 95 ? 14.703 6.289 13.461 1 98.75 95 VAL B N 1
ATOM 2622 C CA . VAL B 1 95 ? 13.68 7.312 13.297 1 98.75 95 VAL B CA 1
ATOM 2623 C C . VAL B 1 95 ? 13.336 7.922 14.648 1 98.75 95 VAL B C 1
ATOM 2625 O O . VAL B 1 95 ? 13.383 7.238 15.68 1 98.75 95 VAL B O 1
ATOM 2628 N N . LYS B 1 96 ? 13.062 9.188 14.672 1 98.75 96 LYS B N 1
ATOM 2629 C CA . LYS B 1 96 ? 12.547 9.914 15.836 1 98.75 96 LYS B CA 1
ATOM 2630 C C . LYS B 1 96 ? 11.078 10.273 15.648 1 98.75 96 LYS B C 1
ATOM 2632 O O . LYS B 1 96 ? 10.719 10.945 14.68 1 98.75 96 LYS B O 1
ATOM 2637 N N . ILE B 1 97 ? 10.258 9.844 16.641 1 98.88 97 ILE B N 1
ATOM 2638 C CA . ILE B 1 97 ? 8.82 10.008 16.453 1 98.88 97 ILE B CA 1
ATOM 2639 C C . ILE B 1 97 ? 8.195 10.578 17.719 1 98.88 97 ILE B C 1
ATOM 2641 O O . ILE B 1 97 ? 8.312 9.984 18.797 1 98.88 97 ILE B O 1
ATOM 2645 N N . GLU B 1 98 ? 7.621 11.68 17.594 1 98.62 98 GLU B N 1
ATOM 2646 C CA . GLU B 1 98 ? 6.734 12.211 18.625 1 98.62 98 GLU B CA 1
ATOM 2647 C C . GLU B 1 98 ? 5.285 11.82 18.359 1 98.62 98 GLU B C 1
ATOM 2649 O O . GLU B 1 98 ? 4.797 11.945 17.234 1 98.62 98 GLU B O 1
ATOM 2654 N N . ILE B 1 99 ? 4.609 11.328 19.359 1 98.75 99 ILE B N 1
ATOM 2655 C CA . ILE B 1 99 ? 3.225 10.898 19.188 1 98.75 99 ILE B CA 1
ATOM 2656 C C . ILE B 1 99 ? 2.299 11.82 19.969 1 98.75 99 ILE B C 1
ATOM 2658 O O . ILE B 1 99 ? 2.635 12.258 21.078 1 98.75 99 ILE B O 1
ATOM 2662 N N . ILE B 1 100 ? 1.178 12.18 19.391 1 98.56 100 ILE B N 1
ATOM 2663 C CA . ILE B 1 100 ? 0.18 13.047 20 1 98.56 100 ILE B CA 1
ATOM 2664 C C . ILE B 1 100 ? -1.206 12.422 19.859 1 98.56 100 ILE B C 1
ATOM 2666 O O . ILE B 1 100 ? -1.86 12.57 18.828 1 98.56 100 ILE B O 1
ATOM 2670 N N . PRO B 1 101 ? -1.715 11.734 20.906 1 98.5 101 PRO B N 1
ATOM 2671 C CA . PRO B 1 101 ? -3.035 11.102 20.875 1 98.5 101 PRO B CA 1
ATOM 2672 C C . PRO B 1 101 ? -4.172 12.086 21.141 1 98.5 101 PRO B C 1
ATOM 2674 O O . PRO B 1 101 ? -4.941 11.898 22.094 1 98.5 101 PRO B O 1
ATOM 2677 N N . LYS B 1 102 ? -4.312 13.102 20.25 1 97.88 102 LYS B N 1
ATOM 2678 C CA . LYS B 1 102 ? -5.32 14.148 20.391 1 97.88 102 LYS B CA 1
ATOM 2679 C C . LYS B 1 102 ? -6.031 14.406 19.062 1 97.88 102 LYS B C 1
ATOM 2681 O O . LYS B 1 102 ? -5.523 14.031 18 1 97.88 102 LYS B O 1
ATOM 2686 N N . LYS B 1 103 ? -7.168 14.953 19.219 1 97.5 103 LYS B N 1
ATOM 2687 C CA . LYS B 1 103 ? -7.859 15.5 18.062 1 97.5 103 LYS B CA 1
ATOM 2688 C C . LYS B 1 103 ? -7.324 16.875 17.703 1 97.5 103 LYS B C 1
ATOM 2690 O O . LYS B 1 103 ? -7.121 17.719 18.578 1 97.5 103 LYS B O 1
ATOM 2695 N N . ILE B 1 104 ? -7.059 17.141 16.469 1 98.06 104 ILE B N 1
ATOM 2696 C CA . ILE B 1 104 ? -6.641 18.469 16 1 98.06 104 ILE B CA 1
ATOM 2697 C C . ILE B 1 104 ? -7.859 19.391 15.906 1 98.06 104 ILE B C 1
ATOM 2699 O O . ILE B 1 104 ? -8.891 19 15.359 1 98.06 104 ILE B O 1
ATOM 2703 N N . THR B 1 105 ? -7.766 20.531 16.438 1 97.75 105 THR B N 1
ATOM 2704 C CA . THR B 1 105 ? -8.773 21.578 16.344 1 97.75 105 THR B CA 1
ATOM 2705 C C . THR B 1 105 ? -8.125 22.938 16.078 1 97.75 105 THR B C 1
ATOM 2707 O O . THR B 1 105 ? -6.902 23.078 16.172 1 97.75 105 THR B O 1
ATOM 2710 N N . SER B 1 106 ? -9 23.891 15.703 1 96.69 106 SER B N 1
ATOM 2711 C CA . SER B 1 106 ? -8.5 25.25 15.508 1 96.69 106 SER B CA 1
ATOM 2712 C C . SER B 1 106 ? -7.91 25.812 16.797 1 96.69 106 SER B C 1
ATOM 2714 O O . SER B 1 106 ? -7.004 26.641 16.766 1 96.69 106 SER B O 1
ATOM 2716 N N . GLU B 1 107 ? -8.32 25.297 17.922 1 97.25 107 GLU B N 1
ATOM 2717 C CA . GLU B 1 107 ? -7.91 25.828 19.219 1 97.25 107 GLU B CA 1
ATOM 2718 C C . GLU B 1 107 ? -6.562 25.266 19.656 1 97.25 107 GLU B C 1
ATOM 2720 O O . GLU B 1 107 ? -5.816 25.906 20.391 1 97.25 107 GLU B O 1
ATOM 2725 N N . ASN B 1 108 ? -6.191 24.078 19.141 1 97.44 108 ASN B N 1
ATOM 2726 C CA . ASN B 1 108 ? -5 23.469 19.719 1 97.44 108 ASN B CA 1
ATOM 2727 C C . ASN B 1 108 ? -3.9 23.297 18.672 1 97.44 108 ASN B C 1
ATOM 2729 O O . ASN B 1 108 ? -2.812 22.797 18.984 1 97.44 108 ASN B O 1
ATOM 2733 N N . ILE B 1 109 ? -4.199 23.641 17.484 1 97.06 109 ILE B N 1
ATOM 2734 C CA . ILE B 1 109 ? -3.289 23.391 16.359 1 97.06 109 ILE B CA 1
ATOM 2735 C C . ILE B 1 109 ? -1.932 24.016 16.656 1 97.06 109 ILE B C 1
ATOM 2737 O O . ILE B 1 109 ? -0.888 23.422 16.406 1 97.06 109 ILE B O 1
ATOM 2741 N N . TYR B 1 110 ? -1.832 25.188 17.234 1 96.25 110 TYR B N 1
ATOM 2742 C CA . TYR B 1 110 ? -0.57 25.859 17.516 1 96.25 110 TYR B CA 1
ATOM 2743 C C . TYR B 1 110 ? 0.12 25.234 18.719 1 96.25 110 TYR B C 1
ATOM 2745 O O . TYR B 1 110 ? 1.351 25.188 18.781 1 96.25 110 TYR B O 1
ATOM 2753 N N . GLU B 1 111 ? -0.659 24.828 19.641 1 96.19 111 GLU B N 1
ATOM 2754 C CA . GLU B 1 111 ? -0.077 24.094 20.75 1 96.19 111 GLU B CA 1
ATOM 2755 C C . GLU B 1 111 ? 0.633 22.828 20.266 1 96.19 111 GLU B C 1
ATOM 2757 O O . GLU B 1 111 ? 1.69 22.469 20.781 1 96.19 111 GLU B O 1
ATOM 2762 N N . ILE B 1 112 ? 0.079 22.203 19.281 1 96.75 112 ILE B N 1
ATOM 2763 C CA . ILE B 1 112 ? 0.598 20.953 18.75 1 96.75 112 ILE B CA 1
ATOM 2764 C C . ILE B 1 112 ? 1.854 21.219 17.922 1 96.75 112 ILE B C 1
ATOM 2766 O O . ILE B 1 112 ? 2.85 20.5 18.047 1 96.75 112 ILE B O 1
ATOM 2770 N N . PHE B 1 113 ? 1.852 22.297 17.109 1 96.69 113 PHE B N 1
ATOM 2771 C CA . PHE B 1 113 ? 2.861 22.344 16.062 1 96.69 113 PHE B CA 1
ATOM 2772 C C . PHE B 1 113 ? 3.736 23.594 16.203 1 96.69 113 PHE B C 1
ATOM 2774 O O . PHE B 1 113 ? 4.758 23.719 15.531 1 96.69 113 PHE B O 1
ATOM 2781 N N . GLU B 1 114 ? 3.414 24.609 16.984 1 87.44 114 GLU B N 1
ATOM 2782 C CA . GLU B 1 114 ? 4.074 25.906 17 1 87.44 114 GLU B CA 1
ATOM 2783 C C . GLU B 1 114 ? 5.574 25.766 17.234 1 87.44 114 GLU B C 1
ATOM 2785 O O . GLU B 1 114 ? 6.371 26.516 16.656 1 87.44 114 GLU B O 1
ATOM 2790 N N . ASN B 1 115 ? 5.996 24.859 18.016 1 88.12 115 ASN B N 1
ATOM 2791 C CA . ASN B 1 115 ? 7.426 24.75 18.297 1 88.12 115 ASN B CA 1
ATOM 2792 C C . ASN B 1 115 ? 8.047 23.547 17.578 1 88.12 115 ASN B C 1
ATOM 2794 O O . ASN B 1 115 ? 9.094 23.062 18 1 88.12 115 ASN B O 1
ATOM 2798 N N . VAL B 1 116 ? 7.254 23.234 16.562 1 88.94 116 VAL B N 1
ATOM 2799 C CA . VAL B 1 116 ? 7.734 22.094 15.789 1 88.94 116 VAL B CA 1
ATOM 2800 C C . VAL B 1 116 ? 8.258 22.562 14.438 1 88.94 116 VAL B C 1
ATOM 2802 O O . VAL B 1 116 ? 7.551 23.25 13.695 1 88.94 116 VAL B O 1
ATOM 2805 N N . ASN B 1 117 ? 9.508 22.641 14.102 1 95.06 117 ASN B N 1
ATOM 2806 C CA . ASN B 1 117 ? 10.117 23 12.828 1 95.06 117 ASN B CA 1
ATOM 2807 C C . ASN B 1 117 ? 9.812 21.969 11.75 1 95.06 117 ASN B C 1
ATOM 2809 O O . ASN B 1 117 ? 10.711 21.266 11.289 1 95.06 117 ASN B O 1
ATOM 2813 N N . LEU B 1 118 ? 8.492 22.031 11.25 1 98.25 118 LEU B N 1
ATOM 2814 C CA . LEU B 1 118 ? 8.031 21.062 10.273 1 98.25 118 LEU B CA 1
ATOM 2815 C C . LEU B 1 118 ? 8.469 21.453 8.859 1 98.25 118 LEU B C 1
ATOM 2817 O O . LEU B 1 118 ? 8.414 22.625 8.492 1 98.25 118 LEU B O 1
ATOM 2821 N N . ASP B 1 119 ? 8.852 20.406 8.125 1 98.38 119 ASP B N 1
ATOM 2822 C CA . ASP B 1 119 ? 9.141 20.609 6.707 1 98.38 119 ASP B CA 1
ATOM 2823 C C . ASP B 1 119 ? 7.918 20.281 5.852 1 98.38 119 ASP B C 1
ATOM 2825 O O . ASP B 1 119 ? 7.793 20.781 4.73 1 98.38 119 ASP B O 1
ATOM 2829 N N . TYR B 1 120 ? 7.023 19.438 6.367 1 98.81 120 TYR B N 1
ATOM 2830 C CA . TYR B 1 120 ? 5.906 18.953 5.562 1 98.81 120 TYR B CA 1
ATOM 2831 C C . TYR B 1 120 ? 4.781 18.422 6.445 1 98.81 120 TYR B C 1
ATOM 2833 O O . TYR B 1 120 ? 5.035 17.875 7.516 1 98.81 120 TYR B O 1
ATOM 2841 N N . ILE B 1 121 ? 3.555 18.594 6.02 1 98.94 121 ILE B N 1
ATOM 2842 C CA . ILE B 1 121 ? 2.387 18.047 6.707 1 98.94 121 ILE B CA 1
ATOM 2843 C C . ILE B 1 121 ? 1.634 17.109 5.777 1 98.94 121 ILE B C 1
ATOM 2845 O O . ILE B 1 121 ? 1.319 17.453 4.637 1 98.94 121 ILE B O 1
ATOM 2849 N N . VAL B 1 122 ? 1.432 15.922 6.242 1 98.94 122 VAL B N 1
ATOM 2850 C CA . VAL B 1 122 ? 0.551 14.953 5.598 1 98.94 122 VAL B CA 1
ATOM 2851 C C . VAL B 1 122 ? -0.799 14.93 6.309 1 98.94 122 VAL B C 1
ATOM 2853 O O . VAL B 1 122 ? -0.896 14.477 7.453 1 98.94 122 VAL B O 1
ATOM 2856 N N . ASP B 1 123 ? -1.82 15.414 5.613 1 98.94 123 ASP B N 1
ATOM 2857 C CA . ASP B 1 123 ? -3.174 15.469 6.156 1 98.94 123 ASP B CA 1
ATOM 2858 C C . ASP B 1 123 ? -4.012 14.289 5.676 1 98.94 123 ASP B C 1
ATOM 2860 O O . ASP B 1 123 ? -4.535 14.305 4.559 1 98.94 123 ASP B O 1
ATOM 2864 N N . ALA B 1 124 ? -4.137 13.336 6.527 1 98.88 124 ALA B N 1
ATOM 2865 C CA . ALA B 1 124 ? -4.957 12.156 6.254 1 98.88 124 ALA B CA 1
ATOM 2866 C C . ALA B 1 124 ? -6.121 12.055 7.234 1 98.88 124 ALA B C 1
ATOM 2868 O O . ALA B 1 124 ? -6.527 10.953 7.613 1 98.88 124 ALA B O 1
ATOM 2869 N N . ILE B 1 125 ? -6.602 13.164 7.672 1 97.69 125 ILE B N 1
ATOM 2870 C CA . ILE B 1 125 ? -7.727 13.234 8.602 1 97.69 125 ILE B CA 1
ATOM 2871 C C . ILE B 1 125 ? -9.039 13.195 7.82 1 97.69 125 ILE B C 1
ATOM 2873 O O . ILE B 1 125 ? -9.109 13.672 6.688 1 97.69 125 ILE B O 1
ATOM 2877 N N . ASP B 1 126 ? -10.109 12.68 8.383 1 92 126 ASP B N 1
ATOM 2878 C CA . ASP B 1 126 ? -11.391 12.617 7.688 1 92 126 ASP B CA 1
ATOM 2879 C C . ASP B 1 126 ? -12.375 13.633 8.258 1 92 126 ASP B C 1
ATOM 2881 O O . ASP B 1 126 ? -13.484 13.789 7.746 1 92 126 ASP B O 1
ATOM 2885 N N . ASP B 1 127 ? -11.977 14.422 9.18 1 93.25 127 ASP B N 1
ATOM 2886 C CA . ASP B 1 127 ? -12.805 15.445 9.812 1 93.25 127 ASP B CA 1
ATOM 2887 C C . ASP B 1 127 ? -12.578 16.812 9.164 1 93.25 127 ASP B C 1
ATOM 2889 O O . ASP B 1 127 ? -11.453 17.312 9.141 1 93.25 127 ASP B O 1
ATOM 2893 N N . ILE B 1 128 ? -13.664 17.438 8.734 1 96.06 128 ILE B N 1
ATOM 2894 C CA . ILE B 1 128 ? -13.578 18.672 7.961 1 96.06 128 ILE B CA 1
ATOM 2895 C C . ILE B 1 128 ? -12.969 19.781 8.828 1 96.06 128 ILE B C 1
ATOM 2897 O O . ILE B 1 128 ? -12.117 20.547 8.367 1 96.06 128 ILE B O 1
ATOM 2901 N N . GLY B 1 129 ? -13.406 19.891 10.07 1 96.88 129 GLY B N 1
ATOM 2902 C CA . GLY B 1 129 ? -12.891 20.922 10.953 1 96.88 129 GLY B CA 1
ATOM 2903 C C . GLY B 1 129 ? -11.398 20.812 11.188 1 96.88 129 GLY B C 1
ATOM 2904 O O . GLY B 1 129 ? -10.68 21.812 11.133 1 96.88 129 GLY B O 1
ATOM 2905 N N . ALA B 1 130 ? -10.961 19.641 11.461 1 97.62 130 ALA B N 1
ATOM 2906 C CA . ALA B 1 130 ? -9.539 19.391 11.688 1 97.62 130 ALA B CA 1
ATOM 2907 C C . ALA B 1 130 ? -8.727 19.672 10.422 1 97.62 130 ALA B C 1
ATOM 2909 O O . ALA B 1 130 ? -7.641 20.25 10.492 1 97.62 130 ALA B O 1
ATOM 2910 N N . LYS B 1 131 ? -9.234 19.281 9.25 1 98.19 131 LYS B N 1
ATOM 2911 C CA . LYS B 1 131 ? -8.578 19.562 7.977 1 98.19 131 LYS B CA 1
ATOM 2912 C C . LYS B 1 131 ? -8.391 21.062 7.766 1 98.19 131 LYS B C 1
ATOM 2914 O O . LYS B 1 131 ? -7.312 21.516 7.371 1 98.19 131 LYS B O 1
ATOM 2919 N N . VAL B 1 132 ? -9.469 21.734 8.008 1 98.44 132 VAL B N 1
ATOM 2920 C CA . VAL B 1 132 ? -9.445 23.188 7.793 1 98.44 132 VAL B CA 1
ATOM 2921 C C . VAL B 1 132 ? -8.43 23.828 8.727 1 98.44 132 VAL B C 1
ATOM 2923 O O . VAL B 1 132 ? -7.641 24.672 8.305 1 98.44 132 VAL B O 1
ATOM 2926 N N . ALA B 1 133 ? -8.438 23.422 9.969 1 98.25 133 ALA B N 1
ATOM 2927 C CA . ALA B 1 133 ? -7.48 23.953 10.938 1 98.25 133 ALA B CA 1
ATOM 2928 C C . ALA B 1 133 ? -6.047 23.703 10.484 1 98.25 133 ALA B C 1
ATOM 2930 O O . ALA B 1 133 ? -5.207 24.609 10.539 1 98.25 133 ALA B O 1
ATOM 2931 N N . LEU B 1 134 ? -5.797 22.562 10.016 1 98.5 134 LEU B N 1
ATOM 2932 C CA . LEU B 1 134 ? -4.465 22.172 9.578 1 98.5 134 LEU B CA 1
ATOM 2933 C C . LEU B 1 134 ? -4.031 22.969 8.359 1 98.5 134 LEU B C 1
ATOM 2935 O O . LEU B 1 134 ? -2.898 23.453 8.297 1 98.5 134 LEU B O 1
ATOM 2939 N N . ILE B 1 135 ? -4.879 23.031 7.379 1 98.69 135 ILE B N 1
ATOM 2940 C CA . ILE B 1 135 ? -4.59 23.719 6.121 1 98.69 135 ILE B CA 1
ATOM 2941 C C . ILE B 1 135 ? -4.348 25.203 6.383 1 98.69 135 ILE B C 1
ATOM 2943 O O . ILE B 1 135 ? -3.406 25.781 5.844 1 98.69 135 ILE B O 1
ATOM 2947 N N . LYS B 1 136 ? -5.172 25.797 7.242 1 98 136 LYS B N 1
ATOM 2948 C CA . LYS B 1 136 ? -4.98 27.203 7.594 1 98 136 LYS B CA 1
ATOM 2949 C C . LYS B 1 136 ? -3.639 27.422 8.289 1 98 136 LYS B C 1
ATOM 2951 O O . LYS B 1 136 ? -2.93 28.391 8 1 98 136 LYS B O 1
ATOM 2956 N N . PHE B 1 137 ? -3.35 26.578 9.188 1 97.75 137 PHE B N 1
ATOM 2957 C CA . PHE B 1 137 ? -2.08 26.656 9.898 1 97.75 137 PHE B CA 1
ATOM 2958 C C . PHE B 1 137 ? -0.908 26.562 8.93 1 97.75 137 PHE B C 1
ATOM 2960 O O . PHE B 1 137 ? 0.018 27.375 9 1 97.75 137 PHE B O 1
ATOM 2967 N N . SER B 1 138 ? -0.96 25.531 8.055 1 97.94 138 SER B N 1
ATOM 2968 C CA . SER B 1 138 ? 0.113 25.344 7.086 1 97.94 138 SER B CA 1
ATOM 2969 C C . SER B 1 138 ? 0.287 26.578 6.207 1 97.94 138 SER B C 1
ATOM 2971 O O . SER B 1 138 ? 1.414 26.984 5.906 1 97.94 138 SER B O 1
ATOM 2973 N N . SER B 1 139 ? -0.82 27.125 5.738 1 97.5 139 SER B N 1
ATOM 2974 C CA . SER B 1 139 ? -0.788 28.312 4.898 1 97.5 139 SER B CA 1
ATOM 2975 C C . SER B 1 139 ? -0.163 29.484 5.637 1 97.5 139 SER B C 1
ATOM 2977 O O . SER B 1 139 ? 0.694 30.188 5.09 1 97.5 139 SER B O 1
ATOM 2979 N N . LYS B 1 140 ? -0.577 29.703 6.848 1 96.06 140 LYS B N 1
ATOM 2980 C CA . LYS B 1 140 ? -0.096 30.828 7.652 1 96.06 140 LYS B CA 1
ATOM 2981 C C . LYS B 1 140 ? 1.398 30.688 7.934 1 96.06 140 LYS B C 1
ATOM 2983 O O . LYS B 1 140 ? 2.131 31.688 7.891 1 96.06 140 LYS B O 1
ATOM 2988 N N . GLU B 1 141 ? 1.825 29.516 8.234 1 96.94 141 GLU B N 1
ATOM 2989 C CA . GLU B 1 141 ? 3.211 29.281 8.641 1 96.94 141 GLU B CA 1
ATOM 2990 C C . GLU B 1 141 ? 4.082 28.938 7.434 1 96.94 141 GLU B C 1
ATOM 2992 O O . GLU B 1 141 ? 5.277 28.688 7.582 1 96.94 141 GLU B O 1
ATOM 2997 N N . ASN B 1 142 ? 3.525 28.875 6.262 1 96.38 142 ASN B N 1
ATOM 2998 C CA . ASN B 1 142 ? 4.219 28.578 5.016 1 96.38 142 ASN B CA 1
ATOM 2999 C C . ASN B 1 142 ? 4.891 27.203 5.066 1 96.38 142 ASN B C 1
ATOM 3001 O O . ASN B 1 142 ? 6.082 27.078 4.773 1 96.38 142 ASN B O 1
ATOM 3005 N N . ILE B 1 143 ? 4.188 26.219 5.574 1 97.81 143 ILE B N 1
ATOM 3006 C CA . ILE B 1 143 ? 4.645 24.844 5.609 1 97.81 143 ILE B CA 1
ATOM 3007 C C . ILE B 1 143 ? 3.975 24.047 4.492 1 97.81 143 ILE B C 1
ATOM 3009 O O . ILE B 1 143 ? 2.762 24.156 4.289 1 97.81 143 ILE B O 1
ATOM 3013 N N . LYS B 1 144 ? 4.727 23.25 3.744 1 98.31 144 LYS B N 1
ATOM 3014 C CA . LYS B 1 144 ? 4.164 22.406 2.695 1 98.31 144 LYS B CA 1
ATOM 3015 C C . LYS B 1 144 ? 3.176 21.406 3.271 1 98.31 144 LYS B C 1
ATOM 3017 O O . LYS B 1 144 ? 3.4 20.859 4.352 1 98.31 144 LYS B O 1
ATOM 3022 N N . ILE B 1 145 ? 2.062 21.203 2.514 1 98.88 145 ILE B N 1
ATOM 3023 C CA . ILE B 1 145 ? 1.037 20.281 2.979 1 98.88 145 ILE B CA 1
ATOM 3024 C C . ILE B 1 145 ? 0.437 19.547 1.787 1 98.88 145 ILE B C 1
ATOM 3026 O O . ILE B 1 145 ? 0.301 20.109 0.7 1 98.88 145 ILE B O 1
ATOM 3030 N N . ILE B 1 146 ? 0.146 18.266 1.965 1 98.94 146 ILE B N 1
ATOM 3031 C CA . ILE B 1 146 ? -0.709 17.5 1.071 1 98.94 146 ILE B CA 1
ATOM 3032 C C . ILE B 1 146 ? -1.884 16.906 1.854 1 98.94 146 ILE B C 1
ATOM 3034 O O . ILE B 1 146 ? -1.711 16.422 2.977 1 98.94 146 ILE B O 1
ATOM 3038 N N . SER B 1 147 ? -3.045 17.016 1.306 1 98.94 147 SER B N 1
ATOM 3039 C CA . SER B 1 147 ? -4.254 16.562 1.986 1 98.94 147 SER B CA 1
ATOM 3040 C C . SER B 1 147 ? -4.973 15.492 1.178 1 98.94 147 SER B C 1
ATOM 3042 O O . SER B 1 147 ? -5.113 15.609 -0.041 1 98.94 147 SER B O 1
ATOM 3044 N N . CYS B 1 148 ? -5.309 14.414 1.845 1 98.94 148 CYS B N 1
ATOM 3045 C CA . CYS B 1 148 ? -6.078 13.367 1.191 1 98.94 148 CYS B CA 1
ATOM 3046 C C . CYS B 1 148 ? -7.574 13.664 1.262 1 98.94 148 CYS B C 1
ATOM 3048 O O . CYS B 1 148 ? -8.078 14.094 2.301 1 98.94 148 CYS B O 1
ATOM 3050 N N . MET B 1 149 ? -8.273 13.469 0.152 1 98.62 149 MET B N 1
ATOM 3051 C CA . MET B 1 149 ? -9.727 13.625 0.126 1 98.62 149 MET B CA 1
ATOM 3052 C C . MET B 1 149 ? -10.422 12.281 0.311 1 98.62 149 MET B C 1
ATOM 3054 O O . MET B 1 149 ? -9.82 11.336 0.838 1 98.62 149 MET B O 1
ATOM 3058 N N . GLY B 1 150 ? -11.703 12.211 0.036 1 97.25 150 GLY B N 1
ATOM 3059 C CA . GLY B 1 150 ? -12.453 11.008 0.349 1 97.25 150 GLY B CA 1
ATOM 3060 C C . GLY B 1 150 ? -12.008 9.797 -0.448 1 97.25 150 GLY B C 1
ATOM 3061 O O . GLY B 1 150 ? -11.969 9.844 -1.68 1 97.25 150 GLY B O 1
ATOM 3062 N N . MET B 1 151 ? -11.75 8.664 0.256 1 98.44 151 MET B N 1
ATOM 3063 C CA . MET B 1 151 ? -11.344 7.418 -0.389 1 98.44 151 MET B CA 1
ATOM 3064 C C . MET B 1 151 ? -12.352 6.309 -0.12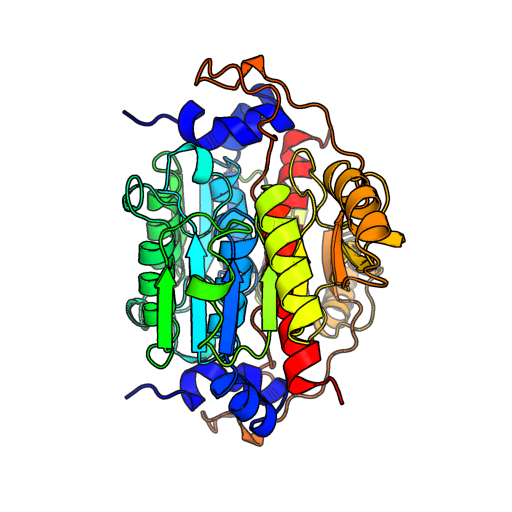4 1 98.44 151 MET B C 1
ATOM 3066 O O . MET B 1 151 ? -12.273 5.234 -0.725 1 98.44 151 MET B O 1
ATOM 3070 N N . GLY B 1 152 ? -13.289 6.539 0.819 1 97.88 152 GLY B N 1
ATOM 3071 C CA . GLY B 1 152 ? -14.344 5.578 1.102 1 97.88 152 GLY B CA 1
ATOM 3072 C C . GLY B 1 152 ? -15.383 5.488 -0.002 1 97.88 152 GLY B C 1
ATOM 3073 O O . GLY B 1 152 ? -15.43 6.344 -0.887 1 97.88 152 GLY B O 1
ATOM 3074 N N . ASN B 1 153 ? -16.109 4.449 0.012 1 98.06 153 ASN B N 1
ATOM 3075 C CA . ASN B 1 153 ? -17.219 4.215 -0.912 1 98.06 153 ASN B CA 1
ATOM 3076 C C . ASN B 1 153 ? -16.719 4.082 -2.35 1 98.06 153 ASN B C 1
ATOM 3078 O O . ASN B 1 153 ? -17.453 4.406 -3.291 1 98.06 153 ASN B O 1
ATOM 3082 N N . ARG B 1 154 ? -15.5 3.695 -2.469 1 98.31 154 ARG B N 1
ATOM 3083 C CA . ARG B 1 154 ? -14.859 3.525 -3.77 1 98.31 154 ARG B CA 1
ATOM 3084 C C . ARG B 1 154 ? -14.188 2.16 -3.875 1 98.31 154 ARG B C 1
ATOM 3086 O O . ARG B 1 154 ? -13.836 1.557 -2.861 1 98.31 154 ARG B O 1
ATOM 3093 N N . ILE B 1 155 ? -13.945 1.697 -5.117 1 98.06 155 ILE B N 1
ATOM 3094 C CA . ILE B 1 155 ? -13.438 0.339 -5.293 1 98.06 155 ILE B CA 1
ATOM 3095 C C . ILE B 1 155 ? -12.211 0.357 -6.203 1 98.06 155 ILE B C 1
ATOM 3097 O O . ILE B 1 155 ? -11.391 -0.559 -6.16 1 98.06 155 ILE B O 1
ATOM 3101 N N . ASN B 1 156 ? -12.055 1.391 -7.008 1 98.56 156 ASN B N 1
ATOM 3102 C CA . ASN B 1 156 ? -11.031 1.378 -8.047 1 98.56 156 ASN B CA 1
ATOM 3103 C C . ASN B 1 156 ? -9.828 2.236 -7.66 1 98.56 156 ASN B C 1
ATOM 3105 O O . ASN B 1 156 ? -9.867 3.461 -7.789 1 98.56 156 ASN B O 1
ATOM 3109 N N . PRO B 1 157 ? -8.75 1.618 -7.273 1 98.81 157 PRO B N 1
ATOM 3110 C CA . PRO B 1 157 ? -7.574 2.389 -6.863 1 98.81 157 PRO B CA 1
ATOM 3111 C C . PRO B 1 157 ? -6.871 3.064 -8.039 1 98.81 157 PRO B C 1
ATOM 3113 O O . PRO B 1 157 ? -6.023 3.939 -7.832 1 98.81 157 PRO B O 1
ATOM 3116 N N . LEU B 1 158 ? -7.168 2.678 -9.281 1 98.75 158 LEU B N 1
ATOM 3117 C CA . LEU B 1 158 ? -6.5 3.205 -10.461 1 98.75 158 LEU B CA 1
ATOM 3118 C C . LEU B 1 158 ? -6.965 4.625 -10.766 1 98.75 158 LEU B C 1
ATOM 3120 O O . LEU B 1 158 ? -6.371 5.316 -11.594 1 98.75 158 LEU B O 1
ATOM 3124 N N . LEU B 1 159 ? -7.98 5.082 -10.039 1 98.69 159 LEU B N 1
ATOM 3125 C CA . LEU B 1 159 ? -8.562 6.391 -10.328 1 98.69 159 LEU B CA 1
ATOM 3126 C C . LEU B 1 159 ? -8.117 7.422 -9.297 1 98.69 159 LEU B C 1
ATOM 3128 O O . LEU B 1 159 ? -8.633 8.539 -9.273 1 98.69 159 LEU B O 1
ATOM 3132 N N . VAL B 1 160 ? -7.199 7.062 -8.438 1 98.88 160 VAL B N 1
ATOM 3133 C CA . VAL B 1 160 ? -6.605 7.992 -7.484 1 98.88 160 VAL B CA 1
ATOM 3134 C C . VAL B 1 160 ? -5.605 8.898 -8.195 1 98.88 160 VAL B C 1
ATOM 3136 O O . VAL B 1 160 ? -4.777 8.422 -8.977 1 98.88 160 VAL B O 1
ATOM 3139 N N . LYS B 1 161 ? -5.656 10.188 -7.875 1 98.19 161 LYS B N 1
ATOM 3140 C CA . LYS B 1 161 ? -4.832 11.18 -8.562 1 98.19 161 LYS B CA 1
ATOM 3141 C C . LYS B 1 161 ? -4.375 12.273 -7.605 1 98.19 161 LYS B C 1
ATOM 3143 O O . LYS B 1 161 ? -4.887 12.383 -6.488 1 98.19 161 LYS B O 1
ATOM 3148 N N . VAL B 1 162 ? -3.381 13.016 -8.102 1 98.81 162 VAL B N 1
ATOM 3149 C CA . VAL B 1 162 ? -2.93 14.227 -7.43 1 98.81 162 VAL B CA 1
ATOM 3150 C C . VAL B 1 162 ? -3.441 15.453 -8.18 1 98.81 162 VAL B C 1
ATOM 3152 O O . VAL B 1 162 ? -3.438 15.484 -9.414 1 98.81 162 VAL B O 1
ATOM 3155 N N . SER B 1 163 ? -3.926 16.422 -7.48 1 98.62 163 SER B N 1
ATOM 3156 C CA . SER B 1 163 ? -4.465 17.625 -8.102 1 98.62 163 SER B CA 1
ATOM 3157 C C . SER B 1 163 ? -4.488 18.797 -7.125 1 98.62 163 SER B C 1
ATOM 3159 O O . SER B 1 163 ? -4.059 18.656 -5.977 1 98.62 163 SER B O 1
ATOM 3161 N N . ASP B 1 164 ? -4.801 19.938 -7.664 1 98.81 164 ASP B N 1
ATOM 3162 C CA . ASP B 1 164 ? -5.23 21.047 -6.805 1 98.81 164 ASP B CA 1
ATOM 3163 C C . ASP B 1 164 ? -6.664 20.828 -6.32 1 98.81 164 ASP B C 1
ATOM 3165 O O . ASP B 1 164 ? -7.504 20.312 -7.059 1 98.81 164 ASP B O 1
ATOM 3169 N N . ILE B 1 165 ? -6.902 21.281 -5.164 1 98.75 165 ILE B N 1
ATOM 3170 C CA . ILE B 1 165 ? -8.211 21.094 -4.551 1 98.75 165 ILE B CA 1
ATOM 3171 C C . ILE B 1 165 ? -9.297 21.656 -5.461 1 98.75 165 ILE B C 1
ATOM 3173 O O . ILE B 1 165 ? -10.391 21.109 -5.562 1 98.75 165 ILE B O 1
ATOM 3177 N N . TYR B 1 166 ? -9.016 22.656 -6.18 1 98.56 166 TYR B N 1
ATOM 3178 C CA . TYR B 1 166 ? -10.031 23.391 -6.941 1 98.56 166 TYR B CA 1
ATOM 3179 C C . TYR B 1 166 ? -10.281 22.719 -8.289 1 98.56 166 TYR B C 1
ATOM 3181 O O . TYR B 1 166 ? -11.211 23.094 -9.008 1 98.56 166 TYR B O 1
ATOM 3189 N N . SER B 1 167 ? -9.555 21.656 -8.648 1 98.44 167 SER B N 1
ATOM 3190 C CA . SER B 1 167 ? -9.734 20.906 -9.891 1 98.44 167 SER B CA 1
ATOM 3191 C C . SER B 1 167 ? -10.359 19.547 -9.625 1 98.44 167 SER B C 1
ATOM 3193 O O . SER B 1 167 ? -10.453 18.719 -10.539 1 98.44 167 SER B O 1
ATOM 3195 N N . THR B 1 168 ? -10.719 19.312 -8.391 1 98.31 168 THR B N 1
ATOM 3196 C CA . THR B 1 168 ? -11.258 18.016 -8.023 1 98.31 168 THR B CA 1
ATOM 3197 C C . THR B 1 168 ? -12.703 17.859 -8.5 1 98.31 168 THR B C 1
ATOM 3199 O O . THR B 1 168 ? -13.406 18.859 -8.68 1 98.31 168 THR B O 1
ATOM 3202 N N . ARG B 1 169 ? -13.086 16.594 -8.68 1 96.94 169 ARG B N 1
ATOM 3203 C CA . ARG B 1 169 ? -14.453 16.25 -9.07 1 96.94 169 ARG B CA 1
ATOM 3204 C C . ARG B 1 169 ? -14.93 14.992 -8.367 1 96.94 169 ARG B C 1
ATOM 3206 O O . ARG B 1 169 ? -14.109 14.18 -7.922 1 96.94 169 ARG B O 1
ATOM 3213 N N . TYR B 1 170 ? -16.156 14.867 -8.141 1 94.75 170 TYR B N 1
ATOM 3214 C CA . TYR B 1 170 ? -16.844 13.672 -7.68 1 94.75 170 TYR B CA 1
ATOM 3215 C C . TYR B 1 170 ? -16.469 13.328 -6.246 1 94.75 170 TYR B C 1
ATOM 3217 O O . TYR B 1 170 ? -16.406 12.148 -5.879 1 94.75 170 TYR B O 1
ATOM 3225 N N . CYS B 1 171 ? -16.031 14.266 -5.492 1 96.75 171 CYS B N 1
ATOM 3226 C CA . CYS B 1 171 ? -15.68 14.023 -4.098 1 96.75 171 CYS B CA 1
ATOM 3227 C C . CYS B 1 171 ? -16.422 14.984 -3.17 1 96.75 171 CYS B C 1
ATOM 3229 O O . CYS B 1 171 ? -16.109 16.172 -3.119 1 96.75 171 CYS B O 1
ATOM 3231 N N . PRO B 1 172 ? -17.328 14.484 -2.414 1 95.75 172 PRO B N 1
ATOM 3232 C CA . PRO B 1 172 ? -18.109 15.344 -1.516 1 95.75 172 PRO B CA 1
ATOM 3233 C C . PRO B 1 172 ? -17.234 16.062 -0.489 1 95.75 172 PRO B C 1
ATOM 3235 O O . PRO B 1 172 ? -17.484 17.234 -0.18 1 95.75 172 PRO B O 1
ATOM 3238 N N . LEU B 1 173 ? -16.281 15.398 0.024 1 97.12 173 LEU B N 1
ATOM 3239 C CA . LEU B 1 173 ? -15.375 16.016 0.981 1 97.12 173 LEU B CA 1
ATOM 3240 C C . LEU B 1 173 ? -14.641 17.188 0.344 1 97.12 173 LEU B C 1
ATOM 3242 O O . LEU B 1 173 ? -14.547 18.266 0.938 1 97.12 173 LEU B O 1
ATOM 3246 N N . ALA B 1 174 ? -14.086 16.969 -0.824 1 98.06 174 ALA B N 1
ATOM 3247 C CA . ALA B 1 174 ? -13.383 18.031 -1.54 1 98.06 174 ALA B CA 1
ATOM 3248 C C . ALA B 1 174 ? -14.305 19.203 -1.841 1 98.06 174 ALA B C 1
ATOM 3250 O O . ALA B 1 174 ? -13.891 20.359 -1.746 1 98.06 174 ALA B O 1
ATOM 3251 N N . LYS B 1 175 ? -15.5 18.859 -2.225 1 97.88 175 LYS B N 1
ATOM 3252 C CA . LYS B 1 175 ? -16.469 19.906 -2.527 1 97.88 175 LYS B CA 1
ATOM 3253 C C . LYS B 1 175 ? -16.688 20.828 -1.326 1 97.88 175 LYS B C 1
ATOM 3255 O O . LYS B 1 175 ? -16.609 22.047 -1.447 1 97.88 175 LYS B O 1
ATOM 3260 N N . LYS B 1 176 ? -16.953 20.234 -0.228 1 97.75 176 LYS B N 1
ATOM 3261 C CA . LYS B 1 176 ? -17.172 21 0.997 1 97.75 176 LYS B CA 1
ATOM 3262 C C . LYS B 1 176 ? -15.93 21.812 1.369 1 97.75 176 LYS B C 1
ATOM 3264 O O . LYS B 1 176 ? -16.047 22.969 1.765 1 97.75 176 LYS B O 1
ATOM 3269 N N . LEU B 1 177 ? -14.789 21.188 1.242 1 98.25 177 LEU B N 1
ATOM 3270 C CA . LEU B 1 177 ? -13.539 21.859 1.603 1 98.25 177 LEU B CA 1
ATOM 3271 C C . LEU B 1 177 ? -13.266 23.031 0.68 1 98.25 177 LEU B C 1
ATOM 3273 O O . LEU B 1 177 ? -12.797 24.078 1.129 1 98.25 177 LEU B O 1
ATOM 3277 N N . ARG B 1 178 ? -13.523 22.891 -0.627 1 97.94 178 ARG B N 1
ATOM 3278 C CA . ARG B 1 178 ? -13.32 23.969 -1.579 1 97.94 178 ARG B CA 1
ATOM 3279 C C . ARG B 1 178 ? -14.117 25.219 -1.178 1 97.94 178 ARG B C 1
ATOM 3281 O O . ARG B 1 178 ? -13.594 26.328 -1.207 1 97.94 178 ARG B O 1
ATOM 3288 N N . SER B 1 179 ? -15.312 24.969 -0.842 1 98.06 179 SER B N 1
ATOM 3289 C CA . SER B 1 179 ? -16.172 26.078 -0.443 1 98.06 179 SER B CA 1
ATOM 3290 C C . SER B 1 179 ? -15.602 26.812 0.759 1 98.06 179 SER B C 1
ATOM 3292 O O . SER B 1 179 ? -15.562 28.047 0.775 1 98.06 179 SER B O 1
ATOM 3294 N N . ILE B 1 180 ? -15.156 26.094 1.705 1 98.38 180 ILE B N 1
ATOM 3295 C CA . ILE B 1 180 ? -14.617 26.688 2.93 1 98.38 180 ILE B CA 1
ATOM 3296 C C . ILE B 1 180 ? -13.305 27.406 2.623 1 98.38 180 ILE B C 1
ATOM 3298 O O . ILE B 1 180 ? -13.086 28.531 3.084 1 98.38 180 ILE B O 1
ATOM 3302 N N . LEU B 1 181 ? -12.461 26.766 1.81 1 98.19 181 LEU B N 1
ATOM 3303 C CA . LEU B 1 181 ? -11.133 27.312 1.551 1 98.19 181 LEU B CA 1
ATOM 3304 C C . LEU B 1 181 ? -11.211 28.578 0.711 1 98.19 181 LEU B C 1
ATOM 3306 O O . LEU B 1 181 ? -10.383 29.484 0.859 1 98.19 181 LEU B O 1
ATOM 3310 N N . ARG B 1 182 ? -12.219 28.688 -0.127 1 97.75 182 ARG B N 1
ATOM 3311 C CA . ARG B 1 182 ? -12.445 29.922 -0.859 1 97.75 182 ARG B CA 1
ATOM 3312 C C . ARG B 1 182 ? -12.727 31.078 0.095 1 97.75 182 ARG B C 1
ATOM 3314 O O . ARG B 1 182 ? -12.188 32.188 -0.072 1 97.75 182 ARG B O 1
ATOM 3321 N N . LYS B 1 183 ? -13.516 30.797 1.028 1 97.62 183 LYS B N 1
ATOM 3322 C CA . LYS B 1 183 ? -13.859 31.812 2.016 1 97.62 183 LYS B CA 1
ATOM 3323 C C . LYS B 1 183 ? -12.648 32.219 2.842 1 97.62 183 LYS B C 1
ATOM 3325 O O . LYS B 1 183 ? -12.539 33.375 3.283 1 97.62 183 LYS B O 1
ATOM 3330 N N . GLU B 1 184 ? -11.758 31.312 2.984 1 96.75 184 GLU B N 1
ATOM 3331 C CA . GLU B 1 184 ? -10.555 31.547 3.775 1 96.75 184 GLU B CA 1
ATOM 3332 C C . GLU B 1 184 ? -9.43 32.125 2.908 1 96.75 184 GLU B C 1
ATOM 3334 O O . GLU B 1 184 ? -8.312 32.312 3.385 1 96.75 184 GLU B O 1
ATOM 3339 N N . ASN B 1 185 ? -9.656 32.312 1.655 1 96.5 185 ASN B N 1
ATOM 3340 C CA . ASN B 1 185 ? -8.727 32.875 0.695 1 96.5 185 ASN B CA 1
ATOM 3341 C C . ASN B 1 185 ? -7.48 32 0.537 1 96.5 185 ASN B C 1
ATOM 3343 O O . ASN B 1 185 ? -6.359 32.531 0.516 1 96.5 185 ASN B O 1
ATOM 3347 N N . ILE B 1 186 ? -7.672 30.75 0.592 1 97.75 186 ILE B N 1
ATOM 3348 C CA . ILE B 1 186 ? -6.613 29.797 0.259 1 97.75 186 ILE B CA 1
ATOM 3349 C C . ILE B 1 186 ? -6.609 29.531 -1.245 1 97.75 186 ILE B C 1
ATOM 3351 O O . ILE B 1 186 ? -7.582 29.016 -1.791 1 97.75 186 ILE B O 1
ATOM 3355 N N . LYS B 1 187 ? -5.527 29.812 -1.876 1 96.44 187 LYS B N 1
ATOM 3356 C CA . LYS B 1 187 ? -5.5 29.875 -3.334 1 96.44 187 LYS B CA 1
ATOM 3357 C C . LYS B 1 187 ? -5.219 28.5 -3.941 1 96.44 187 LYS B C 1
ATOM 3359 O O . LYS B 1 187 ? -5.535 28.266 -5.109 1 96.44 187 LYS B O 1
ATOM 3364 N N . SER B 1 188 ? -4.535 27.719 -3.191 1 98.19 188 SER B N 1
ATOM 3365 C CA . SER B 1 188 ? -4.168 26.406 -3.707 1 98.19 188 SER B CA 1
ATOM 3366 C C . SER B 1 188 ? -3.939 25.406 -2.574 1 98.19 188 SER B C 1
ATOM 3368 O O . SER B 1 188 ? -3.641 25.812 -1.444 1 98.19 188 SER B O 1
ATOM 3370 N N . LEU B 1 189 ? -4.125 24.219 -2.852 1 98.75 189 LEU B N 1
ATOM 3371 C CA . LEU B 1 189 ? -3.859 23.094 -1.958 1 98.75 189 LEU B CA 1
ATOM 3372 C C . LEU B 1 189 ? -3.611 21.828 -2.75 1 98.75 189 LEU B C 1
ATOM 3374 O O . LEU B 1 189 ? -4.457 21.406 -3.545 1 98.75 189 LEU B O 1
ATOM 3378 N N . LYS B 1 190 ? -2.461 21.25 -2.562 1 98.81 190 LYS B N 1
ATOM 3379 C CA . LYS B 1 190 ? -2.162 19.953 -3.18 1 98.81 190 LYS B CA 1
ATOM 3380 C C . LYS B 1 190 ? -2.938 18.828 -2.5 1 98.81 190 LYS B C 1
ATOM 3382 O O . LYS B 1 190 ? -2.867 18.672 -1.279 1 98.81 190 LYS B O 1
ATOM 3387 N N . VAL B 1 191 ? -3.703 18.031 -3.322 1 98.94 191 VAL B N 1
ATOM 3388 C CA . VAL B 1 191 ? -4.523 16.984 -2.719 1 98.94 191 VAL B CA 1
ATOM 3389 C C . VAL B 1 191 ? -4.348 15.688 -3.494 1 98.94 191 VAL B C 1
ATOM 3391 O O . VAL B 1 191 ? -3.939 15.695 -4.656 1 98.94 191 VAL B O 1
ATOM 3394 N N . VAL B 1 192 ? -4.543 14.625 -2.834 1 98.94 192 VAL B N 1
ATOM 3395 C CA . VAL B 1 192 ? -4.801 13.32 -3.432 1 98.94 192 VAL B CA 1
ATOM 3396 C C . VAL B 1 192 ? -6.293 13 -3.359 1 98.94 192 VAL B C 1
ATOM 3398 O O . VAL B 1 192 ? -6.914 13.133 -2.301 1 98.94 192 VAL B O 1
ATOM 3401 N N . TYR B 1 193 ? -6.887 12.641 -4.426 1 98.69 193 TYR B N 1
ATOM 3402 C CA . TYR B 1 193 ? -8.305 12.312 -4.453 1 98.69 193 TYR B CA 1
ATOM 3403 C C . TYR B 1 193 ? -8.602 11.266 -5.52 1 98.69 193 TYR B C 1
ATOM 3405 O O . TYR B 1 193 ? -7.711 10.875 -6.281 1 98.69 193 TYR B O 1
ATOM 3413 N N . SER B 1 194 ? -9.82 10.703 -5.488 1 98.75 194 SER B N 1
ATOM 3414 C CA . SER B 1 194 ? -10.258 9.727 -6.48 1 98.75 194 SER B CA 1
ATOM 3415 C C . SER B 1 194 ? -11.281 10.336 -7.43 1 98.75 194 SER B C 1
ATOM 3417 O O . SER B 1 194 ? -12.188 11.047 -7 1 98.75 194 SER B O 1
ATOM 3419 N N . GLU B 1 195 ? -11.18 9.984 -8.664 1 98 195 GLU B N 1
ATOM 3420 C CA . GLU B 1 195 ? -12.148 10.453 -9.656 1 98 195 GLU B CA 1
ATOM 3421 C C . GLU B 1 195 ? -13.32 9.484 -9.773 1 98 195 GLU B C 1
ATOM 3423 O O . GLU B 1 195 ? -14.242 9.711 -10.562 1 98 195 GLU B O 1
ATOM 3428 N N . GLU B 1 196 ? -13.266 8.445 -8.984 1 98.44 196 GLU B N 1
ATOM 3429 C CA . GLU B 1 196 ? -14.398 7.527 -8.945 1 98.44 196 GLU B CA 1
ATOM 3430 C C . GLU B 1 196 ? -15.586 8.141 -8.211 1 98.44 196 GLU B C 1
ATOM 3432 O O . GLU B 1 196 ? -15.445 8.609 -7.074 1 98.44 196 GLU B O 1
ATOM 3437 N N . LYS B 1 197 ? -16.766 8.117 -8.867 1 97.62 197 LYS B N 1
ATOM 3438 C CA . LYS B 1 197 ? -17.969 8.516 -8.141 1 97.62 197 LYS B CA 1
ATOM 3439 C C . LYS B 1 197 ? -18.25 7.574 -6.973 1 97.62 197 LYS B C 1
ATOM 3441 O O . LYS B 1 197 ? -18.297 6.355 -7.148 1 97.62 197 LYS B O 1
ATOM 3446 N N . PRO B 1 198 ? -18.328 8.102 -5.82 1 97.44 198 PRO B N 1
ATOM 3447 C CA . PRO B 1 198 ? -18.562 7.219 -4.672 1 97.44 198 PRO B CA 1
ATOM 3448 C C . PRO B 1 198 ? -19.906 6.477 -4.762 1 97.44 198 PRO B C 1
ATOM 3450 O O . PRO B 1 198 ? -20.906 7.047 -5.207 1 97.44 198 PRO B O 1
ATOM 3453 N N . SER B 1 199 ? -19.906 5.238 -4.336 1 96.69 199 SER B N 1
ATOM 3454 C CA . SER B 1 199 ? -21.125 4.453 -4.246 1 96.69 199 SER B CA 1
ATOM 3455 C C . SER B 1 199 ? -21.859 4.727 -2.941 1 96.69 199 SER B C 1
ATOM 3457 O O . SER B 1 199 ? -21.281 5.246 -1.987 1 96.69 199 SER B O 1
ATOM 3459 N N . LYS B 1 200 ? -23.141 4.41 -2.953 1 95.25 200 LYS B N 1
ATOM 3460 C CA . LYS B 1 200 ? -23.906 4.488 -1.712 1 95.25 200 LYS B CA 1
ATOM 3461 C C . LYS B 1 200 ? -23.641 3.273 -0.826 1 95.25 200 LYS B C 1
ATOM 3463 O O . LYS B 1 200 ? -23.875 2.135 -1.238 1 95.25 200 LYS B O 1
ATOM 3468 N N . PRO B 1 201 ? -23.203 3.494 0.324 1 95.94 201 PRO B N 1
ATOM 3469 C CA . PRO B 1 201 ? -22.969 2.352 1.211 1 95.94 201 PRO B CA 1
ATOM 3470 C C . PRO B 1 201 ? -24.266 1.672 1.652 1 95.94 201 PRO B C 1
ATOM 3472 O O . PRO B 1 201 ? -25.297 2.334 1.798 1 95.94 201 PRO B O 1
ATOM 3475 N N . ASP B 1 202 ? -24.266 0.352 1.819 1 95.19 202 ASP B N 1
ATOM 3476 C CA . ASP B 1 202 ? -25.375 -0.398 2.404 1 95.19 202 ASP B CA 1
ATOM 3477 C C . ASP B 1 202 ? -25.281 -0.399 3.928 1 95.19 202 ASP B C 1
ATOM 3479 O O . ASP B 1 202 ? -24.594 -1.229 4.516 1 95.19 202 ASP B O 1
ATOM 3483 N N . TYR B 1 203 ? -26.078 0.392 4.57 1 93.12 203 TYR B N 1
ATOM 3484 C CA . TYR B 1 203 ? -25.969 0.632 6.004 1 93.12 203 TYR B CA 1
ATOM 3485 C C . TYR B 1 203 ? -26.609 -0.492 6.801 1 93.12 203 TYR B C 1
ATOM 3487 O O . TYR B 1 203 ? -26.516 -0.521 8.031 1 93.12 203 TYR B O 1
ATOM 3495 N N . ARG B 1 204 ? -27.312 -1.518 6.098 1 92.5 204 ARG B N 1
ATOM 3496 C CA . ARG B 1 204 ? -27.859 -2.686 6.777 1 92.5 204 ARG B CA 1
ATOM 3497 C C . ARG B 1 204 ? -26.766 -3.498 7.445 1 92.5 204 ARG B C 1
ATOM 3499 O O . ARG B 1 204 ? -27.016 -4.238 8.398 1 92.5 204 ARG B O 1
ATOM 3506 N N . TYR B 1 205 ? -25.453 -3.246 6.984 1 92.25 205 TYR B N 1
ATOM 3507 C CA . TYR B 1 205 ? -24.344 -4.059 7.48 1 92.25 205 TYR B CA 1
ATOM 3508 C C . TYR B 1 205 ? -23.594 -3.332 8.586 1 92.25 205 TYR B C 1
ATOM 3510 O O . TYR B 1 205 ? -22.672 -3.893 9.195 1 92.25 205 TYR B O 1
ATOM 3518 N N . LEU B 1 206 ? -23.969 -2.113 8.844 1 89 206 LEU B N 1
ATOM 3519 C CA . LEU B 1 206 ? -23.328 -1.387 9.938 1 89 206 LEU B CA 1
ATOM 3520 C C . LEU B 1 206 ? -23.922 -1.799 11.281 1 89 206 LEU B C 1
ATOM 3522 O O . LEU B 1 206 ? -25.125 -1.681 11.508 1 89 206 LEU B O 1
ATOM 3526 N N . LYS B 1 207 ? -23.281 -2.473 12.203 1 80.94 207 LYS B N 1
ATOM 3527 C CA . LYS B 1 207 ? -23.75 -2.994 13.477 1 80.94 207 LYS B CA 1
ATOM 3528 C C . LYS B 1 207 ? -24.062 -1.861 14.453 1 80.94 207 LYS B C 1
ATOM 3530 O O . LYS B 1 207 ? -25.016 -1.939 15.219 1 80.94 207 LYS B O 1
ATOM 3535 N N . GLU B 1 208 ? -23.125 -1.184 14.812 1 66.94 208 GLU B N 1
ATOM 3536 C CA . GLU B 1 208 ? -23.406 -0.135 15.789 1 66.94 208 GLU B CA 1
ATOM 3537 C C . GLU B 1 208 ? -24.516 0.792 15.312 1 66.94 208 GLU B C 1
ATOM 3539 O O . GLU B 1 208 ? -24.453 1.327 14.203 1 66.94 208 GLU B O 1
ATOM 3544 N N . GLU B 1 209 ? -25.797 0.164 15.625 1 54.84 209 GLU B N 1
ATOM 3545 C CA . GLU B 1 209 ? -27.031 0.9 15.328 1 54.84 209 GLU B CA 1
ATOM 3546 C C . GLU B 1 209 ? -26.781 2.406 15.352 1 54.84 209 GLU B C 1
ATOM 3548 O O . GLU B 1 209 ? -27.641 3.186 14.938 1 54.84 209 GLU B O 1
ATOM 3553 N N . SER B 1 210 ? -25.938 2.816 16.328 1 43.41 210 SER B N 1
ATOM 3554 C CA . SER B 1 210 ? -25.984 4.273 16.375 1 43.41 210 SER B CA 1
ATOM 3555 C C . SER B 1 210 ? -25.812 4.875 14.984 1 43.41 210 SER B C 1
ATOM 3557 O O . SER B 1 210 ? -25.328 4.211 14.062 1 43.41 210 SER B O 1
ATOM 3559 N N . GLU B 1 211 ? -26.141 6.25 14.883 1 45.5 211 GLU B N 1
ATOM 3560 C CA . GLU B 1 211 ? -26.578 7.355 14.031 1 45.5 211 GLU B CA 1
ATOM 3561 C C . GLU B 1 211 ? -25.656 7.535 12.836 1 45.5 211 GLU B C 1
ATOM 3563 O O . GLU B 1 211 ? -25.906 8.383 11.977 1 45.5 211 GLU B O 1
ATOM 3568 N N . LYS B 1 212 ? -24.359 7.055 12.742 1 54.62 212 LYS B N 1
ATOM 3569 C CA . LYS B 1 212 ? -23.656 8.078 11.984 1 54.62 212 LYS B CA 1
ATOM 3570 C C . LYS B 1 212 ? -23.766 7.832 10.484 1 54.62 212 LYS B C 1
ATOM 3572 O O . LYS B 1 212 ? -23.125 6.938 9.938 1 54.62 212 LYS B O 1
ATOM 3577 N N . LYS B 1 213 ? -25.016 8.148 9.898 1 61.34 213 LYS B N 1
ATOM 3578 C CA . LYS B 1 213 ? -25.297 8.367 8.484 1 61.34 213 LYS B CA 1
ATOM 3579 C C . LYS B 1 213 ? -24.094 8.945 7.758 1 61.34 213 LYS B C 1
ATOM 3581 O O . LYS B 1 213 ? -24.172 9.289 6.578 1 61.34 213 LYS B O 1
ATOM 3586 N N . HIS B 1 214 ? -22.906 8.688 8.398 1 81.44 214 HIS B N 1
ATOM 3587 C CA . HIS B 1 214 ? -21.844 9.367 7.676 1 81.44 214 HIS B CA 1
ATOM 3588 C C . HIS B 1 214 ? -20.578 8.523 7.645 1 81.44 214 HIS B C 1
ATOM 3590 O O . HIS B 1 214 ? -19.531 8.992 7.191 1 81.44 214 HIS B O 1
ATOM 3596 N N . VAL B 1 215 ? -20.828 7.152 8.062 1 89.75 215 VAL B N 1
ATOM 3597 C CA . VAL B 1 215 ? -19.641 6.297 8.031 1 89.75 215 VAL B CA 1
ATOM 3598 C C . VAL B 1 215 ? -19.469 5.715 6.633 1 89.75 215 VAL B C 1
ATOM 3600 O O . VAL B 1 215 ? -20.344 5.031 6.117 1 89.75 215 VAL B O 1
ATOM 3603 N N . PRO B 1 216 ? -18.359 5.93 6.035 1 95.12 216 PRO B N 1
ATOM 3604 C CA . PRO B 1 216 ? -18.172 5.422 4.672 1 95.12 216 PRO B CA 1
ATOM 3605 C C . PRO B 1 216 ? -17.828 3.934 4.641 1 95.12 216 PRO B C 1
ATOM 3607 O O . PRO B 1 216 ? -17.234 3.41 5.59 1 95.12 216 PRO B O 1
ATOM 3610 N N . ALA B 1 217 ? -18.25 3.213 3.57 1 97.31 217 ALA B N 1
ATOM 3611 C CA . ALA B 1 217 ? -17.688 1.907 3.225 1 97.31 217 ALA B CA 1
ATOM 3612 C C . ALA B 1 217 ? -16.234 2.029 2.779 1 97.31 217 ALA B C 1
ATOM 3614 O O . ALA B 1 217 ? -15.766 3.127 2.469 1 97.31 217 ALA B O 1
ATOM 3615 N N . SER B 1 218 ? -15.547 0.949 2.875 1 98.06 218 SER B N 1
ATOM 3616 C CA . SER B 1 218 ? -14.148 0.976 2.469 1 98.06 218 SER B CA 1
ATOM 3617 C C . SER B 1 218 ? -13.641 -0.426 2.15 1 98.06 218 SER B C 1
ATOM 3619 O O . SER B 1 218 ? -14.273 -1.42 2.506 1 98.06 218 SER B O 1
ATOM 3621 N N . ILE B 1 219 ? -12.562 -0.439 1.469 1 98.38 219 ILE B N 1
ATOM 3622 C CA . ILE B 1 219 ? -11.914 -1.694 1.092 1 98.38 219 ILE B CA 1
ATOM 3623 C C . ILE B 1 219 ? -10.398 -1.547 1.19 1 98.38 219 ILE B C 1
ATOM 3625 O O . ILE B 1 219 ? -9.883 -0.43 1.251 1 98.38 219 ILE B O 1
ATOM 3629 N N . SER B 1 220 ? -9.719 -2.586 1.167 1 98.81 220 SER B N 1
ATOM 3630 C CA . SER B 1 220 ? -8.352 -2.68 1.657 1 98.81 220 SER B CA 1
ATOM 3631 C C . SER B 1 220 ? -7.359 -2.129 0.637 1 98.81 220 SER B C 1
ATOM 3633 O O . SER B 1 220 ? -6.16 -2.057 0.907 1 98.81 220 SER B O 1
ATOM 3635 N N . PHE B 1 221 ? -7.781 -1.692 -0.557 1 98.75 221 PHE B N 1
ATOM 3636 C CA . PHE B 1 221 ? -6.742 -1.367 -1.524 1 98.75 221 PHE B CA 1
ATOM 3637 C C . PHE B 1 221 ? -6.93 0.044 -2.068 1 98.75 221 PHE B C 1
ATOM 3639 O O . PHE B 1 221 ? -6.047 0.581 -2.738 1 98.75 221 PHE B O 1
ATOM 3646 N N . VAL B 1 222 ? -7.965 0.771 -1.753 1 98.88 222 VAL B N 1
ATOM 3647 C CA . VAL B 1 222 ? -8.125 2.127 -2.268 1 98.88 222 VAL B CA 1
ATOM 3648 C C . VAL B 1 222 ? -7.434 3.119 -1.339 1 98.88 222 VAL B C 1
ATOM 3650 O O . VAL B 1 222 ? -6.535 3.854 -1.762 1 98.88 222 VAL B O 1
ATOM 3653 N N . PRO B 1 223 ? -7.781 3.113 0.008 1 98.88 223 PRO B N 1
ATOM 3654 C CA . PRO B 1 223 ? -7.133 4.09 0.884 1 98.88 223 PRO B CA 1
ATOM 3655 C C . PRO B 1 223 ? -5.617 3.924 0.936 1 98.88 223 PRO B C 1
ATOM 3657 O O . PRO B 1 223 ? -4.883 4.914 0.876 1 98.88 223 PRO B O 1
ATOM 3660 N N . PRO B 1 224 ? -5.078 2.662 0.948 1 98.94 224 PRO B N 1
ATOM 3661 C CA . PRO B 1 224 ? -3.623 2.512 0.999 1 98.94 224 PRO B CA 1
ATOM 3662 C C . PRO B 1 224 ? -2.922 3.117 -0.215 1 98.94 224 PRO B C 1
ATOM 3664 O O . PRO B 1 224 ? -1.879 3.76 -0.073 1 98.94 224 PRO B O 1
ATOM 3667 N N . VAL B 1 225 ? -3.502 2.934 -1.391 1 98.94 225 VAL B N 1
ATOM 3668 C CA . VAL B 1 225 ? -2.896 3.488 -2.598 1 98.94 225 VAL B CA 1
ATOM 3669 C C . VAL B 1 225 ? -2.785 5.008 -2.469 1 98.94 225 VAL B C 1
ATOM 3671 O O . VAL B 1 225 ? -1.751 5.59 -2.805 1 98.94 225 VAL B O 1
ATOM 3674 N N . ALA B 1 226 ? -3.82 5.641 -1.949 1 98.94 226 ALA B N 1
ATOM 3675 C CA . ALA B 1 226 ? -3.764 7.078 -1.692 1 98.94 226 ALA B CA 1
ATOM 3676 C C . ALA B 1 226 ? -2.617 7.418 -0.744 1 98.94 226 ALA B C 1
ATOM 3678 O O . ALA B 1 226 ? -1.906 8.406 -0.95 1 98.94 226 ALA B O 1
ATOM 3679 N N . GLY B 1 227 ? -2.42 6.617 0.287 1 98.94 227 GLY B N 1
ATOM 3680 C CA . GLY B 1 227 ? -1.335 6.832 1.23 1 98.94 227 GLY B CA 1
ATOM 3681 C C . GLY B 1 227 ? 0.037 6.789 0.584 1 98.94 227 GLY B C 1
ATOM 3682 O O . GLY B 1 227 ? 0.882 7.645 0.849 1 98.94 227 GLY B O 1
ATOM 3683 N N . PHE B 1 228 ? 0.235 5.832 -0.262 1 98.94 228 PHE B N 1
ATOM 3684 C CA . PHE B 1 228 ? 1.522 5.688 -0.931 1 98.94 228 PHE B CA 1
ATOM 3685 C C . PHE B 1 228 ? 1.759 6.832 -1.906 1 98.94 228 PHE B C 1
ATOM 3687 O O . PHE B 1 228 ? 2.893 7.289 -2.072 1 98.94 228 PHE B O 1
ATOM 3694 N N . ILE B 1 229 ? 0.678 7.297 -2.561 1 98.94 229 ILE B N 1
ATOM 3695 C CA . ILE B 1 229 ? 0.8 8.422 -3.479 1 98.94 229 ILE B CA 1
ATOM 3696 C C . ILE B 1 229 ? 1.148 9.688 -2.697 1 98.94 229 ILE B C 1
ATOM 3698 O O . ILE B 1 229 ? 1.955 10.5 -3.152 1 98.94 229 ILE B O 1
ATOM 3702 N N . MET B 1 230 ? 0.586 9.859 -1.507 1 98.94 230 MET B N 1
ATOM 3703 C CA . MET B 1 230 ? 0.956 10.984 -0.658 1 98.94 230 MET B CA 1
ATOM 3704 C C . MET B 1 230 ? 2.439 10.938 -0.305 1 98.94 230 MET B C 1
ATOM 3706 O O . MET B 1 230 ? 3.131 11.953 -0.372 1 98.94 230 MET B O 1
ATOM 3710 N N . ALA B 1 231 ? 2.928 9.773 0.057 1 98.94 231 ALA B N 1
ATOM 3711 C CA . ALA B 1 231 ? 4.34 9.625 0.388 1 98.94 231 ALA B CA 1
ATOM 3712 C C . ALA B 1 231 ? 5.227 10 -0.796 1 98.94 231 ALA B C 1
ATOM 3714 O O . ALA B 1 231 ? 6.242 10.68 -0.628 1 98.94 231 ALA B O 1
ATOM 3715 N N . TYR B 1 232 ? 4.805 9.602 -1.983 1 98.94 232 TYR B N 1
ATOM 3716 C CA . TYR B 1 232 ? 5.52 9.961 -3.203 1 98.94 232 TYR B CA 1
ATOM 3717 C C . TYR B 1 232 ? 5.617 11.477 -3.352 1 98.94 232 TYR B C 1
ATOM 3719 O O . TYR B 1 232 ? 6.695 12.016 -3.609 1 98.94 232 TYR B O 1
ATOM 3727 N N . GLU B 1 233 ? 4.527 12.141 -3.156 1 98.88 233 GLU B N 1
ATOM 3728 C CA . GLU B 1 233 ? 4.488 13.594 -3.334 1 98.88 233 GLU B CA 1
ATOM 3729 C C . GLU B 1 233 ? 5.344 14.297 -2.285 1 98.88 233 GLU B C 1
ATOM 3731 O O . GLU B 1 233 ? 6 15.297 -2.584 1 98.88 233 GLU B O 1
ATOM 3736 N N . VAL B 1 234 ? 5.312 13.812 -1.046 1 98.88 234 VAL B N 1
ATOM 3737 C CA . VAL B 1 234 ? 6.129 14.375 0.025 1 98.88 234 VAL B CA 1
ATOM 3738 C C . VAL B 1 234 ? 7.609 14.258 -0.337 1 98.88 234 VAL B C 1
ATOM 3740 O O . VAL B 1 234 ? 8.352 15.242 -0.268 1 98.88 234 VAL B O 1
ATOM 3743 N N . VAL B 1 235 ? 8.031 13.07 -0.734 1 98.69 235 VAL B N 1
ATOM 3744 C CA . VAL B 1 235 ? 9.43 12.82 -1.069 1 98.69 235 VAL B CA 1
ATOM 3745 C C . VAL B 1 235 ? 9.828 13.664 -2.277 1 98.69 235 VAL B C 1
ATOM 3747 O O . VAL B 1 235 ? 10.891 14.289 -2.279 1 98.69 235 VAL B O 1
ATOM 3750 N N . LYS B 1 236 ? 8.961 13.695 -3.273 1 98.19 236 LYS B N 1
ATOM 3751 C CA . LYS B 1 236 ? 9.211 14.508 -4.461 1 98.19 236 LYS B CA 1
ATOM 3752 C C . LYS B 1 236 ? 9.453 15.969 -4.086 1 98.19 236 LYS B C 1
ATOM 3754 O O . LYS B 1 236 ? 10.422 16.578 -4.543 1 98.19 236 LYS B O 1
ATOM 3759 N N . ASP B 1 237 ? 8.633 16.516 -3.225 1 98.25 237 ASP B N 1
ATOM 3760 C CA . ASP B 1 237 ? 8.727 17.922 -2.818 1 98.25 237 ASP B CA 1
ATOM 3761 C C . ASP B 1 237 ? 9.977 18.156 -1.969 1 98.25 237 ASP B C 1
ATOM 3763 O O . ASP B 1 237 ? 10.617 19.203 -2.08 1 98.25 237 ASP B O 1
ATOM 3767 N N . LEU B 1 238 ? 10.305 17.188 -1.132 1 97.94 238 LEU B N 1
ATOM 3768 C CA . LEU B 1 238 ? 11.406 17.359 -0.191 1 97.94 238 LEU B CA 1
ATOM 3769 C C . LEU B 1 238 ? 12.75 17.234 -0.899 1 97.94 238 LEU B C 1
ATOM 3771 O O . LEU B 1 238 ? 13.703 17.938 -0.549 1 97.94 238 LEU B O 1
ATOM 3775 N N . VAL B 1 239 ? 12.828 16.297 -1.948 1 94.81 239 VAL B N 1
ATOM 3776 C CA . VAL B 1 239 ? 14.188 16 -2.385 1 94.81 239 VAL B CA 1
ATOM 3777 C C . VAL B 1 239 ? 14.336 16.312 -3.873 1 94.81 239 VAL B C 1
ATOM 3779 O O . VAL B 1 239 ? 15.453 16.391 -4.391 1 94.81 239 VAL B O 1
ATOM 3782 N N . PHE B 1 240 ? 13.258 16.406 -4.621 1 87.75 240 PHE B N 1
ATOM 3783 C CA . PHE B 1 240 ? 13.352 16.75 -6.031 1 87.75 240 PHE B CA 1
ATOM 3784 C C . PHE B 1 240 ? 12.875 18.188 -6.277 1 87.75 240 PHE B C 1
ATOM 3786 O O . PHE B 1 240 ? 13.055 18.719 -7.367 1 87.75 240 PHE B O 1
ATOM 3793 N N . GLY B 1 241 ? 12.055 18.766 -5.324 1 76.56 241 GLY B N 1
ATOM 3794 C CA . GLY B 1 241 ? 11.453 20.078 -5.477 1 76.56 241 GLY B CA 1
ATOM 3795 C C . GLY B 1 241 ? 12.438 21.219 -5.25 1 76.56 241 GLY B C 1
ATOM 3796 O O . GLY B 1 241 ? 13.336 21.109 -4.41 1 76.56 241 GLY B O 1
ATOM 3797 N N . ASP B 1 242 ? 13.18 21.812 -6.328 1 54.97 242 ASP B N 1
ATOM 3798 C CA . ASP B 1 242 ? 13.938 23.047 -6.172 1 54.97 242 ASP B CA 1
ATOM 3799 C C . ASP B 1 242 ? 13.133 24.109 -5.426 1 54.97 242 ASP B C 1
ATOM 3801 O O . ASP B 1 242 ? 11.898 24.125 -5.504 1 54.97 242 ASP B O 1
#

InterPro domains:
  IPR000594 THIF-type NAD/FAD binding fold [PF00899] (9-236)
  IPR035985 Ubiquitin-activating enzyme-like [SSF69572] (6-238)
  IPR045886 ThiF/MoeB/HesA family [PTHR43267] (6-239)

Foldseek 3Di:
DDDPCNLCVVLCVPQHPVLLVLQLPAEEEQEDQALQRVLLLVLSLSNRRAHYEYEAQDFADPVRVQAGPQHDPVRGPPQSQVSSVVVSCVSPVRHYYHYHNDQAALVCVCVRPVPPPHQEYEAEDADLRNVVSVVVVCVVVVHHYEHEFDQFQDDDQVQKDKDWLVPDPQGPSSVVNVVVVVVVVPDTHIYIYGNDNGDQDDCVPPPPPPPPSPDGHDGHPRSSSNSNVSSVVVSCCSRVND/DDDPCNLCVVLCVPQHPVLLVLQLPAEEEQEDQALQRVLLLVLSLSNRRAHYEYEAQDFADPVRVQAGPQHDPVRGPPQSQVSSVVVSCVSPVRHYYHYHNDQAALVCVCVRPVPPPHQEYEAEDADLRNVVSVVVVCVVVVHHYEHEFDQFQDDDQVQKDKDWLVPDPQGPRSVVNVVVVVVVVPDTHIYIYGNDNGDDDDCVPPPPPDDDPPDGHDGHPNSSSSSNVSSVVVSCCSRVND